Protein AF-A0A642UKZ6-F1 (afdb_monomer_lite)

Secondary structure (DSSP, 8-state):
-----S----TTEEEPP--HHHHHHHHHHH-TT--HHHHHHHHHHHHHHHHHHHHHTS-EEEEEEEPTTS-EEEEEEE-SEEEEEEETTTGGGGHHHHHHH-TT-EEEEEEEEE-TTT--EEEEEEE--TTGGGEEEEEE-SEESSSHHHHHHHHHHHHTT--GGGEEEEEEEE-HHHHHHHHHH-TTSEEEEEEE-SEE-TTS-EEPPP-TTSPPP-BEEEEEEEE-TT--HHHHHHHHH-TT-TTPPPEEEEE--EETTEE-SEEEEE-S-SEEEEEBSSGGG-TT-BS--HHHHHHHHHTT--B---TT--S-SSEEEEEE-GGGHHHHSGGG----B-SS---SEEEEEESEEEEEETTTTEEEEEEEE-SSSHHHHHHHHHHHHHHHHHHHH-SSS-HHHHSPP-PPB--S---EESSHHHHHHHHHHHHHHHHHHTS-SEE--EEEEEEE--S-HHHHHHHHHHH---SEEEEEE-SS-EEEEEE--EEEEE-TT-EEEE--EEEEEEPPSSHHHHHHHHHHHHH-HHHHHHHHHHHHHHHHHHHHHB-TTT-EEEEEEEEEE-SSEEEEEEEEEEEBPTT--HHHHHHHHPSPGGGSEESHHHHHHHHHHHH-B--TTTTSEEEEEETTSS-EEEEE--SEEEEETTEEEEEEE--B-TT--HHHHHHHHHHHHHHHHHHHHHHHHHHHHHH-B-

Organism: Diutina rugosa (NCBI:txid5481)

Structure (mmCIF, N/CA/C/O backbone):
data_AF-A0A642UKZ6-F1
#
_entry.id   AF-A0A642UKZ6-F1
#
loop_
_atom_site.group_PDB
_atom_site.id
_atom_site.type_symbol
_atom_site.label_atom_id
_atom_site.label_alt_id
_atom_site.label_comp_id
_atom_site.label_asym_id
_atom_site.label_entity_id
_atom_site.label_seq_id
_atom_site.pdbx_PDB_ins_code
_atom_site.Cartn_x
_atom_site.Cartn_y
_atom_site.Cartn_z
_atom_site.occupancy
_atom_site.B_iso_or_equiv
_atom_site.auth_seq_id
_atom_site.auth_comp_id
_atom_site.auth_asym_id
_atom_site.auth_atom_id
_atom_site.pdbx_PDB_model_num
ATOM 1 N N . MET A 1 1 ? 15.910 -23.237 -28.035 1.00 32.44 1 MET A N 1
ATOM 2 C CA . MET A 1 1 ? 15.523 -21.814 -28.032 1.00 32.44 1 MET A CA 1
ATOM 3 C C . MET A 1 1 ? 16.448 -21.094 -28.996 1.00 32.44 1 MET A C 1
ATOM 5 O O . MET A 1 1 ? 17.601 -20.870 -28.664 1.00 32.44 1 MET A O 1
ATOM 9 N N . SER A 1 2 ? 15.998 -20.876 -30.230 1.00 24.53 2 SER A N 1
ATOM 10 C CA . SER A 1 2 ? 16.691 -20.026 -31.200 1.00 24.53 2 SER A CA 1
ATOM 11 C C . SER A 1 2 ? 16.495 -18.576 -30.766 1.00 24.53 2 SER A C 1
ATOM 13 O O . SER A 1 2 ? 15.360 -18.101 -30.756 1.00 24.53 2 SER A O 1
ATOM 15 N N . SER A 1 3 ? 17.562 -17.902 -30.344 1.00 33.25 3 SER A N 1
ATOM 16 C CA . SER A 1 3 ? 17.514 -16.473 -30.057 1.00 33.25 3 SER A CA 1
ATOM 17 C C . SER A 1 3 ? 17.268 -15.713 -31.362 1.00 33.25 3 SER A C 1
ATOM 19 O O . SER A 1 3 ? 18.067 -15.765 -32.295 1.00 33.25 3 SER A O 1
ATOM 21 N N . ASN A 1 4 ? 16.126 -15.031 -31.439 1.00 35.12 4 ASN A N 1
ATOM 22 C CA . ASN A 1 4 ? 15.860 -14.018 -32.454 1.00 35.12 4 ASN A CA 1
ATOM 23 C C . ASN A 1 4 ? 16.743 -12.800 -32.147 1.00 35.12 4 ASN A C 1
ATOM 25 O O . ASN A 1 4 ? 16.284 -11.847 -31.528 1.00 35.12 4 ASN A O 1
ATOM 29 N N . HIS A 1 5 ? 18.017 -12.834 -32.538 1.00 45.75 5 HIS A N 1
ATOM 30 C CA . HIS A 1 5 ? 18.827 -11.619 -32.579 1.00 45.75 5 HIS A CA 1
ATOM 31 C C . HIS A 1 5 ? 18.454 -10.837 -33.844 1.00 45.75 5 HIS A C 1
ATOM 33 O O . HIS A 1 5 ? 18.508 -11.367 -34.953 1.00 45.75 5 HIS A O 1
ATOM 39 N N . SER A 1 6 ? 18.047 -9.581 -33.672 1.00 47.16 6 SER A N 1
ATOM 40 C CA . SER A 1 6 ? 17.638 -8.664 -34.748 1.00 47.16 6 SER A CA 1
ATOM 41 C C . SER A 1 6 ? 18.807 -8.187 -35.627 1.00 47.16 6 SER A C 1
ATOM 43 O O . SER A 1 6 ? 18.582 -7.640 -36.705 1.00 47.16 6 SER A O 1
ATOM 45 N N . TYR A 1 7 ? 20.051 -8.421 -35.197 1.00 56.44 7 TYR A N 1
ATOM 46 C CA . TYR A 1 7 ? 21.277 -8.021 -35.884 1.00 56.44 7 TYR A CA 1
ATOM 47 C C . TYR A 1 7 ? 22.015 -9.235 -36.468 1.00 56.44 7 TYR A C 1
ATOM 49 O O . TYR A 1 7 ? 22.318 -10.185 -35.747 1.00 56.44 7 TYR A O 1
ATOM 57 N N . GLN A 1 8 ? 22.337 -9.193 -37.766 1.00 59.53 8 GLN A N 1
ATOM 58 C CA . GLN A 1 8 ? 23.189 -10.190 -38.423 1.00 59.53 8 GLN A CA 1
ATOM 59 C C . GLN A 1 8 ? 24.631 -9.660 -38.535 1.00 59.53 8 GLN A C 1
ATOM 61 O O . GLN A 1 8 ? 24.849 -8.675 -39.243 1.00 59.53 8 GLN A O 1
ATOM 66 N N . PRO A 1 9 ? 25.611 -10.288 -37.855 1.00 64.94 9 PRO A N 1
ATOM 67 C CA . PRO A 1 9 ? 27.025 -9.933 -37.965 1.00 64.94 9 PRO A CA 1
ATOM 68 C C . PRO A 1 9 ? 27.529 -10.041 -39.412 1.00 64.94 9 PRO A C 1
ATOM 70 O O . PRO A 1 9 ? 27.219 -11.012 -40.103 1.00 64.94 9 PRO A O 1
ATOM 73 N N . ASN A 1 10 ? 28.324 -9.069 -39.865 1.00 75.25 10 ASN A N 1
ATOM 74 C CA . ASN A 1 10 ? 29.086 -9.189 -41.114 1.00 75.25 10 ASN A CA 1
ATOM 75 C C . ASN A 1 10 ? 30.437 -9.897 -40.868 1.00 75.25 10 ASN A C 1
ATOM 77 O O . ASN A 1 10 ? 30.764 -10.270 -39.743 1.00 75.25 10 ASN A O 1
ATOM 81 N N . GLU A 1 11 ? 31.250 -10.064 -41.912 1.00 76.94 11 GLU A N 1
ATOM 82 C CA . GLU A 1 11 ? 32.515 -10.823 -41.872 1.00 76.94 11 GLU A CA 1
ATOM 83 C C . GLU A 1 11 ? 33.580 -10.310 -40.877 1.00 76.94 11 GLU A C 1
ATOM 85 O O . GLU A 1 11 ? 34.490 -11.059 -40.507 1.00 76.94 11 GLU A O 1
ATOM 90 N N . ASN A 1 12 ? 33.456 -9.067 -40.398 1.00 86.06 12 ASN A N 1
ATOM 91 C CA . ASN A 1 12 ? 34.365 -8.463 -39.419 1.00 86.06 12 ASN A CA 1
ATOM 92 C C . ASN A 1 12 ? 33.760 -8.327 -38.013 1.00 86.06 12 ASN A C 1
ATOM 94 O O . ASN A 1 12 ? 34.411 -7.770 -37.128 1.00 86.06 12 ASN A O 1
ATOM 98 N N . VAL A 1 13 ? 32.569 -8.887 -37.770 1.00 92.31 13 VAL A N 1
ATOM 99 C CA . VAL A 1 13 ? 32.003 -9.064 -36.423 1.00 92.31 13 VAL A CA 1
ATOM 100 C C . VAL A 1 13 ? 31.928 -10.549 -36.095 1.00 92.31 13 VAL A C 1
ATOM 102 O O . VAL A 1 13 ? 31.112 -11.294 -36.632 1.00 92.31 13 VAL A O 1
ATOM 105 N N . VAL A 1 14 ? 32.762 -10.980 -35.158 1.00 93.94 14 VAL A N 1
ATOM 106 C CA . VAL A 1 14 ? 32.793 -12.343 -34.639 1.00 93.94 14 VAL A CA 1
ATOM 107 C C . VAL A 1 14 ? 32.027 -12.377 -33.324 1.00 93.94 14 VAL A C 1
ATOM 109 O O . VAL A 1 14 ? 32.482 -11.874 -32.298 1.00 93.94 14 VAL A O 1
ATOM 112 N N . LEU A 1 15 ? 30.837 -12.970 -33.363 1.00 93.56 15 LEU A N 1
ATOM 113 C CA . LEU A 1 15 ? 30.050 -13.273 -32.174 1.00 93.56 15 LEU A CA 1
ATOM 114 C C . LEU A 1 15 ? 30.422 -14.672 -31.675 1.00 93.56 15 LEU A C 1
ATOM 116 O O . LEU A 1 15 ? 30.333 -15.639 -32.437 1.00 93.56 15 LEU A O 1
ATOM 120 N N . LEU A 1 16 ? 30.791 -14.796 -30.396 1.00 91.62 16 LEU A N 1
ATOM 121 C CA . LEU A 1 16 ? 31.010 -16.109 -29.790 1.00 91.62 16 LEU A CA 1
ATOM 122 C C . LEU A 1 16 ? 29.779 -17.000 -29.977 1.00 91.62 16 LEU A C 1
ATOM 124 O O . LEU A 1 16 ? 28.631 -16.572 -29.812 1.00 91.62 16 LEU A O 1
ATOM 128 N N . ARG A 1 17 ? 30.018 -18.280 -30.273 1.00 86.88 17 ARG A N 1
ATOM 129 C CA . ARG A 1 17 ? 28.940 -19.260 -30.414 1.00 86.88 17 ARG A CA 1
ATOM 130 C C . ARG A 1 17 ? 28.134 -19.339 -29.115 1.00 86.88 17 ARG A C 1
ATOM 132 O O . ARG A 1 17 ? 28.656 -19.736 -28.073 1.00 86.88 17 ARG A O 1
ATOM 139 N N . GLN A 1 18 ? 26.838 -19.051 -29.209 1.00 85.56 18 GLN A N 1
ATOM 140 C CA . GLN A 1 18 ? 25.905 -19.090 -28.081 1.00 85.56 18 GLN A CA 1
ATOM 141 C C . GLN A 1 18 ? 25.612 -20.539 -27.658 1.00 85.56 18 GLN A C 1
ATOM 143 O O . GLN A 1 18 ? 24.645 -21.166 -28.085 1.00 85.56 18 GLN A O 1
ATOM 148 N N . THR A 1 19 ? 26.504 -21.110 -26.848 1.00 84.25 19 THR A N 1
ATOM 149 C CA . THR A 1 19 ? 26.313 -22.417 -26.202 1.00 84.25 19 THR A CA 1
ATOM 150 C C . THR A 1 19 ? 25.500 -22.262 -24.918 1.00 84.25 19 THR A C 1
ATOM 152 O O . THR A 1 19 ? 25.534 -21.203 -24.299 1.00 84.25 19 THR A O 1
ATOM 155 N N . ASN A 1 20 ? 24.841 -23.326 -24.444 1.00 74.31 20 ASN A N 1
ATOM 156 C CA . ASN A 1 20 ? 24.137 -23.298 -23.151 1.00 74.31 20 ASN A CA 1
ATOM 157 C C . ASN A 1 20 ? 25.048 -22.839 -22.001 1.00 74.31 20 ASN A C 1
ATOM 159 O O . ASN A 1 20 ? 24.603 -22.139 -21.097 1.00 74.31 20 ASN A O 1
ATOM 163 N N . GLN A 1 21 ? 26.334 -23.203 -22.057 1.00 86.50 21 GLN A N 1
ATOM 164 C CA . GLN A 1 21 ? 27.316 -22.766 -21.072 1.00 86.50 21 GLN A CA 1
ATOM 165 C C . GLN A 1 21 ? 27.546 -21.255 -21.138 1.00 86.50 21 GLN A C 1
ATOM 167 O O . GLN A 1 21 ? 27.560 -20.610 -20.095 1.00 86.50 21 GLN A O 1
ATOM 172 N N . LEU A 1 22 ? 27.727 -20.691 -22.336 1.00 86.25 22 LEU A N 1
ATOM 173 C CA . LEU A 1 22 ? 27.935 -19.254 -22.509 1.00 86.25 22 LEU A CA 1
ATOM 174 C C . LEU A 1 22 ? 26.683 -18.461 -22.117 1.00 86.25 22 LEU A C 1
ATOM 176 O O . LEU A 1 22 ? 26.793 -17.493 -21.372 1.00 86.25 22 LEU A O 1
ATOM 180 N N . VAL A 1 23 ? 25.499 -18.929 -22.524 1.00 81.62 23 VAL A N 1
ATOM 181 C CA . VAL A 1 23 ? 24.212 -18.352 -22.110 1.00 81.62 23 VAL A CA 1
ATOM 182 C C . VAL A 1 23 ? 24.097 -18.341 -20.585 1.00 81.62 23 VAL A C 1
ATOM 184 O O . VAL A 1 23 ? 23.802 -17.297 -20.016 1.00 81.62 23 VAL A O 1
ATOM 187 N N . GLY A 1 24 ? 24.420 -19.451 -19.911 1.00 81.12 24 GLY A N 1
ATOM 188 C CA . GLY A 1 24 ? 24.409 -19.524 -18.448 1.00 81.12 24 GLY A CA 1
ATOM 189 C C . GLY A 1 24 ? 25.400 -18.568 -17.773 1.00 81.12 24 GLY A C 1
ATOM 190 O O . GLY A 1 24 ? 25.066 -17.965 -16.757 1.00 81.12 24 GLY A O 1
ATOM 191 N N . LEU A 1 25 ? 26.596 -18.374 -18.345 1.00 92.00 25 LEU A N 1
ATOM 192 C CA . LEU A 1 25 ? 27.555 -17.378 -17.846 1.00 92.00 25 LEU A CA 1
ATOM 193 C C . LEU A 1 25 ? 26.989 -15.959 -17.948 1.00 92.00 25 LEU A C 1
ATOM 195 O O . LEU A 1 25 ? 27.060 -15.204 -16.979 1.00 92.00 25 LEU A O 1
ATOM 199 N N . TYR A 1 26 ? 26.385 -15.623 -19.091 1.00 92.19 26 TYR A N 1
ATOM 200 C CA . TYR A 1 26 ? 25.729 -14.335 -19.293 1.00 92.19 26 TYR A CA 1
ATOM 201 C C . TYR A 1 26 ? 24.520 -14.135 -18.384 1.00 92.19 26 TYR A C 1
ATOM 203 O O . TYR A 1 26 ? 24.335 -13.030 -17.887 1.00 92.19 26 TYR A O 1
ATOM 211 N N . SER A 1 27 ? 23.730 -15.177 -18.114 1.00 86.31 27 SER A N 1
ATOM 212 C CA . SER A 1 27 ? 22.637 -15.107 -17.138 1.00 86.31 27 SER A CA 1
ATOM 213 C C . SER A 1 27 ? 23.148 -14.707 -15.755 1.00 86.31 27 SER A C 1
ATOM 215 O O . SER A 1 27 ? 22.560 -13.834 -15.129 1.00 86.31 27 SER A O 1
ATOM 217 N N . ILE A 1 28 ? 24.272 -15.278 -15.306 1.00 90.06 28 ILE A N 1
ATOM 218 C CA . ILE A 1 28 ? 24.848 -14.947 -13.997 1.00 90.06 28 ILE A CA 1
ATOM 219 C C . ILE A 1 28 ? 25.357 -13.505 -13.973 1.00 90.06 28 ILE A C 1
ATOM 221 O O . ILE A 1 28 ? 25.004 -12.752 -13.072 1.00 90.06 28 ILE A O 1
ATOM 225 N N . ILE A 1 29 ? 26.151 -13.075 -14.958 1.00 92.75 29 ILE A N 1
ATOM 226 C CA . ILE A 1 29 ? 26.699 -11.706 -14.934 1.00 92.75 29 ILE A CA 1
ATOM 227 C C . ILE A 1 29 ? 25.640 -10.617 -15.192 1.00 92.75 29 ILE A C 1
ATOM 229 O O . ILE A 1 29 ? 25.916 -9.446 -14.949 1.00 92.75 29 ILE A O 1
ATOM 233 N N . ARG A 1 30 ? 24.441 -10.988 -15.666 1.00 88.75 30 ARG A N 1
ATOM 234 C CA . ARG A 1 30 ? 23.289 -10.089 -15.864 1.00 88.75 30 ARG A CA 1
ATOM 235 C C . ARG A 1 30 ? 22.300 -10.082 -14.700 1.00 88.75 30 ARG A C 1
ATOM 237 O O . ARG A 1 30 ? 21.498 -9.157 -14.612 1.00 88.75 30 ARG A O 1
ATOM 244 N N . ASP A 1 31 ? 22.326 -11.089 -13.831 1.00 85.12 31 ASP A N 1
ATOM 245 C CA . ASP A 1 31 ? 21.460 -11.130 -12.655 1.00 85.12 31 ASP A CA 1
ATOM 246 C C . ASP A 1 31 ? 21.895 -10.060 -11.643 1.00 85.12 31 ASP A C 1
ATOM 248 O O . ASP A 1 31 ? 23.023 -10.057 -11.146 1.00 85.12 31 ASP A O 1
ATOM 252 N N . VAL A 1 32 ? 20.968 -9.156 -11.319 1.00 86.06 32 VAL A N 1
ATOM 253 C CA . VAL A 1 32 ? 21.158 -8.073 -10.342 1.00 86.06 32 VAL A CA 1
ATOM 254 C C . VAL A 1 32 ? 21.506 -8.595 -8.943 1.00 86.06 32 VAL A C 1
ATOM 256 O O . VAL A 1 32 ? 22.107 -7.879 -8.144 1.00 86.06 32 VAL A O 1
ATOM 259 N N . ASN A 1 33 ? 21.163 -9.850 -8.644 1.00 87.94 33 ASN A N 1
ATOM 260 C CA . ASN A 1 33 ? 21.435 -10.495 -7.363 1.00 87.94 33 ASN A CA 1
ATOM 261 C C . ASN A 1 33 ? 22.811 -11.182 -7.308 1.00 87.94 33 ASN A C 1
ATOM 263 O O . ASN A 1 33 ? 23.204 -11.683 -6.248 1.00 87.94 33 ASN A O 1
ATOM 267 N N . THR A 1 34 ? 23.561 -11.216 -8.414 1.00 88.81 34 THR A N 1
ATOM 268 C CA . THR A 1 34 ? 24.883 -11.847 -8.455 1.00 88.81 34 THR A CA 1
ATOM 269 C C . THR A 1 34 ? 25.870 -11.095 -7.573 1.00 88.81 34 THR A C 1
ATOM 271 O O . THR A 1 34 ? 26.128 -9.901 -7.730 1.00 88.81 34 THR A O 1
ATOM 274 N N . LYS A 1 35 ? 26.479 -11.819 -6.630 1.00 93.38 35 LYS A N 1
ATOM 275 C CA . LYS A 1 35 ? 27.483 -11.255 -5.725 1.00 93.38 35 LYS A CA 1
ATOM 276 C C . LYS A 1 35 ? 28.720 -10.827 -6.511 1.00 93.38 35 LYS A C 1
ATOM 278 O O . LYS A 1 35 ? 29.132 -11.485 -7.460 1.00 93.38 35 LYS A O 1
ATOM 283 N N . ARG A 1 36 ? 29.399 -9.774 -6.045 1.00 92.38 36 ARG A N 1
ATOM 284 C CA . ARG A 1 36 ? 30.605 -9.225 -6.695 1.00 92.38 36 ARG A CA 1
ATOM 285 C C . ARG A 1 36 ? 31.674 -10.280 -7.021 1.00 92.38 36 ARG A C 1
ATOM 287 O O . ARG A 1 36 ? 32.274 -10.213 -8.087 1.00 92.38 36 ARG A O 1
ATOM 294 N N . GLY A 1 37 ? 31.930 -11.225 -6.113 1.00 93.06 37 GLY A N 1
ATOM 295 C CA . GLY A 1 37 ? 32.920 -12.288 -6.333 1.00 93.06 37 GLY A CA 1
ATOM 296 C C . GLY A 1 37 ? 32.551 -13.201 -7.504 1.00 93.06 37 GLY A C 1
ATOM 297 O O . GLY A 1 37 ? 33.385 -13.455 -8.370 1.00 93.06 37 GLY A O 1
ATOM 298 N N . ASP A 1 38 ? 31.282 -13.605 -7.568 1.00 92.12 38 ASP A N 1
ATOM 299 C CA . ASP A 1 38 ? 30.740 -14.417 -8.657 1.00 92.12 38 ASP A CA 1
ATOM 300 C C . ASP A 1 38 ? 30.756 -13.637 -9.973 1.00 92.12 38 ASP A C 1
ATOM 302 O O . ASP A 1 38 ? 31.236 -14.143 -10.984 1.00 92.12 38 ASP A O 1
ATOM 306 N N . PHE A 1 39 ? 30.333 -12.369 -9.954 1.00 93.88 39 PHE A N 1
ATOM 307 C CA . PHE A 1 39 ? 30.368 -11.501 -11.131 1.00 93.88 39 PHE A CA 1
ATOM 308 C C . PHE A 1 39 ? 31.770 -11.439 -11.752 1.00 93.88 39 PHE A C 1
ATOM 310 O O . PHE A 1 39 ? 31.921 -11.648 -12.956 1.00 93.88 39 PHE A O 1
ATOM 317 N N . VAL A 1 40 ? 32.805 -11.201 -10.935 1.00 92.38 40 VAL A N 1
ATOM 318 C CA . VAL A 1 40 ? 34.201 -11.148 -11.400 1.00 92.38 40 VAL A CA 1
ATOM 319 C C . VAL A 1 40 ? 34.643 -12.504 -11.948 1.00 92.38 40 VAL A C 1
ATOM 321 O O . VAL A 1 40 ? 35.200 -12.563 -13.041 1.00 92.38 40 VAL A O 1
ATOM 324 N N . PHE A 1 41 ? 34.364 -13.592 -11.227 1.00 93.88 41 PHE A N 1
ATOM 325 C CA . PHE A 1 41 ? 34.755 -14.940 -11.638 1.00 93.88 41 PHE A CA 1
ATOM 326 C C . PHE A 1 41 ? 34.132 -15.346 -12.981 1.00 93.88 41 PHE A C 1
ATOM 328 O O . PHE A 1 41 ? 34.831 -15.815 -13.881 1.00 93.88 41 PHE A O 1
ATOM 335 N N . TYR A 1 42 ? 32.822 -15.155 -13.146 1.00 95.06 42 TYR A N 1
ATOM 336 C CA . TYR A 1 42 ? 32.129 -15.535 -14.376 1.00 95.06 42 TYR A CA 1
ATOM 337 C C . TYR A 1 42 ? 32.438 -14.587 -15.539 1.00 95.06 42 TYR A C 1
ATOM 339 O O . TYR A 1 42 ? 32.548 -15.058 -16.672 1.00 95.06 42 TYR A O 1
ATOM 347 N N . SER A 1 43 ? 32.679 -13.298 -15.273 1.00 95.00 43 SER A N 1
ATOM 348 C CA . SER A 1 43 ? 33.180 -12.362 -16.289 1.00 95.00 43 SER A CA 1
ATOM 349 C C . SER A 1 43 ? 34.560 -12.781 -16.800 1.00 95.00 43 SER A C 1
ATOM 351 O O . SER A 1 43 ? 34.766 -12.835 -18.010 1.00 95.00 43 SER A O 1
ATOM 353 N N . ASP A 1 44 ? 35.482 -13.167 -15.911 1.00 94.19 44 ASP A N 1
ATOM 354 C CA . ASP A 1 44 ? 36.821 -13.638 -16.296 1.00 94.19 44 ASP A CA 1
ATOM 355 C C . ASP A 1 44 ? 36.763 -14.911 -17.156 1.00 94.19 44 ASP A C 1
ATOM 357 O O . ASP A 1 44 ? 37.492 -15.047 -18.140 1.00 94.19 44 ASP A O 1
ATOM 361 N N . ARG A 1 45 ? 35.818 -15.817 -16.870 1.00 95.44 45 ARG A N 1
ATOM 362 C CA . ARG A 1 45 ? 35.571 -16.990 -17.725 1.00 95.44 45 ARG A CA 1
ATOM 363 C C . ARG A 1 45 ? 35.144 -16.605 -19.141 1.00 95.44 45 ARG A C 1
ATOM 365 O O . ARG A 1 45 ? 35.625 -17.218 -20.090 1.00 95.44 45 ARG A O 1
ATOM 372 N N . ILE A 1 46 ? 34.263 -15.614 -19.293 1.00 96.56 46 ILE A N 1
ATOM 373 C CA . ILE A 1 46 ? 33.845 -15.111 -20.612 1.00 96.56 46 ILE A CA 1
ATOM 374 C C . ILE A 1 46 ? 35.030 -14.440 -21.321 1.00 96.56 46 ILE A C 1
ATOM 376 O O . ILE A 1 46 ? 35.257 -14.693 -22.501 1.00 96.56 46 ILE A O 1
ATOM 380 N N . ILE A 1 47 ? 35.826 -13.645 -20.598 1.00 96.62 47 ILE A N 1
ATOM 381 C CA . ILE A 1 47 ? 37.015 -12.969 -21.140 1.00 96.62 47 ILE A CA 1
ATOM 382 C C . ILE A 1 47 ? 37.994 -13.978 -21.744 1.00 96.62 47 ILE A C 1
ATOM 384 O O . ILE A 1 47 ? 38.471 -13.764 -22.855 1.00 96.62 47 ILE A O 1
ATOM 388 N N . ARG A 1 48 ? 38.263 -15.101 -21.070 1.00 96.06 48 ARG A N 1
ATOM 389 C CA . ARG A 1 48 ? 39.145 -16.152 -21.611 1.00 96.06 48 ARG A CA 1
ATOM 390 C C . ARG A 1 48 ? 38.608 -16.738 -22.917 1.00 96.06 48 ARG A C 1
ATOM 392 O O . ARG A 1 48 ? 39.379 -16.931 -23.846 1.00 96.06 48 ARG A O 1
ATOM 399 N N . LEU A 1 49 ? 37.294 -16.958 -23.020 1.00 96.00 49 LEU A N 1
ATOM 400 C CA . LEU A 1 49 ? 36.671 -17.430 -24.263 1.00 96.00 49 LEU A CA 1
ATOM 401 C C . LEU A 1 49 ? 36.824 -16.413 -25.403 1.00 96.00 49 LEU A C 1
ATOM 403 O O . LEU A 1 49 ? 37.106 -16.803 -26.531 1.00 96.00 49 LEU A O 1
ATOM 407 N N . LEU A 1 50 ? 36.687 -15.117 -25.109 1.00 96.50 50 LEU A N 1
ATOM 408 C CA . LEU A 1 50 ? 36.914 -14.046 -26.087 1.00 96.50 50 LEU A CA 1
ATOM 409 C C . LEU A 1 50 ? 38.365 -13.989 -26.555 1.00 96.50 50 LEU A C 1
ATOM 411 O O . LEU A 1 50 ? 38.624 -13.791 -27.739 1.00 96.50 50 LEU A O 1
ATOM 415 N N . VAL A 1 51 ? 39.309 -14.157 -25.628 1.00 96.06 51 VAL A N 1
ATOM 416 C CA . VAL A 1 51 ? 40.739 -14.163 -25.943 1.00 96.06 51 VAL A CA 1
ATOM 417 C C . VAL A 1 51 ? 41.094 -15.368 -26.807 1.00 96.06 51 VAL A C 1
ATOM 419 O O . VAL A 1 51 ? 41.770 -15.188 -27.814 1.00 96.06 51 VAL A O 1
ATOM 422 N N . GLU A 1 52 ? 40.613 -16.564 -26.468 1.00 95.19 52 GLU A N 1
ATOM 423 C CA . GLU A 1 52 ? 40.823 -17.771 -27.279 1.00 95.19 52 GLU A CA 1
ATOM 424 C C . GLU A 1 52 ? 40.236 -17.621 -28.688 1.00 95.19 52 GLU A C 1
ATOM 426 O O . GLU A 1 52 ? 40.899 -17.960 -29.668 1.00 95.19 52 GLU A O 1
ATOM 431 N N . GLU A 1 53 ? 39.045 -17.029 -28.825 1.00 95.25 53 GLU A N 1
ATOM 432 C CA . GLU A 1 53 ? 38.488 -16.741 -30.151 1.00 95.25 53 GLU A CA 1
ATOM 433 C C . GLU A 1 53 ? 39.322 -15.694 -30.904 1.00 95.25 53 GLU A C 1
ATOM 435 O O . GLU A 1 53 ? 39.568 -15.834 -32.097 1.00 95.25 53 GLU A O 1
ATOM 440 N N . GLY A 1 54 ? 39.844 -14.673 -30.219 1.00 93.81 54 GLY A N 1
ATOM 441 C CA . GLY A 1 54 ? 40.780 -13.730 -30.830 1.00 93.81 54 GLY A CA 1
ATOM 442 C C . GLY A 1 54 ? 42.067 -14.393 -31.314 1.00 93.81 54 GLY A C 1
ATOM 443 O O . GLY A 1 54 ? 42.547 -14.079 -32.403 1.00 93.81 54 GLY A O 1
ATOM 444 N N . LEU A 1 55 ? 42.610 -15.339 -30.544 1.00 93.44 55 LEU A N 1
ATOM 445 C CA . LEU A 1 55 ? 43.784 -16.124 -30.930 1.00 93.44 55 LEU A CA 1
ATOM 446 C C . LEU A 1 55 ? 43.493 -17.022 -32.136 1.00 93.44 55 LEU A C 1
ATOM 448 O O . LEU A 1 55 ? 44.335 -17.119 -33.026 1.00 93.44 55 LEU A O 1
ATOM 452 N N . ASN A 1 56 ? 42.301 -17.620 -32.202 1.00 92.62 56 ASN A N 1
ATOM 453 C CA . ASN A 1 56 ? 41.850 -18.451 -33.322 1.00 92.62 56 ASN A CA 1
ATOM 454 C C . ASN A 1 56 ? 41.866 -17.701 -34.671 1.00 92.62 56 ASN A C 1
ATOM 456 O O . ASN A 1 56 ? 42.066 -18.308 -35.720 1.00 92.62 56 ASN A O 1
ATOM 460 N N . LEU A 1 57 ? 41.705 -16.374 -34.649 1.00 91.88 57 LEU A N 1
ATOM 461 C CA . LEU A 1 57 ? 41.707 -15.527 -35.845 1.00 91.88 57 LEU A CA 1
ATOM 462 C C . LEU A 1 57 ? 43.104 -15.043 -36.264 1.00 91.88 57 LEU A C 1
ATOM 464 O O . LEU A 1 57 ? 43.241 -14.397 -37.307 1.00 91.88 57 LEU A O 1
ATOM 468 N N . LEU A 1 58 ? 44.141 -15.321 -35.470 1.00 92.12 58 LEU A N 1
ATOM 469 C CA . LEU A 1 58 ? 45.508 -14.954 -35.822 1.00 92.12 58 LEU A CA 1
ATOM 470 C C . LEU A 1 58 ? 46.060 -15.869 -36.922 1.00 92.12 58 LEU A C 1
ATOM 472 O O . LEU A 1 58 ? 45.761 -17.063 -36.961 1.00 92.12 58 LEU A O 1
ATOM 476 N N . PRO A 1 59 ? 46.926 -15.346 -37.806 1.00 91.19 59 PRO A N 1
ATOM 477 C CA . PRO A 1 59 ? 47.529 -16.167 -38.840 1.00 91.19 59 PRO A CA 1
ATOM 478 C C . PRO A 1 59 ? 48.445 -17.226 -38.231 1.00 91.19 59 PRO A C 1
ATOM 480 O O . PRO A 1 59 ? 49.208 -16.969 -37.295 1.00 91.19 59 PRO A O 1
ATOM 483 N N . VAL A 1 60 ? 48.403 -18.417 -38.820 1.00 91.75 60 VAL A N 1
ATOM 484 C CA . VAL A 1 60 ? 49.219 -19.560 -38.417 1.00 91.75 60 VAL A CA 1
ATOM 485 C C . VAL A 1 60 ? 50.009 -20.114 -39.595 1.00 91.75 60 VAL A C 1
ATOM 487 O O . VAL A 1 60 ? 49.562 -20.086 -40.741 1.00 91.75 60 VAL A O 1
ATOM 490 N N . GLU A 1 61 ? 51.177 -20.666 -39.300 1.00 91.44 61 GLU A N 1
ATOM 491 C CA . GLU A 1 61 ? 51.965 -21.476 -40.220 1.00 91.44 61 GLU A CA 1
ATOM 492 C C . GLU A 1 61 ? 51.794 -22.953 -39.855 1.00 91.44 61 GLU A C 1
ATOM 494 O O . GLU A 1 61 ? 51.922 -23.331 -38.686 1.00 91.44 61 GLU A O 1
ATOM 499 N N . LYS A 1 62 ? 51.495 -23.800 -40.845 1.00 91.31 62 LYS A N 1
ATOM 500 C CA . LYS A 1 62 ? 51.436 -25.252 -40.635 1.00 91.31 62 LYS A CA 1
ATOM 501 C C . LYS A 1 62 ? 52.836 -25.772 -40.331 1.00 91.31 62 LYS A C 1
ATOM 503 O O . LYS A 1 62 ? 53.781 -25.460 -41.049 1.00 91.31 62 LYS A O 1
ATOM 508 N N . CYS A 1 63 ? 52.963 -26.597 -39.302 1.00 91.62 63 CYS A N 1
ATOM 509 C CA . CYS A 1 63 ? 54.236 -27.197 -38.927 1.00 91.62 63 CYS A CA 1
ATOM 510 C C . CYS A 1 63 ? 54.058 -28.674 -38.583 1.00 91.62 63 CYS A C 1
ATOM 512 O O . CYS A 1 63 ? 53.000 -29.098 -38.125 1.00 91.62 63 CYS A O 1
ATOM 514 N N . THR A 1 64 ? 55.112 -29.458 -38.777 1.00 90.69 64 THR A N 1
ATOM 515 C CA . THR A 1 64 ? 55.160 -30.841 -38.302 1.00 90.69 64 THR A CA 1
ATOM 516 C C . THR A 1 64 ? 56.054 -30.891 -37.077 1.00 90.69 64 THR A C 1
ATOM 518 O O . THR A 1 64 ? 57.201 -30.442 -37.125 1.00 90.69 64 THR A O 1
ATOM 521 N N . ILE A 1 65 ? 55.538 -31.427 -35.975 1.00 90.62 65 ILE A N 1
ATOM 522 C CA . ILE A 1 65 ? 56.313 -31.633 -34.749 1.00 90.62 65 ILE A CA 1
ATOM 523 C C . ILE A 1 65 ? 56.509 -33.123 -34.492 1.00 90.62 65 ILE A C 1
ATOM 525 O O . ILE A 1 65 ? 55.668 -33.947 -34.855 1.00 90.62 65 ILE A O 1
ATOM 529 N N . LYS A 1 66 ? 57.618 -33.464 -33.834 1.00 91.19 66 LYS A N 1
ATOM 530 C CA . LYS A 1 66 ? 57.864 -34.822 -33.347 1.00 91.19 66 LYS A CA 1
ATOM 531 C C . LYS A 1 66 ? 57.281 -34.984 -31.950 1.00 91.19 66 LYS A C 1
ATOM 533 O O . LYS A 1 66 ? 57.648 -34.254 -31.029 1.00 91.19 66 LYS A O 1
ATOM 538 N N . CYS A 1 67 ? 56.388 -35.950 -31.803 1.00 85.56 67 CYS A N 1
ATOM 539 C CA . CYS A 1 67 ? 55.805 -36.352 -30.534 1.00 85.56 67 CYS A CA 1
ATOM 540 C C . CYS A 1 67 ? 56.682 -37.396 -29.826 1.00 85.56 67 CYS A C 1
ATOM 542 O O . CYS A 1 67 ? 57.598 -37.988 -30.406 1.00 85.56 67 CYS A O 1
ATOM 544 N N . HIS A 1 68 ? 56.377 -37.653 -28.552 1.00 82.06 68 HIS A N 1
ATOM 545 C CA . HIS A 1 68 ? 56.987 -38.751 -27.807 1.00 82.06 68 HIS A CA 1
ATOM 546 C C . HIS A 1 68 ? 56.736 -40.087 -28.536 1.00 82.06 68 HIS A C 1
ATOM 548 O O . HIS A 1 68 ? 55.621 -40.345 -28.990 1.00 82.06 68 HIS A O 1
ATOM 554 N N . GLY A 1 69 ? 57.775 -40.914 -28.691 1.00 81.94 69 GLY A N 1
ATOM 555 C CA . GLY A 1 69 ? 57.701 -42.156 -29.473 1.00 81.94 69 GLY A CA 1
ATOM 556 C C . GLY A 1 69 ? 57.936 -42.009 -30.985 1.00 81.94 69 GLY A C 1
ATOM 557 O O . GLY A 1 69 ? 57.577 -42.915 -31.724 1.00 81.94 69 GLY A O 1
ATOM 558 N N . ASN A 1 70 ? 58.546 -40.907 -31.453 1.00 77.88 70 ASN A N 1
ATOM 559 C CA . ASN A 1 70 ? 58.899 -40.657 -32.866 1.00 77.88 70 ASN A CA 1
ATOM 560 C C . ASN A 1 70 ? 57.718 -40.529 -33.850 1.00 77.88 70 ASN A C 1
ATOM 562 O O . ASN A 1 70 ? 57.936 -40.501 -35.060 1.00 77.88 70 ASN A O 1
ATOM 566 N N . ASN A 1 71 ? 56.487 -40.384 -33.358 1.00 85.50 71 ASN A N 1
ATOM 567 C CA . ASN A 1 71 ? 55.333 -40.083 -34.204 1.00 85.50 71 ASN A CA 1
ATOM 568 C C . ASN A 1 71 ? 55.345 -38.611 -34.639 1.00 85.50 71 ASN A C 1
ATOM 570 O O . ASN A 1 71 ? 55.739 -37.735 -33.866 1.00 85.50 71 ASN A O 1
ATOM 574 N N . GLU A 1 72 ? 54.893 -38.331 -35.857 1.00 90.88 72 GLU A N 1
ATOM 575 C CA . GLU A 1 72 ? 54.760 -36.967 -36.374 1.00 90.88 72 GLU A CA 1
ATOM 576 C C . GLU A 1 72 ? 53.327 -36.449 -36.191 1.00 90.88 72 GLU A C 1
ATOM 578 O O . GLU A 1 72 ? 52.360 -37.175 -36.425 1.00 90.88 72 GLU A O 1
ATOM 583 N N . TYR A 1 73 ? 53.188 -35.185 -35.784 1.00 92.19 73 TYR A N 1
ATOM 584 C CA . TYR A 1 73 ? 51.905 -34.490 -35.671 1.00 92.19 73 TYR A CA 1
ATOM 585 C C . TYR A 1 73 ? 51.901 -33.241 -36.550 1.00 92.19 73 TYR A C 1
ATOM 587 O O . TYR A 1 73 ? 52.774 -32.378 -36.421 1.00 92.19 73 TYR A O 1
ATOM 595 N N . ALA A 1 74 ? 50.898 -33.141 -37.423 1.00 92.12 74 ALA A N 1
ATOM 596 C CA . ALA A 1 74 ? 50.640 -31.953 -38.224 1.00 92.12 74 ALA A CA 1
ATOM 597 C C . ALA A 1 74 ? 49.907 -30.912 -37.365 1.00 92.12 74 ALA A C 1
ATOM 599 O O . ALA A 1 74 ? 48.706 -31.019 -37.119 1.00 92.12 74 ALA A O 1
ATOM 600 N N . GLY A 1 75 ? 50.654 -29.923 -36.889 1.00 89.88 75 GLY A N 1
ATOM 601 C CA . GLY A 1 75 ? 50.166 -28.824 -36.070 1.00 89.88 75 GLY A CA 1
ATOM 602 C C . GLY A 1 75 ? 50.225 -27.475 -36.781 1.00 89.88 75 GLY A C 1
ATOM 603 O O . GLY A 1 75 ? 50.402 -27.368 -37.998 1.00 89.88 75 GLY A O 1
ATOM 604 N N . ALA A 1 76 ? 50.074 -26.423 -35.984 1.00 89.69 76 ALA A N 1
ATOM 605 C CA . ALA A 1 76 ? 50.140 -25.043 -36.430 1.00 89.69 76 ALA A CA 1
ATOM 606 C C . ALA A 1 76 ? 50.882 -24.190 -35.395 1.00 89.69 76 ALA A C 1
ATOM 608 O O . ALA A 1 76 ? 50.835 -24.468 -34.194 1.00 89.69 76 ALA A O 1
ATOM 609 N N . LYS A 1 77 ? 51.570 -23.147 -35.862 1.00 86.06 77 LYS A N 1
ATOM 610 C CA . LYS A 1 77 ? 52.279 -22.172 -35.030 1.00 86.06 77 LYS A CA 1
ATOM 611 C C . LYS A 1 77 ? 51.805 -20.763 -35.372 1.00 86.06 77 LYS A C 1
ATOM 613 O O . LYS A 1 77 ? 51.770 -20.402 -36.543 1.00 86.06 77 LYS A O 1
ATOM 618 N N . PHE A 1 78 ? 51.481 -19.961 -34.359 1.00 86.00 78 PHE A N 1
ATOM 619 C CA . PHE A 1 78 ? 51.088 -18.564 -34.555 1.00 86.00 78 PHE A CA 1
ATOM 620 C C . PHE A 1 78 ? 52.203 -17.733 -35.197 1.00 86.00 78 PHE A C 1
ATOM 622 O O . PHE A 1 78 ? 53.378 -17.851 -34.830 1.00 86.00 78 PHE A O 1
ATOM 629 N N . LEU A 1 79 ? 51.813 -16.869 -36.133 1.00 84.06 79 LEU A N 1
ATOM 630 C CA . LEU A 1 79 ? 52.685 -15.913 -36.798 1.00 84.06 79 LEU A CA 1
ATOM 631 C C . LEU A 1 79 ? 52.568 -14.530 -36.154 1.00 84.06 79 LEU A C 1
ATOM 633 O O . LEU A 1 79 ? 51.481 -14.016 -35.909 1.00 84.06 79 LEU A O 1
ATOM 637 N N . GLY A 1 80 ? 53.717 -13.888 -35.949 1.00 83.31 80 GLY A N 1
ATOM 638 C CA . GLY A 1 80 ? 53.799 -12.537 -35.401 1.00 83.31 80 GLY A CA 1
ATOM 639 C C . GLY A 1 80 ? 53.794 -12.476 -33.873 1.00 83.31 80 GLY A C 1
ATOM 640 O O . GLY A 1 80 ? 53.920 -13.475 -33.169 1.00 83.31 80 GLY A O 1
ATOM 641 N N . LYS A 1 81 ? 53.727 -11.248 -33.358 1.00 90.69 81 LYS A N 1
ATOM 642 C CA . LYS A 1 81 ? 53.775 -10.937 -31.927 1.00 90.69 81 LYS A CA 1
ATOM 643 C C . LYS A 1 81 ? 52.466 -10.272 -31.515 1.00 90.69 81 LYS A C 1
ATOM 645 O O . LYS A 1 81 ? 51.961 -9.429 -32.247 1.00 90.69 81 LYS A O 1
ATOM 650 N N . ILE A 1 82 ? 51.965 -10.600 -30.329 1.00 93.75 82 ILE A N 1
ATOM 651 C CA . ILE A 1 82 ? 50.698 -10.068 -29.808 1.00 93.75 82 ILE A CA 1
ATOM 652 C C . ILE A 1 82 ? 50.979 -8.942 -28.801 1.00 93.75 82 ILE A C 1
ATOM 654 O O . ILE A 1 82 ? 51.982 -8.976 -28.071 1.00 93.75 82 ILE A O 1
ATOM 658 N N . CYS A 1 83 ? 50.108 -7.938 -28.766 1.00 96.12 83 CYS A N 1
ATOM 659 C CA . CYS A 1 83 ? 50.007 -6.942 -27.704 1.00 96.12 83 CYS A CA 1
ATOM 660 C C . CYS A 1 83 ? 48.550 -6.833 -27.250 1.00 96.12 83 CYS A C 1
ATOM 662 O O . CYS A 1 83 ? 47.671 -6.636 -28.081 1.00 96.12 83 CYS A O 1
ATOM 664 N N . GLY A 1 84 ? 48.297 -6.895 -25.946 1.00 96.38 84 GLY A N 1
ATOM 665 C CA . GLY A 1 84 ? 47.044 -6.390 -25.389 1.00 96.38 84 GLY A CA 1
ATOM 666 C C . GLY A 1 84 ? 47.130 -4.877 -25.247 1.00 96.38 84 GLY A C 1
ATOM 667 O O . GLY A 1 84 ? 48.181 -4.366 -24.864 1.00 96.38 84 GLY A O 1
ATOM 668 N N . VAL A 1 85 ? 46.065 -4.148 -25.548 1.00 97.12 85 VAL A N 1
ATOM 669 C CA . VAL A 1 85 ? 45.973 -2.708 -25.286 1.00 97.12 85 VAL A CA 1
ATOM 670 C C . VAL A 1 85 ? 44.681 -2.453 -24.533 1.00 97.12 85 VAL A C 1
ATOM 672 O O . VAL A 1 85 ? 43.604 -2.662 -25.080 1.00 97.12 85 VAL A O 1
ATOM 675 N N . SER A 1 86 ? 44.776 -2.030 -23.275 1.00 95.25 86 SER A N 1
ATOM 676 C CA . SER A 1 86 ? 43.600 -1.739 -22.454 1.00 95.25 86 SER A CA 1
ATOM 677 C C . SER A 1 86 ? 43.196 -0.270 -22.564 1.00 95.25 86 SER A C 1
ATOM 679 O O . SER A 1 86 ? 44.030 0.637 -22.446 1.00 95.25 86 SER A O 1
ATOM 681 N N . ILE A 1 87 ? 41.897 -0.033 -22.766 1.00 91.75 87 ILE A N 1
ATOM 682 C CA . ILE A 1 87 ? 41.302 1.289 -22.559 1.00 91.75 87 ILE A CA 1
ATOM 683 C C . ILE A 1 87 ? 41.091 1.457 -21.048 1.00 91.75 87 ILE A C 1
ATOM 685 O O . ILE A 1 87 ? 40.298 0.744 -20.427 1.00 91.75 87 ILE A O 1
ATOM 689 N N . VAL A 1 88 ? 41.856 2.358 -20.432 1.00 80.38 88 VAL A N 1
ATOM 690 C CA . VAL A 1 88 ? 41.902 2.541 -18.972 1.00 80.38 88 VAL A CA 1
ATOM 691 C C . VAL A 1 88 ? 40.522 2.956 -18.446 1.00 80.38 88 VAL A C 1
ATOM 693 O O . VAL A 1 88 ? 39.855 3.782 -19.066 1.00 80.38 88 VAL A O 1
ATOM 696 N N . ARG A 1 89 ? 40.140 2.391 -17.285 1.00 75.94 89 ARG A N 1
ATOM 697 C CA . ARG A 1 89 ? 38.821 2.337 -16.603 1.00 75.94 89 ARG A CA 1
ATOM 698 C C . ARG A 1 89 ? 38.226 0.933 -16.626 1.00 75.94 89 ARG A C 1
ATOM 700 O O . ARG A 1 89 ? 38.160 0.296 -15.583 1.00 75.94 89 ARG A O 1
ATOM 707 N N . ALA A 1 90 ? 37.801 0.459 -17.794 1.00 80.88 90 ALA A N 1
ATOM 708 C CA . ALA A 1 90 ? 37.057 -0.796 -17.908 1.00 80.88 90 ALA A CA 1
ATOM 709 C C . ALA A 1 90 ? 37.895 -1.919 -18.541 1.00 80.88 90 ALA A C 1
ATOM 711 O O . ALA A 1 90 ? 37.840 -3.058 -18.078 1.00 80.88 90 ALA A O 1
ATOM 712 N N . GLY A 1 91 ? 38.743 -1.599 -19.526 1.00 80.44 91 GLY A N 1
ATOM 713 C CA . GLY A 1 91 ? 39.578 -2.570 -20.239 1.00 80.44 91 GLY A CA 1
ATOM 714 C C . GLY A 1 91 ? 40.639 -3.260 -19.375 1.00 80.44 91 GLY A C 1
ATOM 715 O O . GLY A 1 91 ? 41.047 -4.376 -19.684 1.00 80.44 91 GLY A O 1
ATOM 716 N N . GLU A 1 92 ? 41.053 -2.651 -18.257 1.00 89.25 92 GLU A N 1
ATOM 717 C CA . GLU A 1 92 ? 42.018 -3.260 -17.322 1.00 89.25 92 GLU A CA 1
ATOM 718 C C . GLU A 1 92 ? 41.481 -4.546 -16.678 1.00 89.25 92 GLU A C 1
ATOM 720 O O . GLU A 1 92 ? 42.253 -5.455 -16.372 1.00 89.25 92 GLU A O 1
ATOM 725 N N . SER A 1 93 ? 40.155 -4.662 -16.539 1.00 90.44 93 SER A N 1
ATOM 726 C CA . SER A 1 93 ? 39.506 -5.868 -16.010 1.00 90.44 93 SER A CA 1
ATOM 727 C C . SER A 1 93 ? 39.732 -7.108 -16.885 1.00 90.44 93 SER A C 1
ATOM 729 O O . SER A 1 93 ? 39.639 -8.228 -16.392 1.00 90.44 93 SER A O 1
ATOM 731 N N . MET A 1 94 ? 40.086 -6.916 -18.160 1.00 94.56 94 MET A N 1
ATOM 732 C CA . MET A 1 94 ? 40.321 -7.993 -19.124 1.00 94.56 94 MET A CA 1
ATOM 733 C C . MET A 1 94 ? 41.797 -8.405 -19.231 1.00 94.56 94 MET A C 1
ATOM 735 O O . MET A 1 94 ? 42.108 -9.424 -19.849 1.00 94.56 94 MET A O 1
ATOM 739 N N . GLU A 1 95 ? 42.727 -7.648 -18.634 1.00 92.94 95 GLU A N 1
ATOM 740 C CA . GLU A 1 95 ? 44.168 -7.913 -18.760 1.00 92.94 95 GLU A CA 1
ATOM 741 C C . GLU A 1 95 ? 44.572 -9.259 -18.154 1.00 92.94 95 GLU A C 1
ATOM 743 O O . GLU A 1 95 ? 45.449 -9.942 -18.686 1.00 92.94 95 GLU A O 1
ATOM 748 N N . MET A 1 96 ? 43.946 -9.637 -17.039 1.00 90.06 96 MET A N 1
ATOM 749 C CA . MET A 1 96 ? 44.231 -10.897 -16.357 1.00 90.06 96 MET A CA 1
ATOM 750 C C . MET A 1 96 ? 43.807 -12.091 -17.215 1.00 90.06 96 MET A C 1
ATOM 752 O O . MET A 1 96 ? 44.643 -12.947 -17.492 1.00 90.06 96 MET A O 1
ATOM 756 N N . GLY A 1 97 ? 42.581 -12.084 -17.748 1.00 91.31 97 GLY A N 1
ATOM 757 C CA . GLY A 1 97 ? 42.119 -13.122 -18.672 1.00 91.31 97 GLY A CA 1
ATOM 758 C C . GLY A 1 97 ? 42.999 -13.246 -19.923 1.00 91.31 97 GLY A C 1
ATOM 759 O O . GLY A 1 97 ? 43.302 -14.358 -20.357 1.00 91.31 97 GLY A O 1
ATOM 760 N N . LEU A 1 98 ? 43.507 -12.127 -20.455 1.00 92.94 98 LEU A N 1
ATOM 761 C CA . LEU A 1 98 ? 44.477 -12.152 -21.554 1.00 92.94 98 LEU A CA 1
ATOM 762 C C . LEU A 1 98 ? 45.819 -12.784 -21.143 1.00 92.94 98 LEU A C 1
ATOM 764 O O . LEU A 1 98 ? 46.369 -13.594 -21.888 1.00 92.94 98 LEU A O 1
ATOM 768 N N . ARG A 1 99 ? 46.365 -12.432 -19.974 1.00 93.00 99 ARG A N 1
ATOM 769 C CA . ARG A 1 99 ? 47.640 -12.984 -19.473 1.00 93.00 99 ARG A CA 1
ATOM 770 C C . ARG A 1 99 ? 47.552 -14.471 -19.149 1.00 93.00 99 ARG A C 1
ATOM 772 O O . ARG A 1 99 ? 48.534 -15.184 -19.358 1.00 93.00 99 ARG A O 1
ATOM 779 N N . ASP A 1 100 ? 46.392 -14.921 -18.688 1.00 91.94 100 ASP A N 1
ATOM 780 C CA . ASP A 1 100 ? 46.136 -16.326 -18.381 1.00 91.94 100 ASP A CA 1
ATOM 781 C C . ASP A 1 100 ? 46.140 -17.196 -19.644 1.00 91.94 100 ASP A C 1
ATOM 783 O O . ASP A 1 100 ? 46.611 -18.332 -19.597 1.00 91.94 100 ASP A O 1
ATOM 787 N N . CYS A 1 101 ? 45.706 -16.650 -20.785 1.00 91.81 101 CYS A N 1
ATOM 788 C CA . CYS A 1 101 ? 45.802 -17.331 -22.081 1.00 91.81 101 CYS A CA 1
ATOM 789 C C . CYS A 1 101 ? 47.183 -17.118 -22.740 1.00 91.81 101 CYS A C 1
ATOM 791 O O . CYS A 1 101 ? 47.705 -17.995 -23.425 1.00 91.81 101 CYS A O 1
ATOM 793 N N . CYS A 1 102 ? 47.816 -15.957 -22.521 1.00 89.44 102 CYS A N 1
ATOM 794 C CA . CYS A 1 102 ? 49.068 -15.545 -23.164 1.00 89.44 102 CYS A CA 1
ATOM 795 C C . CYS A 1 102 ? 50.153 -15.139 -22.144 1.00 89.44 102 CYS A C 1
ATOM 797 O O . CYS A 1 102 ? 50.376 -13.955 -21.877 1.00 89.44 102 CYS A O 1
ATOM 799 N N . ARG A 1 103 ? 50.922 -16.121 -21.650 1.00 78.69 103 ARG A N 1
ATOM 800 C CA . ARG A 1 103 ? 51.897 -16.006 -20.535 1.00 78.69 103 ARG A CA 1
ATOM 801 C C . ARG A 1 103 ? 53.013 -14.947 -20.684 1.00 78.69 103 ARG A C 1
ATOM 803 O O . ARG A 1 103 ? 53.739 -14.681 -19.729 1.00 78.69 103 ARG A O 1
ATOM 810 N N . SER A 1 104 ? 53.207 -14.335 -21.855 1.00 80.19 104 SER A N 1
ATOM 811 C CA . SER A 1 104 ? 54.246 -13.307 -22.092 1.00 80.19 104 SER A CA 1
ATOM 812 C C . SER A 1 104 ? 53.796 -12.175 -23.025 1.00 80.19 104 SER A C 1
ATOM 814 O O . SER A 1 104 ? 54.611 -11.559 -23.715 1.00 80.19 104 SER A O 1
ATOM 816 N N . VAL A 1 105 ? 52.492 -11.900 -23.066 1.00 90.88 105 VAL A N 1
ATOM 817 C CA . VAL A 1 105 ? 51.931 -10.805 -23.868 1.00 90.88 105 VAL A CA 1
ATOM 818 C C . VAL A 1 105 ? 52.367 -9.436 -23.327 1.00 90.88 105 VAL A C 1
ATOM 820 O O . VAL A 1 105 ? 52.391 -9.203 -22.116 1.00 90.88 105 VAL A O 1
ATOM 823 N N . ARG A 1 106 ? 52.733 -8.511 -24.226 1.00 92.94 106 ARG A N 1
ATOM 824 C CA . ARG A 1 106 ? 52.962 -7.106 -23.850 1.00 92.94 106 ARG A CA 1
ATOM 825 C C . ARG A 1 106 ? 51.619 -6.412 -23.648 1.00 92.94 106 ARG A C 1
ATOM 827 O O . ARG A 1 106 ? 50.683 -6.700 -24.386 1.00 92.94 106 ARG A O 1
ATOM 834 N N . ILE A 1 107 ? 51.549 -5.494 -22.686 1.00 94.31 107 ILE A N 1
ATOM 835 C CA . ILE A 1 107 ? 50.354 -4.689 -22.419 1.00 94.31 107 ILE A CA 1
ATOM 836 C C . ILE A 1 107 ? 50.674 -3.215 -22.663 1.00 94.31 107 ILE A C 1
ATOM 838 O O . ILE A 1 107 ? 51.584 -2.667 -22.038 1.00 94.31 107 ILE A O 1
ATOM 842 N N . GLY A 1 108 ? 49.932 -2.598 -23.577 1.00 94.44 108 GLY A N 1
ATOM 843 C CA . GLY A 1 108 ? 49.829 -1.154 -23.728 1.00 94.44 108 GLY A CA 1
ATOM 844 C C . GLY A 1 108 ? 48.593 -0.615 -23.008 1.00 94.44 108 GLY A C 1
ATOM 845 O O . GLY A 1 108 ? 47.661 -1.365 -22.723 1.00 94.44 108 GLY A O 1
ATOM 846 N N . LYS A 1 109 ? 48.583 0.685 -22.712 1.00 95.19 109 LYS A N 1
ATOM 847 C CA . LYS A 1 109 ? 47.465 1.365 -22.047 1.00 95.19 109 LYS A CA 1
ATOM 848 C C . LYS A 1 109 ? 47.119 2.660 -22.764 1.00 95.19 109 LYS A C 1
ATOM 850 O O . LYS A 1 109 ? 48.020 3.428 -23.100 1.00 95.19 109 LYS A O 1
ATOM 855 N N . ILE A 1 110 ? 45.828 2.914 -22.945 1.00 94.12 110 ILE A N 1
ATOM 856 C CA . ILE A 1 110 ? 45.302 4.170 -23.486 1.00 94.12 110 ILE A CA 1
ATOM 857 C C . ILE A 1 110 ? 44.233 4.685 -22.519 1.00 94.12 110 ILE A C 1
ATOM 859 O O . ILE A 1 110 ? 43.245 4.006 -22.259 1.00 94.12 110 ILE A O 1
ATOM 863 N N . LEU A 1 111 ? 44.420 5.879 -21.964 1.00 90.06 111 LEU A N 1
ATOM 864 C CA . LEU A 1 111 ? 43.432 6.547 -21.121 1.00 90.06 111 LEU A CA 1
ATOM 865 C C . LEU A 1 111 ? 42.615 7.518 -21.964 1.00 90.06 111 LEU A C 1
ATOM 867 O O . LEU A 1 111 ? 43.110 8.565 -22.391 1.00 90.06 111 LEU A O 1
ATOM 871 N N . ILE A 1 112 ? 41.345 7.176 -22.142 1.00 87.00 112 ILE A N 1
ATOM 872 C CA . ILE A 1 112 ? 40.343 8.016 -22.790 1.00 87.00 112 ILE A CA 1
ATOM 873 C C . ILE A 1 112 ? 39.261 8.317 -21.760 1.00 87.00 112 ILE A C 1
ATOM 875 O O . ILE A 1 112 ? 38.783 7.415 -21.071 1.00 87.00 112 ILE A O 1
ATOM 879 N N . GLN A 1 113 ? 38.881 9.585 -21.631 1.00 77.88 113 GLN A N 1
ATOM 880 C CA . GLN A 1 113 ? 37.755 9.982 -20.790 1.00 77.88 113 GLN A CA 1
ATOM 881 C C . GLN A 1 113 ? 36.708 10.698 -21.629 1.00 77.88 113 GLN A C 1
ATOM 883 O O . GLN A 1 113 ? 37.022 11.335 -22.631 1.00 77.88 113 GLN A O 1
ATOM 888 N N . ARG A 1 114 ? 35.453 10.559 -21.210 1.00 73.12 114 ARG A N 1
ATOM 889 C CA . ARG A 1 114 ? 34.325 11.271 -21.796 1.00 73.12 114 ARG A CA 1
ATOM 890 C C . ARG A 1 114 ? 34.307 12.690 -21.241 1.00 73.12 114 ARG A C 1
ATOM 892 O O . ARG A 1 114 ? 34.384 12.859 -20.028 1.00 73.12 114 ARG A O 1
ATOM 899 N N . ASP A 1 115 ? 34.225 13.664 -22.130 1.00 69.94 115 ASP A N 1
ATOM 900 C CA . ASP A 1 115 ? 33.968 15.057 -21.793 1.00 69.94 115 ASP A CA 1
ATOM 901 C C . ASP A 1 115 ? 32.524 15.194 -21.276 1.00 69.94 115 ASP A C 1
ATOM 903 O O . ASP A 1 115 ? 31.591 14.686 -21.905 1.00 69.94 115 ASP A O 1
ATOM 907 N N . GLU A 1 116 ? 32.348 15.788 -20.092 1.00 61.53 116 GLU A N 1
ATOM 908 C CA . GLU A 1 116 ? 31.057 15.811 -19.385 1.00 61.53 116 GLU A CA 1
ATOM 909 C C . GLU A 1 116 ? 30.021 16.726 -20.057 1.00 61.53 116 GLU A C 1
ATOM 911 O O . GLU A 1 116 ? 28.826 16.465 -19.939 1.00 61.53 116 GLU A O 1
ATOM 916 N N . GLU A 1 117 ? 30.458 17.732 -20.821 1.00 57.94 117 GLU A N 1
ATOM 917 C CA . GLU A 1 117 ? 29.571 18.675 -21.515 1.00 57.94 117 GLU A CA 1
ATOM 918 C C . GLU A 1 117 ? 29.177 18.173 -22.909 1.00 57.94 117 GLU A C 1
ATOM 920 O O . GLU A 1 117 ? 28.020 18.268 -23.317 1.00 57.94 117 GLU A O 1
ATOM 925 N N . THR A 1 118 ? 30.132 17.611 -23.653 1.00 65.31 118 THR A N 1
ATOM 926 C CA . THR A 1 118 ? 29.931 17.221 -25.062 1.00 65.31 118 THR A CA 1
ATOM 927 C C . THR A 1 118 ? 29.652 15.737 -25.257 1.00 65.31 118 THR A C 1
ATOM 929 O O . THR A 1 118 ? 29.316 15.312 -26.363 1.00 65.31 118 THR A O 1
ATOM 932 N N . ALA A 1 119 ? 29.812 14.924 -24.209 1.00 63.16 119 ALA A N 1
ATOM 933 C CA . ALA A 1 119 ? 29.729 13.469 -24.261 1.00 63.16 119 ALA A CA 1
ATOM 934 C C . ALA A 1 119 ? 30.737 12.786 -25.214 1.00 63.16 119 ALA A C 1
ATOM 936 O O . ALA A 1 119 ? 30.619 11.577 -25.441 1.00 63.16 119 ALA A O 1
ATOM 937 N N . MET A 1 120 ? 31.733 13.514 -25.728 1.00 72.50 120 MET A N 1
ATOM 938 C CA . MET A 1 120 ? 32.722 13.015 -26.685 1.00 72.50 120 MET A CA 1
ATOM 939 C C . MET A 1 120 ? 33.971 12.448 -25.986 1.00 72.50 120 MET A C 1
ATOM 941 O O . MET A 1 120 ? 34.338 12.896 -24.899 1.00 72.50 120 MET A O 1
ATOM 945 N N . PRO A 1 121 ? 34.647 11.448 -26.576 1.00 77.88 121 PRO A N 1
ATOM 946 C CA . PRO A 1 121 ? 35.888 10.901 -26.035 1.00 77.88 121 PRO A CA 1
ATOM 947 C C . PRO A 1 121 ? 37.065 11.871 -26.232 1.00 77.88 121 PRO A C 1
ATOM 949 O O . PRO A 1 121 ? 37.253 12.424 -27.314 1.00 77.88 121 PRO A O 1
ATOM 952 N N . LYS A 1 122 ? 37.906 12.022 -25.206 1.00 82.62 122 LYS A N 1
ATOM 953 C CA . LYS A 1 122 ? 39.159 12.788 -25.238 1.00 82.62 122 LYS A CA 1
ATOM 954 C C . LYS A 1 122 ? 40.319 11.921 -24.746 1.00 82.62 122 LYS A C 1
ATOM 956 O O . LYS A 1 122 ? 40.193 11.229 -23.736 1.00 82.62 122 LYS A O 1
ATOM 961 N N . LEU A 1 123 ? 41.446 11.949 -25.461 1.00 88.00 123 LEU A N 1
ATOM 962 C CA . LEU A 1 123 ? 42.676 11.245 -25.081 1.00 88.00 123 LEU A CA 1
ATOM 963 C C . LEU A 1 123 ? 43.419 12.025 -23.991 1.00 88.00 123 LEU A C 1
ATOM 965 O O . LEU A 1 123 ? 43.692 13.211 -24.156 1.00 88.00 123 LEU A O 1
ATOM 969 N N . PHE A 1 124 ? 43.779 11.345 -22.903 1.00 85.75 124 PHE A N 1
ATOM 970 C CA . PHE A 1 124 ? 44.542 11.928 -21.792 1.00 85.75 124 PHE A CA 1
ATOM 971 C C . PHE A 1 124 ? 45.952 11.356 -21.683 1.00 85.75 124 PHE A C 1
ATOM 973 O O . PHE A 1 124 ? 46.870 12.061 -21.273 1.00 85.75 124 PHE A O 1
ATOM 980 N N . TYR A 1 125 ? 46.127 10.076 -22.010 1.00 88.19 125 TYR A N 1
ATOM 981 C CA . TYR A 1 125 ? 47.409 9.399 -21.857 1.00 88.19 125 TYR A CA 1
ATOM 982 C C . TYR A 1 125 ? 47.495 8.158 -22.744 1.00 88.19 125 TYR A C 1
ATOM 984 O O . TYR A 1 125 ? 46.513 7.439 -22.908 1.00 88.19 125 TYR A O 1
ATOM 992 N N . GLU A 1 126 ? 48.686 7.866 -23.258 1.00 90.44 126 GLU A N 1
ATOM 993 C CA . GLU A 1 126 ? 48.993 6.600 -23.917 1.00 90.44 126 GLU A CA 1
ATOM 994 C C . GLU A 1 126 ? 50.375 6.081 -23.500 1.00 90.44 126 GLU A C 1
ATOM 996 O O . GLU A 1 126 ? 51.324 6.840 -23.296 1.00 90.44 126 GLU A O 1
ATOM 1001 N N . LYS A 1 127 ? 50.491 4.757 -23.383 1.00 94.25 127 LYS A N 1
ATOM 1002 C CA . LYS A 1 127 ? 51.750 4.039 -23.185 1.00 94.25 127 LYS A CA 1
ATOM 1003 C C . LYS A 1 127 ? 51.704 2.742 -23.970 1.00 94.25 127 LYS A C 1
ATOM 1005 O O . LYS A 1 127 ? 51.086 1.770 -23.537 1.00 94.25 127 LYS A O 1
ATOM 1010 N N . LEU A 1 128 ? 52.375 2.726 -25.113 1.00 95.19 128 LEU A N 1
ATOM 1011 C CA . LEU A 1 128 ? 52.406 1.594 -26.032 1.00 95.19 128 LEU A CA 1
ATOM 1012 C C . LEU A 1 128 ? 53.848 1.076 -26.182 1.00 95.19 128 LEU A C 1
ATOM 1014 O O . LEU A 1 128 ? 54.788 1.857 -26.018 1.00 95.19 128 LEU A O 1
ATOM 1018 N N . PRO A 1 129 ? 54.060 -0.225 -26.456 1.00 92.25 129 PRO A N 1
ATOM 1019 C CA . PRO A 1 129 ? 55.384 -0.743 -26.794 1.00 92.25 129 PRO A CA 1
ATOM 1020 C C . PRO A 1 129 ? 55.984 -0.029 -28.011 1.00 92.25 129 PRO A C 1
ATOM 1022 O O . PRO A 1 129 ? 55.268 0.268 -28.960 1.00 92.25 129 PRO A O 1
ATOM 1025 N N . GLU A 1 130 ? 57.303 0.173 -28.027 1.00 92.12 130 GLU A N 1
ATOM 1026 C CA . GLU A 1 130 ? 57.993 0.800 -29.171 1.00 92.12 130 GLU A CA 1
ATOM 1027 C C . GLU A 1 130 ? 57.804 0.018 -30.479 1.00 92.12 130 GLU A C 1
ATOM 1029 O O . GLU A 1 130 ? 57.754 0.604 -31.552 1.00 92.12 130 GLU A O 1
ATOM 1034 N N . ASP A 1 131 ? 57.636 -1.305 -30.386 1.00 93.62 131 ASP A N 1
ATOM 1035 C CA . ASP A 1 131 ? 57.418 -2.205 -31.519 1.00 93.62 131 ASP A CA 1
ATOM 1036 C C . ASP A 1 131 ? 55.928 -2.481 -31.805 1.00 93.62 131 ASP A C 1
ATOM 1038 O O . ASP A 1 131 ? 55.592 -3.538 -32.337 1.00 93.62 131 ASP A O 1
ATOM 1042 N N . ILE A 1 132 ? 55.011 -1.582 -31.412 1.00 95.62 132 ILE A N 1
ATOM 1043 C CA . ILE A 1 132 ? 53.558 -1.793 -31.553 1.00 95.62 132 ILE A CA 1
ATOM 1044 C C . ILE A 1 132 ? 53.097 -1.906 -33.014 1.00 95.62 132 ILE A C 1
ATOM 1046 O O . ILE A 1 132 ? 52.210 -2.710 -33.292 1.00 95.62 132 ILE A O 1
ATOM 1050 N N . SER A 1 133 ? 53.732 -1.195 -33.954 1.00 95.31 133 SER A N 1
ATOM 1051 C CA . SER A 1 133 ? 53.400 -1.227 -35.392 1.00 95.31 133 SER A CA 1
ATOM 1052 C C . SER A 1 133 ? 53.553 -2.618 -36.023 1.00 95.31 133 SER A C 1
ATOM 1054 O O . SER A 1 133 ? 52.856 -2.961 -36.979 1.00 95.31 133 SER A O 1
ATOM 1056 N N . ASP A 1 134 ? 54.431 -3.454 -35.462 1.00 93.38 134 ASP A N 1
ATOM 1057 C CA . ASP A 1 134 ? 54.726 -4.799 -35.967 1.00 93.38 134 ASP A CA 1
ATOM 1058 C C . ASP A 1 134 ? 53.872 -5.899 -35.312 1.00 93.38 134 ASP A C 1
ATOM 1060 O O . ASP A 1 134 ? 54.044 -7.084 -35.618 1.00 93.38 134 ASP A O 1
ATOM 1064 N N . ARG A 1 135 ? 52.958 -5.538 -34.400 1.00 94.75 135 ARG A N 1
ATOM 1065 C CA . ARG A 1 135 ? 52.189 -6.484 -33.578 1.00 94.75 135 ARG A CA 1
ATOM 1066 C C . ARG A 1 135 ? 50.735 -6.616 -34.023 1.00 94.75 135 ARG A C 1
ATOM 1068 O O . ARG A 1 135 ? 50.153 -5.704 -34.600 1.00 94.75 135 ARG A O 1
ATOM 1075 N N . TYR A 1 136 ? 50.147 -7.762 -33.695 1.00 96.31 136 TYR A N 1
ATOM 1076 C CA . TYR A 1 136 ? 48.698 -7.930 -33.630 1.00 96.31 136 TYR A CA 1
ATOM 1077 C C . TYR A 1 136 ? 48.203 -7.387 -32.296 1.00 96.31 136 TYR A C 1
ATOM 1079 O O . TYR A 1 136 ? 48.774 -7.700 -31.246 1.00 96.31 136 TYR A O 1
ATOM 1087 N N . VAL A 1 137 ? 47.172 -6.550 -32.339 1.00 97.56 137 VAL A N 1
ATOM 1088 C CA . VAL A 1 137 ? 46.680 -5.819 -31.175 1.00 97.56 137 VAL A CA 1
ATOM 1089 C C . VAL A 1 137 ? 45.320 -6.351 -30.767 1.00 97.56 137 VAL A C 1
ATOM 1091 O O . VAL A 1 137 ? 44.369 -6.283 -31.537 1.00 97.56 137 VAL A O 1
ATOM 1094 N N . PHE A 1 138 ? 45.224 -6.834 -29.532 1.00 97.81 138 PHE A N 1
ATOM 1095 C CA . PHE A 1 138 ? 43.954 -7.085 -28.862 1.00 97.81 138 PHE A CA 1
ATOM 1096 C C . PHE A 1 138 ? 43.588 -5.840 -28.063 1.00 97.81 138 PHE A C 1
ATOM 1098 O O . PHE A 1 138 ? 44.133 -5.604 -26.984 1.00 97.81 138 PHE A O 1
ATOM 1105 N N . LEU A 1 139 ? 42.710 -5.015 -28.629 1.00 97.62 139 LEU A N 1
ATOM 1106 C CA . LEU A 1 139 ? 42.150 -3.846 -27.964 1.00 97.62 139 LEU A CA 1
ATOM 1107 C C . LEU A 1 139 ? 41.060 -4.320 -26.995 1.00 97.62 139 LEU A C 1
ATOM 1109 O O . LEU A 1 139 ? 40.137 -5.018 -27.408 1.00 97.62 139 LEU A O 1
ATOM 1113 N N . LEU A 1 140 ? 41.186 -3.970 -25.716 1.00 97.00 140 LEU A N 1
ATOM 1114 C CA . LEU A 1 140 ? 40.350 -4.493 -24.636 1.00 97.00 140 LEU A CA 1
ATOM 1115 C C . LEU A 1 140 ? 39.454 -3.396 -24.059 1.00 97.00 140 LEU A C 1
ATOM 1117 O O . LEU A 1 140 ? 39.952 -2.419 -23.487 1.00 97.00 140 LEU A O 1
ATOM 1121 N N . ASP A 1 141 ? 38.144 -3.602 -24.157 1.00 94.56 141 ASP A N 1
ATOM 1122 C CA . ASP A 1 141 ? 37.115 -2.863 -23.422 1.00 94.56 141 ASP A CA 1
ATOM 1123 C C . ASP A 1 141 ? 35.901 -3.786 -23.251 1.00 94.56 141 ASP A C 1
ATOM 1125 O O . ASP A 1 141 ? 35.412 -4.316 -24.247 1.00 94.56 141 ASP A O 1
ATOM 1129 N N . PRO A 1 142 ? 35.389 -4.023 -22.033 1.00 93.56 142 PRO A N 1
ATOM 1130 C CA . PRO A 1 142 ? 34.287 -4.953 -21.827 1.00 93.56 142 PRO A CA 1
ATOM 1131 C C . PRO A 1 142 ? 32.989 -4.561 -22.547 1.00 93.56 142 PRO A C 1
ATOM 1133 O O . PRO A 1 142 ? 32.143 -5.438 -22.727 1.00 93.56 142 PRO A O 1
ATOM 1136 N N . MET A 1 143 ? 32.810 -3.300 -22.962 1.00 92.62 143 MET A N 1
ATOM 1137 C CA . MET A 1 143 ? 31.561 -2.833 -23.572 1.00 92.62 143 MET A CA 1
ATOM 1138 C C . MET A 1 143 ? 31.771 -2.044 -24.869 1.00 92.62 143 MET A C 1
ATOM 1140 O O . MET A 1 143 ? 32.488 -1.047 -24.909 1.00 92.62 143 MET A O 1
ATOM 1144 N N . LEU A 1 144 ? 31.023 -2.411 -25.910 1.00 93.06 144 LEU A N 1
ATOM 1145 C CA . LEU A 1 144 ? 30.835 -1.620 -27.125 1.00 93.06 144 LEU A CA 1
ATOM 1146 C C . LEU A 1 144 ? 29.446 -0.964 -27.113 1.00 93.06 144 LEU A C 1
ATOM 1148 O O . LEU A 1 144 ? 28.507 -1.453 -27.736 1.00 93.06 144 LEU A O 1
ATOM 1152 N N . ALA A 1 145 ? 29.322 0.142 -26.369 1.00 89.56 145 ALA A N 1
ATOM 1153 C CA . ALA A 1 145 ? 28.084 0.921 -26.277 1.00 89.56 145 ALA A CA 1
ATOM 1154 C C . ALA A 1 145 ? 27.931 1.884 -27.469 1.00 89.56 145 ALA A C 1
ATOM 1156 O O . ALA A 1 145 ? 27.477 1.484 -28.528 1.00 89.56 145 ALA A O 1
ATOM 1157 N N . THR A 1 146 ? 28.350 3.147 -27.353 1.00 87.19 146 THR A N 1
ATOM 1158 C CA . THR A 1 146 ? 28.345 4.101 -28.486 1.00 87.19 146 THR A CA 1
ATOM 1159 C C . THR A 1 146 ? 29.548 3.951 -29.418 1.00 87.19 146 THR A C 1
ATOM 1161 O O . THR A 1 146 ? 29.573 4.545 -30.490 1.00 87.19 146 THR A O 1
ATOM 1164 N N . GLY A 1 147 ? 30.584 3.226 -28.986 1.00 86.00 147 GLY A N 1
ATOM 1165 C CA . GLY A 1 147 ? 31.841 3.056 -29.720 1.00 86.00 147 GLY A CA 1
ATOM 1166 C C . GLY A 1 147 ? 32.832 4.219 -29.612 1.00 86.00 147 GLY A C 1
ATOM 1167 O O . GLY A 1 147 ? 33.951 4.078 -30.091 1.00 86.00 147 GLY A O 1
ATOM 1168 N N . GLY A 1 148 ? 32.490 5.334 -28.951 1.00 87.94 148 GLY A N 1
ATOM 1169 C CA . GLY A 1 148 ? 33.340 6.536 -28.892 1.00 87.94 148 GLY A CA 1
ATOM 1170 C C . GLY A 1 148 ? 34.772 6.274 -28.403 1.00 87.94 148 GLY A C 1
ATOM 1171 O O . GLY A 1 148 ? 35.736 6.576 -29.106 1.00 87.94 148 GLY A O 1
ATOM 1172 N N . SER A 1 149 ? 34.924 5.672 -27.221 1.00 88.94 149 SER A N 1
ATOM 1173 C CA . SER A 1 149 ? 36.247 5.375 -26.651 1.00 88.94 149 SER A CA 1
ATOM 1174 C C . SER A 1 149 ? 37.039 4.382 -27.502 1.00 88.94 149 SER A C 1
ATOM 1176 O O . SER A 1 149 ? 38.225 4.583 -27.743 1.00 88.94 149 SER A O 1
ATOM 1178 N N . ALA A 1 150 ? 36.380 3.335 -27.999 1.00 91.62 150 ALA A N 1
ATOM 1179 C CA . ALA A 1 150 ? 37.024 2.327 -28.831 1.00 91.62 150 ALA A CA 1
ATOM 1180 C C . ALA A 1 150 ? 37.518 2.929 -30.158 1.00 91.62 150 ALA A C 1
ATOM 1182 O O . ALA A 1 150 ? 38.654 2.688 -30.554 1.00 91.62 150 ALA A O 1
ATOM 1183 N N . MET A 1 151 ? 36.708 3.774 -30.803 1.00 94.12 151 MET A N 1
ATOM 1184 C CA . MET A 1 151 ? 37.089 4.471 -32.033 1.00 94.12 151 MET A CA 1
ATOM 1185 C C . MET A 1 151 ? 38.304 5.384 -31.827 1.00 94.12 151 MET A C 1
ATOM 1187 O O . MET A 1 151 ? 39.229 5.345 -32.632 1.00 94.12 151 MET A O 1
ATOM 1191 N N . MET A 1 152 ? 38.341 6.152 -30.733 1.00 93.06 152 MET A N 1
ATOM 1192 C CA . MET A 1 152 ? 39.495 6.995 -30.394 1.00 93.06 152 MET A CA 1
ATOM 1193 C C . MET A 1 152 ? 40.755 6.155 -30.126 1.00 93.06 152 MET A C 1
ATOM 1195 O O . MET A 1 152 ? 41.853 6.522 -30.536 1.00 93.06 152 MET A O 1
ATOM 1199 N N . ALA A 1 153 ? 40.620 5.001 -29.466 1.00 94.56 153 ALA A N 1
ATOM 1200 C CA . ALA A 1 153 ? 41.749 4.102 -29.237 1.00 94.56 153 ALA A CA 1
ATOM 1201 C C . ALA A 1 153 ? 42.301 3.516 -30.548 1.00 94.56 153 ALA A C 1
ATOM 1203 O O . ALA A 1 153 ? 43.518 3.401 -30.700 1.00 94.56 153 ALA A O 1
ATOM 1204 N N . VAL A 1 154 ? 41.432 3.195 -31.513 1.00 96.31 154 VAL A N 1
ATOM 1205 C CA . VAL A 1 154 ? 41.857 2.777 -32.858 1.00 96.31 154 VAL A CA 1
ATOM 1206 C C . VAL A 1 154 ? 42.615 3.899 -33.567 1.00 96.31 154 VAL A C 1
ATOM 1208 O O . VAL A 1 154 ? 43.681 3.628 -34.111 1.00 96.31 154 VAL A O 1
ATOM 1211 N N . GLU A 1 155 ? 42.152 5.153 -33.506 1.00 95.75 155 GLU A N 1
ATOM 1212 C CA . GLU A 1 155 ? 42.869 6.300 -34.104 1.00 95.75 155 GLU A CA 1
ATOM 1213 C C . GLU A 1 155 ? 44.299 6.413 -33.586 1.00 95.75 155 GLU A C 1
ATOM 1215 O O . GLU A 1 155 ? 45.238 6.576 -34.366 1.00 95.75 155 GLU A O 1
ATOM 1220 N N . VAL A 1 156 ? 44.471 6.263 -32.274 1.00 95.75 156 VAL A N 1
ATOM 1221 C CA . VAL A 1 156 ? 45.784 6.277 -31.628 1.00 95.75 156 VAL A CA 1
ATOM 1222 C C . VAL A 1 156 ? 46.669 5.138 -32.145 1.00 95.75 156 VAL A C 1
ATOM 1224 O O . VAL A 1 156 ? 47.829 5.364 -32.488 1.00 95.75 156 VAL A O 1
ATOM 1227 N N . LEU A 1 157 ? 46.136 3.918 -32.258 1.00 97.25 157 LEU A N 1
ATOM 1228 C CA . LEU A 1 157 ? 46.889 2.764 -32.764 1.00 97.25 157 LEU A CA 1
ATOM 1229 C C . LEU A 1 157 ? 47.294 2.934 -34.235 1.00 97.25 157 LEU A C 1
ATOM 1231 O O . LEU A 1 157 ? 48.445 2.663 -34.587 1.00 97.25 157 LEU A O 1
ATOM 1235 N N . LEU A 1 158 ? 46.387 3.433 -35.078 1.00 96.56 158 LEU A N 1
ATOM 1236 C CA . LEU A 1 158 ? 46.668 3.729 -36.485 1.00 96.56 158 LEU A CA 1
ATOM 1237 C C . LEU A 1 158 ? 47.739 4.822 -36.618 1.00 96.56 158 LEU A C 1
ATOM 1239 O O . LEU A 1 158 ? 48.682 4.669 -37.394 1.00 96.56 158 LEU A O 1
ATOM 1243 N N . ALA A 1 159 ? 47.660 5.886 -35.810 1.00 95.25 159 ALA A N 1
ATOM 1244 C CA . ALA A 1 159 ? 48.663 6.955 -35.773 1.00 95.25 159 ALA A CA 1
ATOM 1245 C C . ALA A 1 159 ? 50.055 6.455 -35.343 1.00 95.25 159 ALA A C 1
ATOM 1247 O O . ALA A 1 159 ? 51.075 7.038 -35.711 1.00 95.25 159 ALA A O 1
ATOM 1248 N N . ARG A 1 160 ? 50.110 5.347 -34.595 1.00 95.56 160 ARG A N 1
ATOM 1249 C CA . ARG A 1 160 ? 51.342 4.655 -34.185 1.00 95.56 160 ARG A CA 1
ATOM 1250 C C . ARG A 1 160 ? 51.790 3.571 -35.175 1.00 95.56 160 ARG A C 1
ATOM 1252 O O . ARG A 1 160 ? 52.719 2.824 -34.879 1.00 95.56 160 ARG A O 1
ATOM 1259 N N . GLY A 1 161 ? 51.167 3.501 -36.353 1.00 95.25 161 GLY A N 1
ATOM 1260 C CA . GLY A 1 161 ? 51.567 2.625 -37.454 1.00 95.25 161 GLY A CA 1
ATOM 1261 C C . GLY A 1 161 ? 51.037 1.193 -37.365 1.00 95.25 161 GLY A C 1
ATOM 1262 O O . GLY A 1 161 ? 51.491 0.337 -38.123 1.00 95.25 161 GLY A O 1
ATOM 1263 N N . VAL A 1 162 ? 50.096 0.904 -36.459 1.00 97.38 162 VAL A N 1
ATOM 1264 C CA . VAL A 1 162 ? 49.394 -0.388 -36.449 1.00 97.38 162 VAL A CA 1
ATOM 1265 C C . VAL A 1 162 ? 48.461 -0.438 -37.656 1.00 97.38 162 VAL A C 1
ATOM 1267 O O . VAL A 1 162 ? 47.725 0.508 -37.912 1.00 97.38 162 VAL A O 1
ATOM 1270 N N . LYS A 1 163 ? 48.474 -1.538 -38.409 1.00 95.94 163 LYS A N 1
ATOM 1271 C CA . LYS A 1 163 ? 47.540 -1.728 -39.528 1.00 95.94 163 LYS A CA 1
ATOM 1272 C C . LYS A 1 163 ? 46.150 -2.092 -39.015 1.00 95.94 163 LYS A C 1
ATOM 1274 O O . LYS A 1 163 ? 46.051 -2.901 -38.094 1.00 95.94 163 LYS A O 1
ATOM 1279 N N . ALA A 1 164 ? 45.100 -1.557 -39.637 1.00 94.62 164 ALA A N 1
ATOM 1280 C CA . ALA A 1 164 ? 43.717 -1.805 -39.229 1.00 94.62 164 ALA A CA 1
ATOM 1281 C C . ALA A 1 164 ? 43.382 -3.307 -39.187 1.00 94.62 164 ALA A C 1
ATOM 1283 O O . ALA A 1 164 ? 42.851 -3.773 -38.180 1.00 94.62 164 ALA A O 1
ATOM 1284 N N . GLU A 1 165 ? 43.828 -4.090 -40.182 1.00 94.06 165 GLU A N 1
ATOM 1285 C CA . GLU A 1 165 ? 43.585 -5.541 -40.231 1.00 94.06 165 GLU A CA 1
ATOM 1286 C C . GLU A 1 165 ? 44.288 -6.344 -39.117 1.00 94.06 165 GLU A C 1
ATOM 1288 O O . GLU A 1 165 ? 44.063 -7.545 -38.962 1.00 94.06 165 GLU A O 1
ATOM 1293 N N . ARG A 1 166 ? 45.174 -5.700 -38.344 1.00 95.81 166 ARG A N 1
ATOM 1294 C CA . ARG A 1 166 ? 45.876 -6.296 -37.198 1.00 95.81 166 ARG A CA 1
ATOM 1295 C C . ARG A 1 166 ? 45.268 -5.916 -35.852 1.00 95.81 166 ARG A C 1
ATOM 1297 O O . ARG A 1 166 ? 45.817 -6.320 -34.824 1.00 95.81 166 ARG A O 1
ATOM 1304 N N . ILE A 1 167 ? 44.180 -5.149 -35.840 1.00 97.50 167 ILE A N 1
ATOM 1305 C CA . ILE A 1 167 ? 43.476 -4.747 -34.624 1.00 97.50 167 ILE A CA 1
ATOM 1306 C C . ILE A 1 167 ? 42.245 -5.639 -34.454 1.00 97.50 167 ILE A C 1
ATOM 1308 O O . ILE A 1 167 ? 41.383 -5.724 -35.328 1.00 97.50 167 ILE A O 1
ATOM 1312 N N . PHE A 1 168 ? 42.161 -6.279 -33.293 1.00 97.44 168 PHE A N 1
ATOM 1313 C CA . PHE A 1 168 ? 41.022 -7.076 -32.864 1.00 97.44 168 PHE A CA 1
ATOM 1314 C C . PHE A 1 168 ? 40.459 -6.439 -31.600 1.00 97.44 168 PHE A C 1
ATOM 1316 O O . PHE A 1 168 ? 41.154 -6.334 -30.588 1.00 97.44 168 PHE A O 1
ATOM 1323 N N . PHE A 1 169 ? 39.216 -5.984 -31.659 1.00 97.62 169 PHE A N 1
ATOM 1324 C CA . PHE A 1 169 ? 38.541 -5.350 -30.541 1.00 97.62 169 PHE A CA 1
ATOM 1325 C C . PHE A 1 169 ? 37.696 -6.369 -29.775 1.00 97.62 169 PHE A C 1
ATOM 1327 O O . PHE A 1 169 ? 36.672 -6.828 -30.277 1.00 97.62 169 PHE A O 1
ATOM 1334 N N . LEU A 1 170 ? 38.133 -6.724 -28.565 1.00 97.44 170 LEU A N 1
ATOM 1335 C CA . LEU A 1 170 ? 37.493 -7.725 -27.715 1.00 97.44 170 LEU A CA 1
ATOM 1336 C C . LEU A 1 170 ? 36.599 -7.034 -26.685 1.00 97.44 170 LEU A C 1
ATOM 1338 O O . LEU A 1 170 ? 37.083 -6.204 -25.914 1.00 97.44 170 LEU A O 1
ATOM 1342 N N . ASN A 1 171 ? 35.326 -7.428 -26.633 1.00 96.31 171 ASN A N 1
ATOM 1343 C CA . ASN A 1 171 ? 34.352 -6.926 -25.663 1.00 96.31 171 ASN A CA 1
ATOM 1344 C C . ASN A 1 171 ? 33.386 -8.024 -25.189 1.00 96.31 171 ASN A C 1
ATOM 1346 O O . ASN A 1 171 ? 33.103 -8.979 -25.908 1.00 96.31 171 ASN A O 1
ATOM 1350 N N . LEU A 1 172 ? 32.877 -7.907 -23.961 1.00 94.69 172 LEU A N 1
ATOM 1351 C CA . LEU A 1 172 ? 31.891 -8.854 -23.430 1.00 94.69 172 LEU A CA 1
ATOM 1352 C C . LEU A 1 172 ? 30.507 -8.586 -24.013 1.00 94.69 172 LEU A C 1
ATOM 1354 O O . LEU A 1 172 ? 29.765 -9.535 -24.249 1.00 94.69 172 LEU A O 1
ATOM 1358 N N . LEU A 1 173 ? 30.151 -7.318 -24.201 1.00 93.50 173 LEU A N 1
ATOM 1359 C CA . LEU A 1 173 ? 28.810 -6.898 -24.593 1.00 93.50 173 LEU A CA 1
ATOM 1360 C C . LEU A 1 173 ? 28.881 -5.799 -25.646 1.00 93.50 173 LEU A C 1
ATOM 1362 O O . LEU A 1 173 ? 29.640 -4.840 -25.495 1.00 93.50 173 LEU A O 1
ATOM 1366 N N . ALA A 1 174 ? 28.038 -5.900 -26.667 1.00 92.69 174 ALA A N 1
ATOM 1367 C CA . ALA A 1 174 ? 27.901 -4.883 -27.698 1.00 92.69 174 ALA A CA 1
ATOM 1368 C C . ALA A 1 174 ? 26.434 -4.523 -27.957 1.00 92.69 174 ALA A C 1
ATOM 1370 O O . ALA A 1 174 ? 25.547 -5.366 -27.837 1.00 92.69 174 ALA A O 1
ATOM 1371 N N . ALA A 1 175 ? 26.194 -3.272 -28.354 1.00 91.50 175 ALA A N 1
ATOM 1372 C CA . ALA A 1 175 ? 24.918 -2.836 -28.913 1.00 91.50 175 ALA A CA 1
ATOM 1373 C C . ALA A 1 175 ? 25.011 -2.712 -30.449 1.00 91.50 175 ALA A C 1
ATOM 1375 O O . ALA A 1 175 ? 26.055 -2.276 -30.952 1.00 91.50 175 ALA A O 1
ATOM 1376 N N . PRO A 1 176 ? 23.945 -3.030 -31.210 1.00 89.75 176 PRO A N 1
ATOM 1377 C CA . PRO A 1 176 ? 23.916 -2.915 -32.667 1.00 89.75 176 PRO A CA 1
ATOM 1378 C C . PRO A 1 176 ? 24.317 -1.526 -33.172 1.00 89.75 176 PRO A C 1
ATOM 1380 O O . PRO A 1 176 ? 25.036 -1.409 -34.164 1.00 89.75 176 PRO A O 1
ATOM 1383 N N . GLU A 1 177 ? 23.906 -0.468 -32.471 1.00 90.38 177 GLU A N 1
ATOM 1384 C CA . GLU A 1 177 ? 24.247 0.918 -32.798 1.00 90.38 177 GLU A CA 1
ATOM 1385 C C . GLU A 1 177 ? 25.750 1.186 -32.662 1.00 90.38 177 GLU A C 1
ATOM 1387 O O . GLU A 1 177 ? 26.337 1.849 -33.517 1.00 90.38 177 GLU A O 1
ATOM 1392 N N . GLY A 1 178 ? 26.378 0.641 -31.616 1.00 90.06 178 GLY A N 1
ATOM 1393 C CA . GLY A 1 178 ? 27.817 0.739 -31.381 1.00 90.06 178 GLY A CA 1
ATOM 1394 C C . GLY A 1 178 ? 28.634 -0.017 -32.411 1.00 90.06 178 GLY A C 1
ATOM 1395 O O . GLY A 1 178 ? 29.610 0.520 -32.933 1.00 90.06 178 GLY A O 1
ATOM 1396 N N . ILE A 1 179 ? 28.213 -1.244 -32.731 1.00 92.38 179 ILE A N 1
ATOM 1397 C CA . ILE A 1 179 ? 28.838 -2.064 -33.773 1.00 92.38 179 ILE A CA 1
ATOM 1398 C C . ILE A 1 179 ? 28.784 -1.325 -35.106 1.00 92.38 179 ILE A C 1
ATOM 1400 O O . ILE A 1 179 ? 29.821 -1.133 -35.735 1.00 92.38 179 ILE A O 1
ATOM 1404 N N . LYS A 1 180 ? 27.599 -0.854 -35.506 1.00 90.06 180 LYS A N 1
ATOM 1405 C CA . LYS A 1 180 ? 27.421 -0.132 -36.766 1.00 90.06 180 LYS A CA 1
ATOM 1406 C C . LYS A 1 180 ? 28.306 1.113 -36.836 1.00 90.06 180 LYS A C 1
ATOM 1408 O O . LYS A 1 180 ? 29.080 1.246 -37.775 1.00 90.06 180 LYS A O 1
ATOM 1413 N N . ALA A 1 181 ? 28.256 1.977 -35.820 1.00 89.81 181 ALA A N 1
ATOM 1414 C CA . ALA A 1 181 ? 29.065 3.196 -35.787 1.00 89.81 181 ALA A CA 1
ATOM 1415 C C . ALA A 1 181 ? 30.573 2.904 -35.864 1.00 89.81 181 ALA A C 1
ATOM 1417 O O . ALA A 1 181 ? 31.315 3.619 -36.537 1.00 89.81 181 ALA A O 1
ATOM 1418 N N . PHE A 1 182 ? 31.025 1.844 -35.190 1.00 92.81 182 PHE A N 1
ATOM 1419 C CA . PHE A 1 182 ? 32.424 1.440 -35.204 1.00 92.81 182 PHE A CA 1
ATOM 1420 C C . PHE A 1 182 ? 32.851 0.900 -36.575 1.00 92.81 182 PHE A C 1
ATOM 1422 O O . PHE A 1 182 ? 33.894 1.298 -37.088 1.00 92.81 182 PHE A O 1
ATOM 1429 N N . GLN A 1 183 ? 32.047 0.030 -37.188 1.00 91.75 183 GLN A N 1
ATOM 1430 C CA . GLN A 1 183 ? 32.359 -0.572 -38.486 1.00 91.75 183 GLN A CA 1
ATOM 1431 C C . GLN A 1 183 ? 32.258 0.405 -39.653 1.00 91.75 183 GLN A C 1
ATOM 1433 O O . GLN A 1 183 ? 33.079 0.332 -40.562 1.00 91.75 183 GLN A O 1
ATOM 1438 N N . ASP A 1 184 ? 31.307 1.341 -39.609 1.00 89.88 184 ASP A N 1
ATOM 1439 C CA . ASP A 1 184 ? 31.188 2.404 -40.612 1.00 89.88 184 ASP A CA 1
ATOM 1440 C C . ASP A 1 184 ? 32.478 3.247 -40.673 1.00 89.88 184 ASP A C 1
ATOM 1442 O O . ASP A 1 184 ? 32.846 3.753 -41.733 1.00 89.88 184 ASP A O 1
ATOM 1446 N N . LYS A 1 185 ? 33.192 3.377 -39.543 1.00 92.88 185 LYS A N 1
ATOM 1447 C CA . LYS A 1 185 ? 34.449 4.130 -39.445 1.00 92.88 185 LYS A CA 1
ATOM 1448 C C . LYS A 1 185 ? 35.701 3.273 -39.667 1.00 92.88 185 LYS A C 1
ATOM 1450 O O . LYS A 1 185 ? 36.654 3.746 -40.281 1.00 92.88 185 LYS A O 1
ATOM 1455 N N . TYR A 1 186 ? 35.710 2.038 -39.169 1.00 94.31 186 TYR A N 1
ATOM 1456 C CA . TYR A 1 186 ? 36.859 1.126 -39.204 1.00 94.31 186 TYR A CA 1
ATOM 1457 C C . TYR A 1 186 ? 36.458 -0.260 -39.729 1.00 94.31 186 TYR A C 1
ATOM 1459 O O . TYR A 1 186 ? 36.448 -1.226 -38.962 1.00 94.31 186 TYR A O 1
ATOM 1467 N N . PRO A 1 187 ? 36.139 -0.385 -41.030 1.00 91.44 187 PRO A N 1
ATOM 1468 C CA . PRO A 1 187 ? 35.602 -1.623 -41.596 1.00 91.44 187 PRO A CA 1
ATOM 1469 C C . PRO A 1 187 ? 36.585 -2.798 -41.527 1.00 91.44 187 PRO A C 1
ATOM 1471 O O . PRO A 1 187 ? 36.145 -3.942 -41.439 1.00 91.44 187 PRO A O 1
ATOM 1474 N N . ASP A 1 188 ? 37.893 -2.525 -41.519 1.00 92.75 188 ASP A N 1
ATOM 1475 C CA . ASP A 1 188 ? 38.957 -3.540 -41.505 1.00 92.75 188 ASP A CA 1
ATOM 1476 C C . ASP A 1 188 ? 39.343 -4.020 -40.093 1.00 92.75 188 ASP A C 1
ATOM 1478 O O . ASP A 1 188 ? 40.119 -4.966 -39.948 1.00 92.75 188 ASP A O 1
ATOM 1482 N N . VAL A 1 189 ? 38.815 -3.383 -39.041 1.00 95.38 189 VAL A N 1
ATOM 1483 C CA . VAL A 1 189 ? 39.052 -3.792 -37.649 1.00 95.38 189 VAL A CA 1
ATOM 1484 C C . VAL A 1 189 ? 38.043 -4.870 -37.264 1.00 95.38 189 VAL A C 1
ATOM 1486 O O . VAL A 1 189 ? 36.832 -4.685 -37.399 1.00 95.38 189 VAL A O 1
ATOM 1489 N N . LYS A 1 190 ? 38.528 -5.998 -36.737 1.00 95.50 190 LYS A N 1
ATOM 1490 C CA . LYS A 1 190 ? 37.659 -7.108 -36.320 1.00 95.50 190 LYS A CA 1
ATOM 1491 C C . LYS A 1 190 ? 37.098 -6.865 -34.924 1.00 95.50 190 LYS A C 1
ATOM 1493 O O . LYS A 1 190 ? 37.859 -6.664 -33.981 1.00 95.50 190 LYS A O 1
ATOM 1498 N N . ILE A 1 191 ? 35.780 -6.942 -34.771 1.00 96.75 191 ILE A N 1
ATOM 1499 C CA . ILE A 1 191 ? 35.096 -6.920 -33.472 1.00 96.75 191 ILE A CA 1
ATOM 1500 C C . ILE A 1 191 ? 34.872 -8.365 -33.036 1.00 96.75 191 ILE A C 1
ATOM 1502 O O . ILE A 1 191 ? 34.269 -9.136 -33.773 1.00 96.75 191 ILE A O 1
ATOM 1506 N N . ILE A 1 192 ? 35.320 -8.728 -31.838 1.00 96.94 192 ILE A N 1
ATOM 1507 C CA . ILE A 1 192 ? 35.051 -10.027 -31.216 1.00 96.94 192 ILE A CA 1
ATOM 1508 C C . ILE A 1 192 ? 34.225 -9.762 -29.965 1.00 96.94 192 ILE A C 1
ATOM 1510 O O . ILE A 1 192 ? 34.707 -9.156 -29.006 1.00 96.94 192 ILE A O 1
ATOM 1514 N N . THR A 1 193 ? 32.968 -10.189 -29.986 1.00 96.00 193 THR A N 1
ATOM 1515 C CA . THR A 1 193 ? 32.021 -9.930 -28.901 1.00 96.00 193 THR A CA 1
ATOM 1516 C C . THR A 1 193 ? 31.384 -11.211 -28.395 1.00 96.00 193 THR A C 1
ATOM 1518 O O . THR A 1 193 ? 31.177 -12.164 -29.150 1.00 96.00 193 THR A O 1
ATOM 1521 N N . GLY A 1 194 ? 31.091 -11.262 -27.099 1.00 93.31 194 GLY A N 1
ATOM 1522 C CA . GLY A 1 194 ? 30.519 -12.461 -26.497 1.00 93.31 194 GLY A CA 1
ATOM 1523 C C . GLY A 1 194 ? 28.991 -12.473 -26.507 1.00 93.31 194 GLY A C 1
ATOM 1524 O O . GLY A 1 194 ? 28.405 -13.555 -26.573 1.00 93.31 194 GLY A O 1
ATOM 1525 N N . ALA A 1 195 ? 28.349 -11.301 -26.521 1.00 92.12 195 ALA A N 1
ATOM 1526 C CA . ALA A 1 195 ? 26.915 -11.155 -26.747 1.00 92.12 195 ALA A CA 1
ATOM 1527 C C . ALA A 1 195 ? 26.571 -9.780 -27.346 1.00 92.12 195 ALA A C 1
ATOM 1529 O O . ALA A 1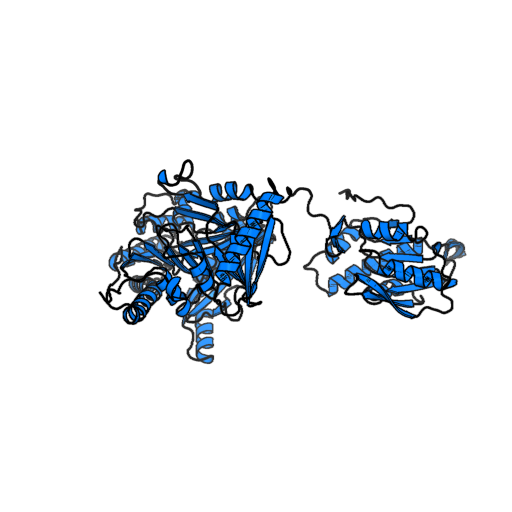 195 ? 27.219 -8.775 -27.053 1.00 92.12 195 ALA A O 1
ATOM 1530 N N . ILE A 1 196 ? 25.519 -9.755 -28.167 1.00 91.44 196 ILE A N 1
ATOM 1531 C CA . ILE A 1 196 ? 24.924 -8.538 -28.729 1.00 91.44 196 ILE A CA 1
ATOM 1532 C C . ILE A 1 196 ? 23.530 -8.396 -28.121 1.00 91.44 196 ILE A C 1
ATOM 1534 O O . ILE A 1 196 ? 22.693 -9.283 -28.307 1.00 91.44 196 ILE A O 1
ATOM 1538 N N . ASP A 1 197 ? 23.316 -7.312 -27.382 1.00 87.62 197 ASP A N 1
ATOM 1539 C CA . ASP A 1 197 ? 22.023 -6.976 -26.775 1.00 87.62 197 ASP A CA 1
ATOM 1540 C C . ASP A 1 197 ? 21.205 -6.076 -27.715 1.00 87.62 197 ASP A C 1
ATOM 1542 O O . ASP A 1 197 ? 21.639 -5.772 -28.821 1.00 87.62 197 ASP A O 1
ATOM 1546 N N . ASP A 1 198 ? 19.983 -5.703 -27.346 1.00 78.62 198 ASP A N 1
ATOM 1547 C CA . ASP A 1 198 ? 19.004 -5.267 -28.346 1.00 78.62 198 ASP A CA 1
ATOM 1548 C C . ASP A 1 198 ? 19.166 -3.824 -28.823 1.00 78.62 198 ASP A C 1
ATOM 1550 O O . ASP A 1 198 ? 18.948 -3.550 -30.006 1.00 78.62 198 ASP A O 1
ATOM 1554 N N . LYS A 1 199 ? 19.492 -2.893 -27.920 1.00 83.62 199 LYS A N 1
ATOM 1555 C CA . LYS A 1 199 ? 19.639 -1.467 -28.257 1.00 83.62 199 LYS A CA 1
ATOM 1556 C C . LYS A 1 199 ? 20.373 -0.673 -27.183 1.00 83.62 199 LYS A C 1
ATOM 1558 O O . LYS A 1 199 ? 20.587 -1.146 -26.064 1.00 83.62 199 LYS A O 1
ATOM 1563 N N . LEU A 1 200 ? 20.681 0.581 -27.498 1.00 79.06 200 LEU A N 1
ATOM 1564 C CA . LEU A 1 200 ? 21.025 1.598 -26.508 1.00 79.06 200 LEU A CA 1
ATOM 1565 C C . LEU A 1 200 ? 19.765 2.303 -25.976 1.00 79.06 200 LEU A C 1
ATOM 1567 O O . LEU A 1 200 ? 18.844 2.620 -26.731 1.00 79.06 200 LEU A O 1
ATOM 1571 N N . ASN A 1 201 ? 19.723 2.598 -24.675 1.00 71.44 201 ASN A N 1
ATOM 1572 C CA . ASN A 1 201 ? 18.698 3.469 -24.089 1.00 71.44 201 ASN A CA 1
ATOM 1573 C C . ASN A 1 201 ? 19.027 4.969 -24.297 1.00 71.44 201 ASN A C 1
ATOM 1575 O O . ASN A 1 201 ? 20.047 5.321 -24.898 1.00 71.44 201 ASN A O 1
ATOM 1579 N N . GLY A 1 202 ? 18.165 5.868 -23.801 1.00 60.56 202 GLY A N 1
ATOM 1580 C CA . GLY A 1 202 ? 18.347 7.326 -23.922 1.00 60.56 202 GLY A CA 1
ATOM 1581 C C . GLY A 1 202 ? 19.680 7.840 -23.357 1.00 60.56 202 GLY A C 1
ATOM 1582 O O . GLY A 1 202 ? 20.303 8.713 -23.959 1.00 60.56 202 GLY A O 1
ATOM 1583 N N . ASP A 1 203 ? 20.175 7.206 -22.293 1.00 64.81 203 ASP A N 1
ATOM 1584 C CA . ASP A 1 203 ? 21.445 7.525 -21.625 1.00 64.81 203 ASP A CA 1
ATOM 1585 C C . ASP A 1 203 ? 22.664 6.819 -22.247 1.00 64.81 203 ASP A C 1
ATOM 1587 O O . ASP A 1 203 ? 23.788 6.935 -21.753 1.00 64.81 203 ASP A O 1
ATOM 1591 N N . LYS A 1 204 ? 22.462 6.107 -23.363 1.00 74.88 204 LYS A N 1
ATOM 1592 C CA . LYS A 1 204 ? 23.479 5.326 -24.082 1.00 74.88 204 LYS A CA 1
ATOM 1593 C C . LYS A 1 204 ? 24.009 4.099 -23.327 1.00 74.88 204 LYS A C 1
ATOM 1595 O O . LYS A 1 204 ? 25.123 3.652 -23.603 1.00 74.88 204 LYS A O 1
ATOM 1600 N N . TYR A 1 205 ? 23.215 3.518 -22.429 1.00 75.38 205 TYR A N 1
ATOM 1601 C CA . TYR A 1 205 ? 23.478 2.193 -21.859 1.00 75.38 205 TYR A CA 1
ATOM 1602 C C . TYR A 1 205 ? 22.944 1.081 -22.761 1.00 75.38 205 TYR A C 1
ATOM 1604 O O . TYR A 1 205 ? 21.885 1.229 -23.369 1.00 75.38 205 TYR A O 1
ATOM 1612 N N . ILE A 1 206 ? 23.667 -0.038 -22.813 1.00 79.62 206 ILE A N 1
ATOM 1613 C CA . ILE A 1 206 ? 23.247 -1.266 -23.496 1.00 79.62 206 ILE A CA 1
ATOM 1614 C C . ILE A 1 206 ? 22.088 -1.888 -22.706 1.00 79.62 206 ILE A C 1
ATOM 1616 O O . ILE A 1 206 ? 22.226 -2.118 -21.504 1.00 79.62 206 ILE A O 1
ATOM 1620 N N . ILE A 1 207 ? 20.960 -2.148 -23.368 1.00 76.44 207 ILE A N 1
ATOM 1621 C CA . ILE A 1 207 ? 19.776 -2.767 -22.764 1.00 76.44 207 ILE A CA 1
ATOM 1622 C C . ILE A 1 207 ? 19.290 -3.961 -23.588 1.00 76.44 207 ILE A C 1
ATOM 1624 O O . ILE A 1 207 ? 19.355 -3.963 -24.818 1.00 76.44 207 ILE A O 1
ATOM 1628 N N . ILE A 1 208 ? 18.772 -4.966 -22.886 1.00 74.25 208 ILE A N 1
ATOM 1629 C CA . ILE A 1 208 ? 18.000 -6.065 -23.471 1.00 74.25 208 ILE A CA 1
ATOM 1630 C C . ILE A 1 208 ? 16.578 -5.529 -23.668 1.00 74.25 208 ILE A C 1
ATOM 1632 O O . ILE A 1 208 ? 16.059 -4.825 -22.800 1.00 74.25 208 ILE A O 1
ATOM 1636 N N . ALA A 1 209 ? 15.974 -5.776 -24.823 1.00 54.31 209 ALA A N 1
ATOM 1637 C CA . ALA A 1 209 ? 14.623 -5.361 -25.139 1.00 54.31 209 ALA A CA 1
ATOM 1638 C C . ALA A 1 209 ? 13.677 -5.909 -24.073 1.00 54.31 209 ALA A C 1
ATOM 1640 O O . ALA A 1 209 ? 13.702 -7.099 -23.754 1.00 54.31 209 ALA A O 1
ATOM 1641 N N . ASP A 1 210 ? 12.832 -5.026 -23.546 1.00 45.50 210 ASP A N 1
ATOM 1642 C CA . ASP A 1 210 ? 11.686 -5.448 -22.760 1.00 45.50 210 ASP A CA 1
ATOM 1643 C C . ASP A 1 210 ? 10.865 -6.445 -23.583 1.00 45.50 210 ASP A C 1
ATOM 1645 O O . ASP A 1 210 ? 10.679 -6.279 -24.793 1.00 45.50 210 ASP A O 1
ATOM 1649 N N . ASP A 1 211 ? 10.400 -7.487 -22.902 1.00 38.62 211 ASP A N 1
ATOM 1650 C CA . ASP A 1 211 ? 9.515 -8.527 -23.405 1.00 38.62 211 ASP A CA 1
ATOM 1651 C C . ASP A 1 211 ? 8.462 -7.947 -24.374 1.00 38.62 211 ASP A C 1
ATOM 1653 O O . ASP A 1 211 ? 7.538 -7.227 -23.977 1.00 38.62 211 ASP A O 1
ATOM 1657 N N . VAL A 1 212 ? 8.617 -8.255 -25.670 1.00 40.44 212 VAL A N 1
ATOM 1658 C CA . VAL A 1 212 ? 7.760 -7.798 -26.785 1.00 40.44 212 VAL A CA 1
ATOM 1659 C C . VAL A 1 212 ? 6.316 -8.322 -26.643 1.00 40.44 212 VAL A C 1
ATOM 1661 O O . VAL A 1 212 ? 5.437 -7.954 -27.421 1.00 40.44 212 VAL A O 1
ATOM 1664 N N . SER A 1 213 ? 6.033 -9.152 -25.634 1.00 41.59 213 SER A N 1
ATOM 1665 C CA . SER A 1 213 ? 4.676 -9.573 -25.274 1.00 41.59 213 SER A CA 1
ATOM 1666 C C . SER A 1 213 ? 3.905 -8.559 -24.420 1.00 41.59 213 SER A C 1
ATOM 1668 O O . SER A 1 213 ? 2.683 -8.672 -24.303 1.00 41.59 213 SER A O 1
ATOM 1670 N N . SER A 1 214 ? 4.571 -7.550 -23.849 1.00 47.88 214 SER A N 1
ATOM 1671 C CA . SER A 1 214 ? 3.892 -6.539 -23.041 1.00 47.88 214 SER A CA 1
ATOM 1672 C C . SER A 1 214 ? 3.265 -5.456 -23.939 1.00 47.88 214 SER A C 1
ATOM 1674 O O . SER A 1 214 ? 3.959 -4.813 -24.733 1.00 47.88 214 SER A O 1
ATOM 1676 N N . PRO A 1 215 ? 1.935 -5.251 -23.884 1.00 60.16 215 PRO A N 1
ATOM 1677 C CA . PRO A 1 215 ? 1.289 -4.238 -24.703 1.00 60.16 215 PRO A CA 1
ATOM 1678 C C . PRO A 1 215 ? 1.856 -2.859 -24.365 1.00 60.16 215 PRO A C 1
ATOM 1680 O O . PRO A 1 215 ? 2.057 -2.535 -23.193 1.00 60.16 215 PRO A O 1
ATOM 1683 N N . LYS A 1 216 ? 2.116 -2.052 -25.404 1.00 79.75 216 LYS A N 1
ATOM 1684 C CA . LYS A 1 216 ? 2.745 -0.731 -25.267 1.00 79.75 216 LYS A CA 1
ATOM 1685 C C . LYS A 1 216 ? 2.064 0.096 -24.163 1.00 79.75 216 LYS A C 1
ATOM 1687 O O . LYS A 1 216 ? 0.828 0.015 -24.036 1.00 79.75 216 LYS A O 1
ATOM 1692 N N . PRO A 1 217 ? 2.838 0.890 -23.396 1.00 88.06 217 PRO A N 1
ATOM 1693 C CA . PRO A 1 217 ? 2.265 1.841 -22.461 1.00 88.06 217 PRO A CA 1
ATOM 1694 C C . PRO A 1 217 ? 1.262 2.739 -23.181 1.00 88.06 217 PRO A C 1
ATOM 1696 O O . PRO A 1 217 ? 1.502 3.174 -24.307 1.00 88.06 217 PRO A O 1
ATOM 1699 N N . ASN A 1 218 ? 0.129 2.979 -22.539 1.00 92.31 218 ASN A N 1
ATOM 1700 C CA . ASN A 1 218 ? -0.900 3.906 -23.010 1.00 92.31 218 ASN A CA 1
ATOM 1701 C C . ASN A 1 218 ? -1.177 5.015 -21.989 1.00 92.31 218 ASN A C 1
ATOM 1703 O O . ASN A 1 218 ? -2.104 5.794 -22.178 1.00 92.31 218 ASN A O 1
ATOM 1707 N N . LEU A 1 219 ? -0.382 5.065 -20.918 1.00 93.88 219 LEU A N 1
ATOM 1708 C CA . LEU A 1 219 ? -0.448 6.080 -19.886 1.00 93.88 219 LEU A CA 1
ATOM 1709 C C . LEU A 1 219 ? 0.979 6.531 -19.551 1.00 93.88 219 LEU A C 1
ATOM 1711 O O . LEU A 1 219 ? 1.843 5.697 -19.272 1.00 93.88 219 LEU A O 1
ATOM 1715 N N . TYR A 1 220 ? 1.247 7.830 -19.586 1.00 94.06 220 TYR A N 1
ATOM 1716 C CA . TYR A 1 220 ? 2.575 8.395 -19.350 1.00 94.06 220 TYR A CA 1
ATOM 1717 C C . TYR A 1 220 ? 2.522 9.406 -18.200 1.00 94.06 220 TYR A C 1
ATOM 1719 O O . TYR A 1 220 ? 1.695 10.315 -18.233 1.00 94.06 220 TYR A O 1
ATOM 1727 N N . PRO A 1 221 ? 3.384 9.280 -17.176 1.00 94.75 221 PRO A N 1
ATOM 1728 C CA . PRO A 1 221 ? 3.464 10.281 -16.124 1.00 94.75 221 PRO A CA 1
ATOM 1729 C C . PRO A 1 221 ? 4.270 11.494 -16.607 1.00 94.75 221 PRO A C 1
ATOM 1731 O O . PRO A 1 221 ? 5.462 11.386 -16.895 1.00 94.75 221 PRO A O 1
ATOM 1734 N N . VAL A 1 222 ? 3.630 12.660 -16.651 1.00 95.88 222 VAL A N 1
ATOM 1735 C CA . VAL A 1 222 ? 4.281 13.972 -16.756 1.00 95.88 222 VAL A CA 1
ATOM 1736 C C . VAL A 1 222 ? 4.492 14.482 -15.338 1.00 95.88 222 VAL A C 1
ATOM 1738 O O . VAL A 1 222 ? 3.594 14.373 -14.504 1.00 95.88 222 VAL A O 1
ATOM 1741 N N . PHE A 1 223 ? 5.674 15.005 -15.022 1.00 96.25 223 PHE A N 1
ATOM 1742 C CA . PHE A 1 223 ? 5.941 15.461 -13.664 1.00 96.25 223 PHE A CA 1
ATOM 1743 C C . PHE A 1 223 ? 6.832 16.692 -13.596 1.00 96.25 223 PHE A C 1
ATOM 1745 O O . PHE A 1 223 ? 7.643 16.953 -14.484 1.00 96.25 223 PHE A O 1
ATOM 1752 N N . LYS A 1 224 ? 6.705 17.417 -12.484 1.00 96.25 224 LYS A N 1
ATOM 1753 C CA . LYS A 1 224 ? 7.545 18.563 -12.134 1.00 96.25 224 LYS A CA 1
ATOM 1754 C C . LYS A 1 224 ? 7.937 18.492 -10.665 1.00 96.25 224 LYS A C 1
ATOM 1756 O O . LYS A 1 224 ? 7.126 18.123 -9.816 1.00 96.25 224 LYS A O 1
ATOM 1761 N N . PHE A 1 225 ? 9.187 18.838 -10.372 1.00 95.44 225 PHE A N 1
ATOM 1762 C CA . PHE A 1 225 ? 9.651 19.019 -9.001 1.00 95.44 225 PHE A CA 1
ATOM 1763 C C . PHE A 1 225 ? 9.423 20.462 -8.560 1.00 95.44 225 PHE A C 1
ATOM 1765 O O . PHE A 1 225 ? 9.730 21.388 -9.307 1.00 95.44 225 PHE A O 1
ATOM 1772 N N . VAL A 1 226 ? 8.938 20.630 -7.334 1.00 94.00 226 VAL A N 1
ATOM 1773 C CA . VAL A 1 226 ? 8.714 21.925 -6.687 1.00 94.00 226 VAL A CA 1
ATOM 1774 C C . VAL A 1 226 ? 9.427 21.897 -5.339 1.00 94.00 226 VAL A C 1
ATOM 1776 O O . VAL A 1 226 ? 9.284 20.938 -4.578 1.00 94.00 226 VAL A O 1
ATOM 1779 N N . LEU A 1 227 ? 10.246 22.909 -5.056 1.00 87.12 227 LEU A N 1
ATOM 1780 C CA . LEU A 1 227 ? 10.967 23.001 -3.786 1.00 87.12 227 LEU A CA 1
ATOM 1781 C C . LEU A 1 227 ? 9.992 23.191 -2.619 1.00 87.12 227 LEU A C 1
ATOM 1783 O O . LEU A 1 227 ? 8.922 23.775 -2.777 1.00 87.12 227 LEU A O 1
ATOM 1787 N N . SER A 1 228 ? 10.354 22.646 -1.457 1.00 78.44 228 SER A N 1
ATOM 1788 C CA . SER A 1 228 ? 9.493 22.665 -0.274 1.00 78.44 228 SER A CA 1
ATOM 1789 C C . SER A 1 228 ? 9.636 23.910 0.594 1.00 78.44 228 SER A C 1
ATOM 1791 O O . SER A 1 228 ? 8.829 24.029 1.505 1.00 78.44 228 SER A O 1
ATOM 1793 N N . ASP A 1 229 ? 10.635 24.770 0.368 1.00 74.25 229 ASP A N 1
ATOM 1794 C CA . ASP A 1 229 ? 11.062 25.906 1.207 1.00 74.25 229 ASP A CA 1
ATOM 1795 C C . ASP A 1 229 ? 10.456 25.931 2.628 1.00 74.25 229 ASP A C 1
ATOM 1797 O O . ASP A 1 229 ? 11.033 25.354 3.548 1.00 74.25 229 ASP A O 1
ATOM 1801 N N . GLU A 1 230 ? 9.274 26.538 2.803 1.00 76.38 230 GLU A N 1
ATOM 1802 C CA . GLU A 1 230 ? 8.549 26.623 4.086 1.00 76.38 230 GLU A CA 1
ATOM 1803 C C . GLU A 1 230 ? 7.217 25.839 4.118 1.00 76.38 230 GLU A C 1
ATOM 1805 O O . GLU A 1 230 ? 6.514 25.807 5.134 1.00 76.38 230 GLU A O 1
ATOM 1810 N N . LEU A 1 231 ? 6.833 25.197 3.013 1.00 89.25 231 LEU A N 1
ATOM 1811 C CA . LEU A 1 231 ? 5.559 24.502 2.882 1.00 89.25 231 LEU A CA 1
ATOM 1812 C C . LEU A 1 231 ? 5.637 23.073 3.424 1.00 89.25 231 LEU A C 1
ATOM 1814 O O . LEU A 1 231 ? 6.318 22.203 2.893 1.00 89.25 231 LEU A O 1
ATOM 1818 N N . THR A 1 232 ? 4.847 22.798 4.453 1.00 90.75 232 THR A N 1
ATOM 1819 C CA . THR A 1 232 ? 4.691 21.456 5.016 1.00 90.75 232 THR A CA 1
ATOM 1820 C C . THR A 1 232 ? 3.701 20.610 4.206 1.00 90.75 232 THR A C 1
ATOM 1822 O O . THR A 1 232 ? 2.786 21.135 3.570 1.00 90.75 232 THR A O 1
ATOM 1825 N N . VAL A 1 233 ? 3.796 19.278 4.314 1.00 93.00 233 VAL A N 1
ATOM 1826 C CA . VAL A 1 233 ? 2.862 18.332 3.661 1.00 93.00 233 VAL A CA 1
ATOM 1827 C C . VAL A 1 233 ? 1.396 18.628 4.003 1.00 93.00 233 VAL A C 1
ATOM 1829 O O . VAL A 1 233 ? 0.532 18.612 3.132 1.00 93.00 233 VAL A O 1
ATOM 1832 N N . HIS A 1 234 ? 1.102 18.947 5.265 1.00 91.75 234 HIS A N 1
ATOM 1833 C CA . HIS A 1 234 ? -0.267 19.228 5.698 1.00 91.75 234 HIS A CA 1
ATOM 1834 C C . HIS A 1 234 ? -0.806 20.552 5.142 1.00 91.75 234 HIS A C 1
ATOM 1836 O O . HIS A 1 234 ? -1.982 20.620 4.794 1.00 91.75 234 HIS A O 1
ATOM 1842 N N . ASN A 1 235 ? 0.031 21.588 5.027 1.00 92.38 235 ASN A N 1
ATOM 1843 C CA . ASN A 1 235 ? -0.383 22.859 4.430 1.00 92.38 235 ASN A CA 1
ATOM 1844 C C . ASN A 1 235 ? -0.560 22.724 2.917 1.00 92.38 235 ASN A C 1
ATOM 1846 O O . ASN A 1 235 ? -1.536 23.238 2.375 1.00 92.38 235 ASN A O 1
ATOM 1850 N N . ALA A 1 236 ? 0.328 21.979 2.252 1.00 95.31 236 ALA A N 1
ATOM 1851 C CA . ALA A 1 236 ? 0.166 21.611 0.849 1.00 95.31 236 ALA A CA 1
ATOM 1852 C C . ALA A 1 236 ? -1.171 20.892 0.623 1.00 95.31 236 ALA A C 1
ATOM 1854 O O . ALA A 1 236 ? -1.938 21.270 -0.258 1.00 95.31 236 ALA A O 1
ATOM 1855 N N . TYR A 1 237 ? -1.495 19.914 1.470 1.00 96.88 237 TYR A N 1
ATOM 1856 C CA . TYR A 1 237 ? -2.775 19.219 1.412 1.00 96.88 237 TYR A CA 1
ATOM 1857 C C . TYR A 1 237 ? -3.969 20.172 1.573 1.00 96.88 237 TYR A C 1
ATOM 1859 O O . TYR A 1 237 ? -4.872 20.139 0.744 1.00 96.88 237 TYR A O 1
ATOM 1867 N N . LEU A 1 238 ? -3.972 21.051 2.582 1.00 95.81 238 LEU A N 1
ATOM 1868 C CA . LEU A 1 238 ? -5.077 21.992 2.816 1.00 95.81 238 LEU A CA 1
ATOM 1869 C C . LEU A 1 238 ? -5.318 22.930 1.622 1.00 95.81 238 LEU A C 1
ATOM 1871 O O . LEU A 1 238 ? -6.465 23.127 1.216 1.00 95.81 238 LEU A O 1
ATOM 1875 N N . ARG A 1 239 ? -4.238 23.443 1.018 1.00 95.06 239 ARG A N 1
ATOM 1876 C CA . ARG A 1 239 ? -4.290 24.282 -0.193 1.00 95.06 239 ARG A CA 1
ATOM 1877 C C . ARG A 1 239 ? -4.934 23.558 -1.376 1.00 95.06 239 ARG A C 1
ATOM 1879 O O . ARG A 1 239 ? -5.685 24.164 -2.139 1.00 95.06 239 ARG A O 1
ATOM 1886 N N . LEU A 1 240 ? -4.644 22.266 -1.534 1.00 95.75 240 LEU A N 1
ATOM 1887 C CA . LEU A 1 240 ? -5.129 21.463 -2.656 1.00 95.75 240 LEU A CA 1
ATOM 1888 C C . LEU A 1 240 ? -6.544 20.919 -2.430 1.00 95.75 240 LEU A C 1
ATOM 1890 O O . LEU A 1 240 ? -7.355 20.944 -3.354 1.00 95.75 240 LEU A O 1
ATOM 1894 N N . ALA A 1 241 ? -6.841 20.438 -1.222 1.00 95.94 241 ALA A N 1
ATOM 1895 C CA . ALA A 1 241 ? -8.100 19.780 -0.884 1.00 95.94 241 ALA A CA 1
ATOM 1896 C C . ALA A 1 241 ? -9.268 20.761 -0.717 1.00 95.94 241 ALA A C 1
ATOM 1898 O O . ALA A 1 241 ? -10.417 20.351 -0.865 1.00 95.94 241 ALA A O 1
ATOM 1899 N N . LYS A 1 242 ? -8.980 22.040 -0.413 1.00 93.69 242 LYS A N 1
ATOM 1900 C CA . LYS A 1 242 ? -9.979 23.110 -0.238 1.00 93.69 242 LYS A CA 1
ATOM 1901 C C . LYS A 1 242 ? -11.144 22.668 0.654 1.00 93.69 242 LYS A C 1
ATOM 1903 O O . LYS A 1 242 ? -12.298 22.682 0.241 1.00 93.69 242 LYS A O 1
ATOM 1908 N N . LEU A 1 243 ? -10.841 22.258 1.887 1.00 95.12 243 LEU A N 1
ATOM 1909 C CA . LEU A 1 243 ? -11.824 21.635 2.789 1.00 95.12 243 LEU A CA 1
ATOM 1910 C C . LEU A 1 243 ? -13.052 22.513 3.092 1.00 95.12 243 LEU A C 1
ATOM 1912 O O . LEU A 1 243 ? -14.118 21.975 3.372 1.00 95.12 243 LEU A O 1
ATOM 1916 N N . ASN A 1 244 ? -12.914 23.837 2.981 1.00 94.06 244 ASN A N 1
ATOM 1917 C CA . ASN A 1 244 ? -14.001 24.805 3.172 1.00 94.06 244 ASN A CA 1
ATOM 1918 C C . ASN A 1 244 ? -14.912 24.960 1.939 1.00 94.06 244 ASN A C 1
ATOM 1920 O O . ASN A 1 244 ? -15.964 25.588 2.023 1.00 94.06 244 ASN A O 1
ATOM 1924 N N . ASP A 1 245 ? -14.539 24.396 0.787 1.00 94.25 245 ASP A N 1
ATOM 1925 C CA . ASP A 1 245 ? -15.376 24.408 -0.411 1.00 94.25 245 ASP A CA 1
ATOM 1926 C C . ASP A 1 245 ? -16.428 23.291 -0.328 1.00 94.25 245 ASP A C 1
ATOM 1928 O O . ASP A 1 245 ? -16.117 22.096 -0.256 1.00 94.25 245 ASP A O 1
ATOM 1932 N N . ALA A 1 246 ? -17.703 23.681 -0.352 1.00 90.75 246 ALA A N 1
ATOM 1933 C CA . ALA A 1 246 ? -18.829 22.752 -0.353 1.00 90.75 246 ALA A CA 1
ATOM 1934 C C . ALA A 1 246 ? -18.895 21.894 -1.630 1.00 90.75 246 ALA A C 1
ATOM 1936 O O . ALA A 1 246 ? -19.486 20.817 -1.606 1.00 90.75 246 ALA A O 1
ATOM 1937 N N . ASN A 1 247 ? -18.276 22.345 -2.727 1.00 93.31 247 ASN A N 1
ATOM 1938 C CA . ASN A 1 247 ? -18.214 21.631 -4.003 1.00 93.31 247 ASN A CA 1
ATOM 1939 C C . ASN A 1 247 ? -16.902 20.855 -4.191 1.00 93.31 247 ASN A C 1
ATOM 1941 O O . ASN A 1 247 ? -16.619 20.392 -5.300 1.00 93.31 247 ASN A O 1
ATOM 1945 N N . ARG A 1 248 ? -16.078 20.724 -3.141 1.00 95.00 248 ARG A N 1
ATOM 1946 C CA . ARG A 1 248 ? -14.823 19.971 -3.224 1.00 95.00 248 ARG A CA 1
ATOM 1947 C C . ARG A 1 248 ? -15.077 18.516 -3.614 1.00 95.00 248 ARG A C 1
ATOM 1949 O O . ARG A 1 248 ? -16.091 17.912 -3.263 1.00 95.00 248 ARG A O 1
ATOM 1956 N N . SER A 1 249 ? -14.115 17.940 -4.319 1.00 95.69 249 SER A N 1
ATOM 1957 C CA . SER A 1 249 ? -14.133 16.529 -4.683 1.00 95.69 249 SER A CA 1
ATOM 1958 C C . SER A 1 249 ? -13.525 15.661 -3.573 1.00 95.69 249 SER A C 1
ATOM 1960 O O . SER A 1 249 ? -12.759 16.162 -2.737 1.00 95.69 249 SER A O 1
ATOM 1962 N N . PRO A 1 250 ? -13.818 14.348 -3.569 1.00 97.75 250 PRO A N 1
ATOM 1963 C CA . PRO A 1 250 ? -13.124 13.406 -2.708 1.00 97.75 250 PRO A CA 1
ATOM 1964 C C . PRO A 1 250 ? -11.604 13.481 -2.864 1.00 97.75 250 PRO A C 1
ATOM 1966 O O . PRO A 1 250 ? -11.086 13.670 -3.965 1.00 97.75 250 PRO A O 1
ATOM 1969 N N . ASN A 1 251 ? -10.887 13.359 -1.755 1.00 98.12 251 ASN A N 1
ATOM 1970 C CA . ASN A 1 251 ? -9.448 13.582 -1.697 1.00 98.12 251 ASN A CA 1
ATOM 1971 C C . ASN A 1 251 ? -8.804 12.765 -0.567 1.00 98.12 251 ASN A C 1
ATOM 1973 O O . ASN A 1 251 ? -9.490 12.197 0.288 1.00 98.12 251 ASN A O 1
ATOM 1977 N N . PHE A 1 252 ? -7.475 12.663 -0.585 1.00 98.44 252 PHE A N 1
ATOM 1978 C CA . PHE A 1 252 ? -6.732 11.967 0.459 1.00 98.44 252 PHE A CA 1
ATOM 1979 C C . PHE A 1 252 ? -5.365 12.587 0.746 1.00 98.44 252 PHE A C 1
ATOM 1981 O O . PHE A 1 252 ? -4.737 13.214 -0.110 1.00 98.44 252 PHE A O 1
ATOM 1988 N N . LEU A 1 253 ? -4.890 12.309 1.956 1.00 98.19 253 LEU A N 1
ATOM 1989 C CA . LEU A 1 253 ? -3.527 12.503 2.421 1.00 98.19 253 LEU A CA 1
ATOM 1990 C C . LEU A 1 253 ? -3.050 11.202 3.064 1.00 98.19 253 LEU A C 1
ATOM 1992 O O . LEU A 1 253 ? -3.611 10.776 4.073 1.00 98.19 253 LEU A O 1
ATOM 1996 N N . PHE A 1 254 ? -2.019 10.592 2.488 1.00 97.19 254 PHE A N 1
ATOM 1997 C CA . PHE A 1 254 ? -1.304 9.451 3.055 1.00 97.19 254 PHE A CA 1
ATOM 1998 C C . PHE A 1 254 ? 0.080 9.897 3.515 1.00 97.19 254 PHE A C 1
ATOM 2000 O O . PHE A 1 254 ? 0.834 10.503 2.755 1.00 97.19 254 PHE A O 1
ATOM 2007 N N . GLU A 1 255 ? 0.420 9.586 4.758 1.00 93.62 255 GLU A N 1
ATOM 2008 C CA . GLU A 1 255 ? 1.724 9.863 5.353 1.00 93.62 255 GLU A CA 1
ATOM 2009 C C . GLU A 1 255 ? 2.261 8.580 6.002 1.00 93.62 255 GLU A C 1
ATOM 2011 O O . GLU A 1 255 ? 1.501 7.717 6.439 1.00 93.62 255 GLU A O 1
ATOM 2016 N N . SER A 1 256 ? 3.580 8.468 6.116 1.00 84.94 256 SER A N 1
ATOM 2017 C CA . SER A 1 256 ? 4.22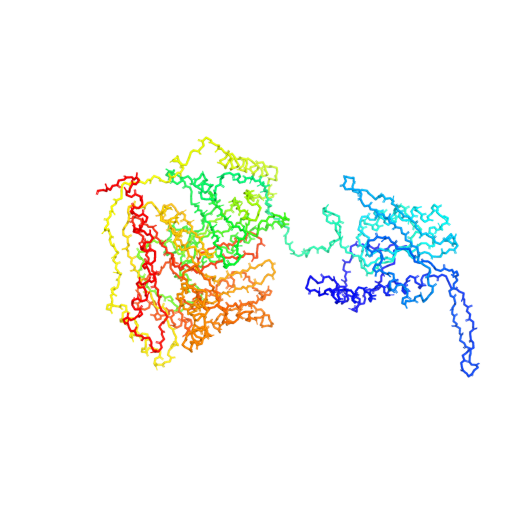4 7.441 6.933 1.00 84.94 256 SER A CA 1
ATOM 2018 C C . SER A 1 256 ? 5.059 8.128 7.992 1.00 84.94 256 SER A C 1
ATOM 2020 O O . SER A 1 256 ? 5.896 8.975 7.682 1.00 84.94 256 SER A O 1
ATOM 2022 N N . ALA A 1 257 ? 4.875 7.736 9.248 1.00 73.38 257 ALA A N 1
ATOM 2023 C CA . ALA A 1 257 ? 5.815 8.114 10.288 1.00 73.38 257 ALA A CA 1
ATOM 2024 C C . ALA A 1 257 ? 7.060 7.213 10.277 1.00 73.38 257 ALA A C 1
ATOM 2026 O O . ALA A 1 257 ? 7.110 6.187 9.596 1.00 73.38 257 ALA A O 1
ATOM 2027 N N . VAL A 1 258 ? 8.071 7.612 11.050 1.00 60.59 258 VAL A N 1
ATOM 2028 C CA . VAL A 1 258 ? 9.334 6.884 11.208 1.00 60.59 258 VAL A CA 1
ATOM 2029 C C . VAL A 1 258 ? 9.086 5.478 11.786 1.00 60.59 258 VAL A C 1
ATOM 2031 O O . VAL A 1 258 ? 8.559 5.345 12.890 1.00 60.59 258 VAL A O 1
ATOM 2034 N N . LYS A 1 259 ? 9.502 4.426 11.070 1.00 54.12 259 LYS A N 1
ATOM 2035 C CA . LYS A 1 259 ? 9.707 3.067 11.602 1.00 54.12 259 LYS A CA 1
ATOM 2036 C C . LYS A 1 259 ? 11.122 2.979 12.181 1.00 54.12 259 LYS A C 1
ATOM 2038 O O . LYS A 1 259 ? 12.077 2.782 11.428 1.00 54.12 259 LYS A O 1
ATOM 2043 N N . GLY A 1 260 ? 11.283 3.130 13.496 1.00 54.94 260 GLY A N 1
ATOM 2044 C CA . GLY A 1 260 ? 12.610 3.088 14.131 1.00 54.94 260 GLY A CA 1
ATOM 2045 C C . GLY A 1 260 ? 13.539 4.189 13.598 1.00 54.94 260 GLY A C 1
ATOM 2046 O O . GLY A 1 260 ? 13.291 5.357 13.872 1.00 54.94 260 GLY A O 1
ATOM 2047 N N . ASP A 1 261 ? 14.560 3.818 12.814 1.00 34.94 261 ASP A N 1
ATOM 2048 C CA . ASP A 1 261 ? 15.516 4.740 12.163 1.00 34.94 261 ASP A CA 1
ATOM 2049 C C . ASP A 1 261 ? 15.173 5.063 10.689 1.00 34.94 261 ASP A C 1
ATOM 2051 O O . ASP A 1 261 ? 15.920 5.770 10.012 1.00 34.94 261 ASP A O 1
ATOM 2055 N N . THR A 1 262 ? 14.067 4.539 10.147 1.00 44.84 262 THR A N 1
ATOM 2056 C CA . THR A 1 262 ? 13.714 4.682 8.721 1.00 44.84 262 THR A CA 1
ATOM 2057 C C . THR A 1 262 ? 12.295 5.214 8.530 1.00 44.84 262 THR A C 1
ATOM 2059 O O . THR A 1 262 ? 11.335 4.600 8.983 1.00 44.84 262 THR A O 1
ATOM 2062 N N . VAL A 1 263 ? 12.143 6.345 7.840 1.00 54.84 263 VAL A N 1
ATOM 2063 C CA . VAL A 1 263 ? 10.844 6.856 7.357 1.00 54.84 263 VAL A CA 1
ATOM 2064 C C . VAL A 1 263 ? 10.565 6.244 5.988 1.00 54.84 263 VAL A C 1
ATOM 2066 O O . VAL A 1 263 ? 11.508 6.090 5.206 1.00 54.84 263 VAL A O 1
ATOM 2069 N N . ASP A 1 264 ? 9.307 5.919 5.667 1.00 71.00 264 ASP A N 1
ATOM 2070 C CA . ASP A 1 264 ? 8.974 5.751 4.251 1.00 71.00 264 ASP A CA 1
ATOM 2071 C C . ASP A 1 264 ? 9.238 7.076 3.526 1.00 71.00 264 ASP A C 1
ATOM 2073 O O . ASP A 1 264 ? 9.043 8.169 4.062 1.00 71.00 264 ASP A O 1
ATOM 2077 N N . ARG A 1 265 ? 9.765 6.988 2.311 1.00 82.38 265 ARG A N 1
ATOM 2078 C CA . ARG A 1 265 ? 10.361 8.141 1.636 1.00 82.38 265 ARG A CA 1
ATOM 2079 C C . ARG A 1 265 ? 9.327 9.191 1.243 1.00 82.38 265 ARG A C 1
ATOM 2081 O O . ARG A 1 265 ? 9.701 10.351 1.079 1.00 82.38 265 ARG A O 1
ATOM 2088 N N . TYR A 1 266 ? 8.064 8.802 1.085 1.00 91.00 266 TYR A N 1
ATOM 2089 C CA . TYR A 1 266 ? 7.045 9.654 0.490 1.00 91.00 266 TYR A CA 1
ATOM 2090 C C . TYR A 1 266 ? 5.801 9.830 1.362 1.00 91.00 266 TYR A C 1
ATOM 2092 O O . TYR A 1 266 ? 5.321 8.884 1.979 1.00 91.00 266 TYR A O 1
ATOM 2100 N N . SER A 1 267 ? 5.240 11.040 1.333 1.00 95.12 267 SER A N 1
ATOM 2101 C CA . SER A 1 267 ? 3.818 11.281 1.618 1.00 95.12 267 SER A CA 1
ATOM 2102 C C . SER A 1 267 ? 3.085 11.563 0.307 1.00 95.12 267 SER A C 1
ATOM 2104 O O . SER A 1 267 ? 3.665 12.163 -0.598 1.00 95.12 267 SER A O 1
ATOM 2106 N N . PHE A 1 268 ? 1.817 11.172 0.193 1.00 97.50 268 PHE A N 1
ATOM 2107 C CA . PHE A 1 268 ? 1.029 11.320 -1.033 1.00 97.50 268 PHE A CA 1
ATOM 2108 C C . PHE A 1 268 ? -0.250 12.114 -0.786 1.00 97.50 268 PHE A C 1
ATOM 2110 O O . PHE A 1 268 ? -1.006 11.823 0.140 1.00 97.50 268 PHE A O 1
ATOM 2117 N N . ILE A 1 269 ? -0.511 13.082 -1.659 1.00 98.31 269 ILE A N 1
ATOM 2118 C CA . ILE A 1 269 ? -1.749 13.857 -1.712 1.00 98.31 269 ILE A CA 1
ATOM 2119 C C . ILE A 1 269 ? -2.430 13.569 -3.047 1.00 98.31 269 ILE A C 1
ATOM 2121 O O . ILE A 1 269 ? -1.801 13.671 -4.103 1.00 98.31 269 ILE A O 1
ATOM 2125 N N . GLY A 1 270 ? -3.718 13.244 -3.004 1.00 97.06 270 GLY A N 1
ATOM 2126 C CA . GLY A 1 270 ? -4.557 13.133 -4.194 1.00 97.06 270 GLY A CA 1
ATOM 2127 C C . GLY A 1 270 ? -5.817 13.969 -4.044 1.00 97.06 270 GLY A C 1
ATOM 2128 O O . GLY A 1 270 ? -6.476 13.932 -3.007 1.00 97.06 270 GLY A O 1
ATOM 2129 N N . VAL A 1 271 ? -6.149 14.719 -5.090 1.00 94.62 271 VAL A N 1
ATOM 2130 C CA . VAL A 1 271 ? -7.348 15.563 -5.188 1.00 94.62 271 VAL A CA 1
ATOM 2131 C C . VAL A 1 271 ? -7.970 15.382 -6.568 1.00 94.62 271 VAL A C 1
ATOM 2133 O O . VAL A 1 271 ? -7.270 14.996 -7.503 1.00 94.62 271 VAL A O 1
ATOM 2136 N N . ASN A 1 272 ? -9.264 15.681 -6.713 1.00 92.50 272 ASN A N 1
ATOM 2137 C CA . ASN A 1 272 ? -9.970 15.642 -8.001 1.00 92.50 272 ASN A CA 1
ATOM 2138 C C . ASN A 1 272 ? -9.798 14.310 -8.757 1.00 92.50 272 ASN A C 1
ATOM 2140 O O . ASN A 1 272 ? -9.306 14.306 -9.888 1.00 92.50 272 ASN A O 1
ATOM 2144 N N . PRO A 1 273 ? -10.179 13.165 -8.159 1.00 96.38 273 PRO A N 1
ATOM 2145 C CA . PRO A 1 273 ? -10.110 11.886 -8.849 1.00 96.38 273 PRO A CA 1
ATOM 2146 C C . PRO A 1 273 ? -10.936 11.928 -10.135 1.00 96.38 273 PRO A C 1
ATOM 2148 O O . PRO A 1 273 ? -12.077 12.392 -10.135 1.00 96.38 273 PRO A O 1
ATOM 2151 N N . ARG A 1 274 ? -10.381 11.396 -11.228 1.00 94.88 274 ARG A N 1
ATOM 2152 C CA . ARG A 1 274 ? -11.070 11.335 -12.526 1.00 94.88 274 ARG A CA 1
ATOM 2153 C C . ARG A 1 274 ? -12.323 10.468 -12.444 1.00 94.88 274 ARG A C 1
ATOM 2155 O O . ARG A 1 274 ? -13.321 10.738 -13.109 1.00 94.88 274 ARG A O 1
ATOM 2162 N N . LYS A 1 275 ? -12.257 9.398 -11.652 1.00 95.69 275 LYS A N 1
ATOM 2163 C CA . LYS A 1 275 ? -13.341 8.434 -11.469 1.00 95.69 275 LYS A CA 1
ATOM 2164 C C . LYS A 1 275 ? -13.345 7.925 -10.037 1.00 95.69 275 LYS A C 1
ATOM 2166 O O . LYS A 1 275 ? -12.295 7.780 -9.420 1.00 95.69 275 LYS A O 1
ATOM 2171 N N . ILE A 1 276 ? -14.529 7.617 -9.521 1.00 96.75 276 ILE A N 1
ATOM 2172 C CA . ILE A 1 276 ? -14.693 6.990 -8.211 1.00 96.75 276 ILE A CA 1
ATOM 2173 C C . ILE A 1 276 ? -15.519 5.727 -8.397 1.00 96.75 276 ILE A C 1
ATOM 2175 O O . ILE A 1 276 ? -16.639 5.782 -8.902 1.00 96.75 276 ILE A O 1
ATOM 2179 N N . ILE A 1 277 ? -14.964 4.593 -7.986 1.00 96.81 277 ILE A N 1
ATOM 2180 C CA . ILE A 1 277 ? -15.690 3.328 -7.906 1.00 96.81 277 ILE A CA 1
ATOM 2181 C C . ILE A 1 277 ? -16.275 3.240 -6.503 1.00 96.81 277 ILE A C 1
ATOM 2183 O O . ILE A 1 277 ? -15.537 3.277 -5.518 1.00 96.81 277 ILE A O 1
ATOM 2187 N N . ARG A 1 278 ? -17.600 3.123 -6.413 1.00 97.50 278 ARG A N 1
ATOM 2188 C CA . ARG A 1 278 ? -18.310 2.809 -5.171 1.00 97.50 278 ARG A CA 1
ATOM 2189 C C . ARG A 1 278 ? -19.018 1.480 -5.354 1.00 97.50 278 ARG A C 1
ATOM 2191 O O . ARG A 1 278 ? -19.616 1.267 -6.399 1.00 97.50 278 ARG A O 1
ATOM 2198 N N . THR A 1 279 ? -18.957 0.611 -4.354 1.00 97.56 279 THR A N 1
ATOM 2199 C CA . THR A 1 279 ? -19.705 -0.658 -4.336 1.00 97.56 279 THR A CA 1
ATOM 2200 C C . THR A 1 279 ? -20.418 -0.822 -3.003 1.00 97.56 279 THR A C 1
ATOM 2202 O O . THR A 1 279 ? -20.024 -0.215 -2.003 1.00 97.56 279 THR A O 1
ATOM 2205 N N . GLY A 1 280 ? -21.476 -1.623 -2.979 1.00 94.31 280 GLY A N 1
ATOM 2206 C CA . GLY A 1 280 ? -22.174 -1.974 -1.747 1.00 94.31 280 GLY A CA 1
ATOM 2207 C C . GLY A 1 280 ? -23.476 -2.710 -2.013 1.00 94.31 280 GLY A C 1
ATOM 2208 O O . GLY A 1 280 ? -23.671 -3.265 -3.087 1.00 94.31 280 GLY A O 1
ATOM 2209 N N . ASP A 1 281 ? -24.386 -2.692 -1.045 1.00 89.31 281 ASP A N 1
ATOM 2210 C CA . ASP A 1 281 ? -25.647 -3.446 -1.129 1.00 89.31 281 ASP A CA 1
ATOM 2211 C C . ASP A 1 281 ? -26.790 -2.675 -1.816 1.00 89.31 281 ASP A C 1
ATOM 2213 O O . ASP A 1 281 ? -27.893 -3.199 -1.941 1.00 89.31 281 ASP A O 1
ATOM 2217 N N . ASP A 1 282 ? -26.538 -1.435 -2.242 1.00 87.56 282 ASP A N 1
ATOM 2218 C CA . ASP A 1 282 ? -27.538 -0.486 -2.739 1.00 87.56 282 ASP A CA 1
ATOM 2219 C C . ASP A 1 282 ? -27.227 -0.069 -4.187 1.00 87.56 282 ASP A C 1
ATOM 2221 O O . ASP A 1 282 ? -26.098 0.312 -4.506 1.00 87.56 282 ASP A O 1
ATOM 2225 N N . ASP A 1 283 ? -28.245 -0.087 -5.049 1.00 86.25 283 ASP A N 1
ATOM 2226 C CA . ASP A 1 283 ? -28.149 0.288 -6.466 1.00 86.25 283 ASP A CA 1
ATOM 2227 C C . ASP A 1 283 ? -27.743 1.751 -6.693 1.00 86.25 283 ASP A C 1
ATOM 2229 O O . ASP A 1 283 ? -27.281 2.108 -7.782 1.00 86.25 283 ASP A O 1
ATOM 2233 N N . LYS A 1 284 ? -27.825 2.605 -5.663 1.00 88.88 284 LYS A N 1
ATOM 2234 C CA . LYS A 1 284 ? -27.354 3.999 -5.736 1.00 88.88 284 LYS A CA 1
ATOM 2235 C C . LYS A 1 284 ? -25.863 4.136 -6.062 1.00 88.88 284 LYS A C 1
ATOM 2237 O O . LYS A 1 284 ? -25.433 5.218 -6.453 1.00 88.88 284 LYS A O 1
ATOM 2242 N N . TYR A 1 285 ? -25.066 3.077 -5.898 1.00 87.19 285 TYR A N 1
ATOM 2243 C CA . TYR A 1 285 ? -23.632 3.087 -6.212 1.00 87.19 285 TYR A CA 1
ATOM 2244 C C . TYR A 1 285 ? -23.317 2.883 -7.703 1.00 87.19 285 TYR A C 1
ATOM 2246 O O . TYR A 1 285 ? -22.150 2.892 -8.103 1.00 87.19 285 TYR A O 1
ATOM 2254 N N . GLY A 1 286 ? -24.355 2.772 -8.532 1.00 81.94 286 GLY A N 1
ATOM 2255 C CA . GLY A 1 286 ? -24.263 2.730 -9.983 1.00 81.94 286 GLY A CA 1
ATOM 2256 C C . GLY A 1 286 ? -24.566 1.340 -10.552 1.00 81.94 286 GLY A C 1
ATOM 2257 O O . GLY A 1 286 ? -24.415 0.331 -9.859 1.00 81.94 286 GLY A O 1
ATOM 2258 N N . PRO A 1 287 ? -24.982 1.260 -11.828 1.00 79.31 287 PRO A N 1
ATOM 2259 C CA . PRO A 1 287 ? -25.307 -0.012 -12.463 1.00 79.31 287 PRO A CA 1
ATOM 2260 C C . PRO A 1 287 ? -24.123 -0.989 -12.420 1.00 79.31 287 PRO A C 1
ATOM 2262 O O . PRO A 1 287 ? -23.019 -0.642 -12.833 1.00 79.31 287 PRO A O 1
ATOM 2265 N N . GLY A 1 288 ? -24.361 -2.213 -11.941 1.00 83.69 288 GLY A N 1
ATOM 2266 C CA . GLY A 1 288 ? -23.335 -3.261 -11.848 1.00 83.69 288 GLY A CA 1
ATOM 2267 C C . GLY A 1 288 ? -22.420 -3.185 -10.619 1.00 83.69 288 GLY A C 1
ATOM 2268 O O . GLY A 1 288 ? -21.571 -4.059 -10.466 1.00 83.69 288 GLY A O 1
ATOM 2269 N N . ASN A 1 289 ? -22.611 -2.202 -9.730 1.00 89.81 289 ASN A N 1
ATOM 2270 C CA . ASN A 1 289 ? -21.811 -2.031 -8.508 1.00 89.81 289 ASN A CA 1
ATOM 2271 C C . ASN A 1 289 ? -22.490 -2.551 -7.228 1.00 89.81 289 ASN A C 1
ATOM 2273 O O . ASN A 1 289 ? -21.946 -2.420 -6.126 1.00 89.81 289 ASN A O 1
ATOM 2277 N N . THR A 1 290 ? -23.672 -3.142 -7.368 1.00 92.81 290 THR A N 1
ATOM 2278 C CA . THR A 1 290 ? -24.459 -3.694 -6.265 1.00 92.81 290 THR A CA 1
ATOM 2279 C C . THR A 1 290 ? -24.097 -5.151 -6.019 1.00 92.81 290 THR A C 1
ATOM 2281 O O . THR A 1 290 ? -24.125 -5.960 -6.946 1.00 92.81 290 THR A O 1
ATOM 2284 N N . ASN A 1 291 ? -23.820 -5.512 -4.764 1.00 92.19 291 ASN A N 1
ATOM 2285 C CA . ASN A 1 291 ? -23.511 -6.880 -4.339 1.00 92.19 291 ASN A CA 1
ATOM 2286 C C . ASN A 1 291 ? -22.403 -7.552 -5.181 1.00 92.19 291 ASN A C 1
ATOM 2288 O O . ASN A 1 291 ? -22.478 -8.747 -5.489 1.00 92.19 291 ASN A O 1
ATOM 2292 N N . VAL A 1 292 ? -21.375 -6.784 -5.551 1.00 95.00 292 VAL A N 1
ATOM 2293 C CA . VAL A 1 292 ? -20.259 -7.220 -6.399 1.00 95.00 292 VAL A CA 1
ATOM 2294 C C . VAL A 1 292 ? -18.939 -7.188 -5.635 1.00 95.00 292 VAL A C 1
ATOM 2296 O O . VAL A 1 292 ? -18.745 -6.368 -4.744 1.00 95.00 292 VAL A O 1
ATOM 2299 N N . ASP A 1 293 ? -18.005 -8.058 -6.021 1.00 96.38 293 ASP A N 1
ATOM 2300 C CA . ASP A 1 293 ? -16.621 -7.983 -5.562 1.00 96.38 293 ASP A CA 1
ATOM 2301 C C . ASP A 1 293 ? -15.957 -6.673 -6.055 1.00 96.38 293 ASP A C 1
ATOM 2303 O O . ASP A 1 293 ? -15.706 -6.545 -7.263 1.00 96.38 293 ASP A O 1
ATOM 2307 N N . PRO A 1 294 ? -15.594 -5.732 -5.158 1.00 96.88 294 PRO A N 1
ATOM 2308 C CA . PRO A 1 294 ? -14.958 -4.477 -5.554 1.00 96.88 294 PRO A CA 1
ATOM 2309 C C . PRO A 1 294 ? -13.594 -4.665 -6.216 1.00 96.88 294 PRO A C 1
ATOM 2311 O O . PRO A 1 294 ? -13.211 -3.851 -7.054 1.00 96.88 294 PRO A O 1
ATOM 2314 N N . ILE A 1 295 ? -12.861 -5.731 -5.881 1.00 97.44 295 ILE A N 1
ATOM 2315 C CA . ILE A 1 295 ? -11.567 -6.031 -6.496 1.00 97.44 295 ILE A CA 1
ATOM 2316 C C . ILE A 1 295 ? -11.755 -6.435 -7.956 1.00 97.44 295 ILE A C 1
ATOM 2318 O O . ILE A 1 295 ? -10.937 -6.066 -8.790 1.00 97.44 295 ILE A O 1
ATOM 2322 N N . THR A 1 296 ? -12.842 -7.134 -8.293 1.00 96.25 296 THR A N 1
ATOM 2323 C CA . THR A 1 296 ? -13.135 -7.497 -9.689 1.00 96.25 296 THR A CA 1
ATOM 2324 C C . THR A 1 296 ? -13.411 -6.247 -10.523 1.00 96.25 296 THR A C 1
ATOM 2326 O O . THR A 1 296 ? -12.855 -6.099 -11.610 1.00 96.25 296 THR A O 1
ATOM 2329 N N . VAL A 1 297 ? -14.216 -5.317 -9.998 1.00 96.38 297 VAL A N 1
ATOM 2330 C CA . VAL A 1 297 ? -14.502 -4.034 -10.665 1.00 96.38 297 VAL A CA 1
ATOM 2331 C C . VAL A 1 297 ? -13.223 -3.207 -10.818 1.00 96.38 297 VAL A C 1
ATOM 2333 O O . VAL A 1 297 ? -12.953 -2.661 -11.888 1.00 96.38 297 VAL A O 1
ATOM 2336 N N . LEU A 1 298 ? -12.401 -3.152 -9.767 1.00 97.19 298 LEU A N 1
ATOM 2337 C CA . LEU A 1 298 ? -11.126 -2.442 -9.780 1.00 97.19 298 LEU A CA 1
ATOM 2338 C C . LEU A 1 298 ? -10.135 -3.035 -10.789 1.00 97.19 298 LEU A C 1
ATOM 2340 O O . LEU A 1 298 ? -9.473 -2.292 -11.507 1.00 97.19 298 LEU A O 1
ATOM 2344 N N . GLU A 1 299 ? -10.020 -4.360 -10.840 1.00 96.75 299 GLU A N 1
ATOM 2345 C CA . GLU A 1 299 ? -9.133 -5.078 -11.755 1.00 96.75 299 GLU A CA 1
ATOM 2346 C C . GLU A 1 299 ? -9.515 -4.815 -13.215 1.00 96.75 299 GLU A C 1
ATOM 2348 O O . GLU A 1 299 ? -8.648 -4.483 -14.022 1.00 96.75 299 GLU A O 1
ATOM 2353 N N . GLN A 1 300 ? -10.811 -4.863 -13.536 1.00 95.44 300 GLN A N 1
ATOM 2354 C CA . GLN A 1 300 ? -11.327 -4.533 -14.869 1.00 95.44 300 GLN A CA 1
ATOM 2355 C C . GLN A 1 300 ? -11.077 -3.072 -15.254 1.00 95.44 300 GLN A C 1
ATOM 2357 O O . GLN A 1 300 ? -10.738 -2.782 -16.403 1.00 95.44 300 GLN A O 1
ATOM 2362 N N . GLU A 1 301 ? -11.235 -2.147 -14.307 1.00 95.44 301 GLU A N 1
ATOM 2363 C CA . GLU A 1 301 ? -10.941 -0.739 -14.550 1.00 95.44 301 GLU A CA 1
ATOM 2364 C C . GLU A 1 301 ? -9.440 -0.530 -14.787 1.00 95.44 301 GLU A C 1
ATOM 2366 O O . GLU A 1 301 ? -9.050 0.061 -15.791 1.00 95.44 301 GLU A O 1
ATOM 2371 N N . LEU A 1 302 ? -8.583 -1.049 -13.902 1.00 95.88 302 LEU A N 1
ATOM 2372 C CA . LEU A 1 302 ? -7.138 -0.836 -13.982 1.00 95.88 302 LEU A CA 1
ATOM 2373 C C . LEU A 1 302 ? -6.480 -1.558 -15.165 1.00 95.88 302 LEU A C 1
ATOM 2375 O O . LEU A 1 302 ? -5.464 -1.076 -15.659 1.00 95.88 302 LEU A O 1
ATOM 2379 N N . ALA A 1 303 ? -7.064 -2.650 -15.669 1.00 93.75 303 ALA A N 1
ATOM 2380 C CA . ALA A 1 303 ? -6.570 -3.372 -16.847 1.00 93.75 303 ALA A CA 1
ATOM 2381 C C . ALA A 1 303 ? -6.523 -2.513 -18.127 1.00 93.75 303 ALA A C 1
ATOM 2383 O O . ALA A 1 303 ? -5.809 -2.844 -19.079 1.00 93.75 303 ALA A O 1
ATOM 2384 N N . GLN A 1 304 ? -7.264 -1.403 -18.157 1.00 92.88 304 GLN A N 1
ATOM 2385 C CA . GLN A 1 304 ? -7.283 -0.467 -19.280 1.00 92.88 304 GLN A CA 1
ATOM 2386 C C . GLN A 1 304 ? -6.016 0.397 -19.345 1.00 92.88 304 GLN A C 1
ATOM 2388 O O . GLN A 1 304 ? -5.696 0.919 -20.414 1.00 92.88 304 GLN A O 1
ATOM 2393 N N . TYR A 1 305 ? -5.271 0.519 -18.243 1.00 93.00 305 TYR A N 1
ATOM 2394 C CA . TYR A 1 305 ? -4.131 1.425 -18.126 1.00 93.00 305 TYR A CA 1
ATOM 2395 C C . TYR A 1 305 ? -2.816 0.657 -17.996 1.00 93.00 305 TYR A C 1
ATOM 2397 O O . TYR A 1 305 ? -2.696 -0.321 -17.259 1.00 93.00 305 TYR A O 1
ATOM 2405 N N . ARG A 1 306 ? -1.802 1.123 -18.721 1.00 89.88 306 ARG A N 1
ATOM 2406 C CA . ARG A 1 306 ? -0.431 0.613 -18.694 1.00 89.88 306 ARG A CA 1
ATOM 2407 C C . ARG A 1 306 ? 0.509 1.797 -18.604 1.00 89.88 306 ARG A C 1
ATOM 2409 O O . ARG A 1 306 ? 0.835 2.416 -19.619 1.00 89.88 306 ARG A O 1
ATOM 2416 N N . GLN A 1 307 ? 0.901 2.117 -17.376 1.00 91.31 307 GLN A N 1
ATOM 2417 C CA . GLN A 1 307 ? 1.774 3.248 -17.097 1.00 91.31 307 GLN A CA 1
ATOM 2418 C C . GLN A 1 307 ? 3.211 2.980 -17.554 1.00 91.31 307 GLN A C 1
ATOM 2420 O O . GLN A 1 307 ? 3.793 1.936 -17.249 1.00 91.31 307 GLN A O 1
ATOM 2425 N N . ALA A 1 308 ? 3.804 3.942 -18.259 1.00 88.31 308 ALA A N 1
ATOM 2426 C CA . ALA A 1 308 ? 5.220 3.928 -18.589 1.00 88.31 308 ALA A CA 1
ATOM 2427 C C . ALA A 1 308 ? 6.075 4.059 -17.320 1.00 88.31 308 ALA A C 1
ATOM 2429 O O . ALA A 1 308 ? 5.816 4.896 -16.455 1.00 88.31 308 ALA A O 1
ATOM 2430 N N . ARG A 1 309 ? 7.136 3.254 -17.225 1.00 81.56 309 ARG A N 1
ATOM 2431 C CA . ARG A 1 309 ? 8.091 3.321 -16.114 1.00 81.56 309 ARG A CA 1
ATOM 2432 C C . ARG A 1 309 ? 9.183 4.327 -16.443 1.00 81.56 309 ARG A C 1
ATOM 2434 O O . ARG A 1 309 ? 10.011 4.068 -17.312 1.00 81.56 309 ARG A O 1
ATOM 2441 N N . LEU A 1 310 ? 9.181 5.458 -15.745 1.00 81.75 310 LEU A N 1
ATOM 2442 C CA . LEU A 1 310 ? 10.187 6.506 -15.903 1.00 81.75 310 LEU A CA 1
ATOM 2443 C C . LEU A 1 310 ? 11.100 6.569 -14.667 1.00 81.75 310 LEU A C 1
ATOM 2445 O O . LEU A 1 310 ? 10.616 6.419 -13.541 1.00 81.75 310 LEU A O 1
ATOM 2449 N N . PRO A 1 311 ? 12.415 6.792 -14.839 1.00 78.44 311 PRO A N 1
ATOM 2450 C CA . PRO A 1 311 ? 13.321 6.973 -13.713 1.00 78.44 311 PRO A CA 1
ATOM 2451 C C . PRO A 1 311 ? 12.950 8.231 -12.915 1.00 78.44 311 PRO A C 1
ATOM 2453 O O . PRO A 1 311 ? 12.552 9.248 -13.475 1.00 78.44 311 PRO A O 1
ATOM 2456 N N . GLY A 1 312 ? 13.096 8.167 -11.590 1.00 80.44 312 GLY A N 1
ATOM 2457 C CA . GLY A 1 312 ? 12.827 9.304 -10.701 1.00 80.44 312 GLY A CA 1
ATOM 2458 C C . GLY A 1 312 ? 11.346 9.571 -10.404 1.00 80.44 312 GLY A C 1
ATOM 2459 O O . GLY A 1 312 ? 11.047 10.518 -9.679 1.00 80.44 312 GLY A O 1
ATOM 2460 N N . VAL A 1 313 ? 10.430 8.747 -10.916 1.00 87.50 313 VAL A N 1
ATOM 2461 C CA . VAL A 1 313 ? 9.007 8.773 -10.553 1.00 87.50 313 VAL A CA 1
ATOM 2462 C C . VAL A 1 313 ? 8.772 7.867 -9.327 1.00 87.50 313 VAL A C 1
ATOM 2464 O O . VAL A 1 313 ? 9.363 6.782 -9.266 1.00 87.50 313 VAL A O 1
ATOM 2467 N N . PRO A 1 314 ? 7.956 8.271 -8.330 1.00 88.44 314 PRO A N 1
ATOM 2468 C CA . PRO A 1 314 ? 7.677 7.443 -7.160 1.00 88.44 314 PRO A CA 1
ATOM 2469 C C . PRO A 1 314 ? 6.969 6.145 -7.558 1.00 88.44 314 PRO A C 1
ATOM 2471 O O . PRO A 1 314 ? 6.286 6.083 -8.578 1.00 88.44 314 PRO A O 1
ATOM 2474 N N . LYS A 1 315 ? 7.079 5.103 -6.723 1.00 83.81 315 LYS A N 1
ATOM 2475 C CA . LYS A 1 315 ? 6.405 3.812 -6.973 1.00 83.81 315 LYS A CA 1
ATOM 2476 C C . LYS A 1 315 ? 4.888 3.968 -7.129 1.00 83.81 315 LYS A C 1
ATOM 2478 O O . LYS A 1 315 ? 4.269 3.272 -7.933 1.00 83.81 315 LYS A O 1
ATOM 2483 N N . TYR A 1 316 ? 4.305 4.880 -6.351 1.00 91.44 316 TYR A N 1
ATOM 2484 C CA . TYR A 1 316 ? 2.930 5.311 -6.521 1.00 91.44 316 TYR A CA 1
ATOM 2485 C C . TYR A 1 316 ? 2.894 6.663 -7.232 1.00 91.44 316 TYR A C 1
ATOM 2487 O O . TYR A 1 316 ? 3.201 7.700 -6.650 1.00 91.44 316 TYR A O 1
ATOM 2495 N N . ALA A 1 317 ? 2.538 6.623 -8.510 1.00 92.06 317 ALA A N 1
ATOM 2496 C CA . ALA A 1 317 ? 2.523 7.778 -9.400 1.00 92.06 317 ALA A CA 1
ATOM 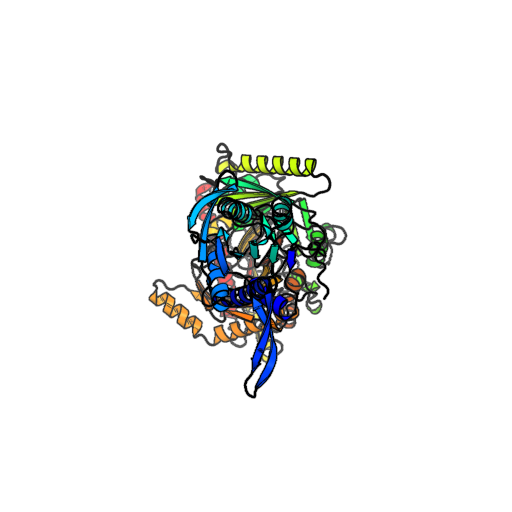2497 C C . ALA A 1 317 ? 1.122 8.073 -9.942 1.00 92.06 317 ALA A C 1
ATOM 2499 O O . ALA A 1 317 ? 1.000 8.779 -10.933 1.00 92.06 317 ALA A O 1
ATOM 2500 N N . GLY A 1 318 ? 0.088 7.484 -9.343 1.00 94.69 318 GLY A N 1
ATOM 2501 C CA . GLY A 1 318 ? -1.285 7.466 -9.838 1.00 94.69 318 GLY A CA 1
ATOM 2502 C C . GLY A 1 318 ? -1.859 6.053 -9.832 1.00 94.69 318 GLY A C 1
ATOM 2503 O O . GLY A 1 318 ? -1.125 5.059 -9.882 1.00 94.69 318 GLY A O 1
ATOM 2504 N N . GLY A 1 319 ? -3.179 5.965 -9.742 1.00 96.44 319 GLY A N 1
ATOM 2505 C CA . GLY A 1 319 ? -3.899 4.703 -9.641 1.00 96.44 319 GLY A CA 1
ATOM 2506 C C . GLY A 1 319 ? -5.154 4.847 -8.797 1.00 96.44 319 GLY A C 1
ATOM 2507 O O . GLY A 1 319 ? -5.682 5.945 -8.639 1.00 96.44 319 GLY A O 1
ATOM 2508 N N . ALA A 1 320 ? -5.637 3.734 -8.256 1.00 97.88 320 ALA A N 1
ATOM 2509 C CA . ALA A 1 320 ? -6.779 3.743 -7.355 1.00 97.88 320 ALA A CA 1
ATOM 2510 C C . ALA A 1 320 ? -6.323 3.862 -5.897 1.00 97.88 320 ALA A C 1
ATOM 2512 O O . ALA A 1 320 ? -5.523 3.047 -5.445 1.00 97.88 320 ALA A O 1
ATOM 2513 N N . THR A 1 321 ? -6.880 4.812 -5.150 1.00 98.38 321 THR A N 1
ATOM 2514 C CA . THR A 1 321 ? -6.673 4.985 -3.705 1.00 98.38 321 THR A CA 1
ATOM 2515 C C . THR A 1 321 ? -8.002 4.918 -2.967 1.00 98.38 321 THR A C 1
ATOM 2517 O O . THR A 1 321 ? -8.979 5.527 -3.397 1.00 98.38 321 THR A O 1
ATOM 2520 N N . GLY A 1 322 ? -8.054 4.248 -1.820 1.00 98.19 322 GLY A N 1
ATOM 2521 C CA . GLY A 1 322 ? -9.236 4.312 -0.968 1.00 98.19 322 GLY A CA 1
ATOM 2522 C C . GLY A 1 322 ? -9.294 3.200 0.061 1.00 98.19 322 GLY A C 1
ATOM 2523 O O . GLY A 1 322 ? -8.267 2.830 0.633 1.00 98.19 322 GLY A O 1
ATOM 2524 N N . TYR A 1 323 ? -10.499 2.680 0.299 1.00 98.62 323 TYR A N 1
ATOM 2525 C CA . TYR A 1 323 ? -10.719 1.612 1.268 1.00 98.62 323 TYR A CA 1
ATOM 2526 C C . TYR A 1 323 ? -11.605 0.490 0.731 1.00 98.62 323 TYR A C 1
ATOM 2528 O O . TYR A 1 323 ? -12.434 0.682 -0.162 1.00 98.62 323 TYR A O 1
ATOM 2536 N N . ILE A 1 324 ? -11.447 -0.676 1.352 1.00 98.62 324 ILE A N 1
ATOM 2537 C CA . ILE A 1 324 ? -12.276 -1.865 1.169 1.00 98.62 324 ILE A CA 1
ATOM 2538 C C . ILE A 1 324 ? -12.714 -2.328 2.555 1.00 98.62 324 ILE A C 1
ATOM 2540 O O . ILE A 1 324 ? -11.879 -2.631 3.406 1.00 98.62 324 ILE A O 1
ATOM 2544 N N . SER A 1 325 ? -14.021 -2.339 2.795 1.00 98.25 325 SER A N 1
ATOM 2545 C CA . SER A 1 325 ? -14.621 -2.745 4.066 1.00 98.25 325 SER A CA 1
ATOM 2546 C C . SER A 1 325 ? -14.338 -4.210 4.379 1.00 98.25 325 SER A C 1
ATOM 2548 O O . SER A 1 325 ? -14.223 -5.040 3.476 1.00 98.25 325 SER A O 1
ATOM 2550 N N . TYR A 1 326 ? -14.279 -4.540 5.669 1.00 98.38 326 TYR A N 1
ATOM 2551 C CA . TYR A 1 326 ? -14.172 -5.922 6.141 1.00 98.38 326 TYR A CA 1
ATOM 2552 C C . TYR A 1 326 ? -15.278 -6.815 5.563 1.00 98.38 326 TYR A C 1
ATOM 2554 O O . TYR A 1 326 ? -15.028 -7.965 5.204 1.00 98.38 326 TYR A O 1
ATOM 2562 N N . ASP A 1 327 ? -16.487 -6.271 5.412 1.00 97.44 327 ASP A N 1
ATOM 2563 C CA . ASP A 1 327 ? -17.676 -7.001 4.968 1.00 97.44 327 ASP A CA 1
ATOM 2564 C C . ASP A 1 327 ? -17.568 -7.522 3.519 1.00 97.44 327 ASP A C 1
ATOM 2566 O O . ASP A 1 327 ? -18.257 -8.480 3.154 1.00 97.44 327 ASP A O 1
ATOM 2570 N N . CYS A 1 328 ? -16.625 -7.001 2.721 1.00 97.44 328 CYS A N 1
ATOM 2571 C CA . CYS A 1 328 ? -16.277 -7.540 1.401 1.00 97.44 328 CYS A CA 1
ATOM 2572 C C . CYS A 1 328 ? -15.767 -8.991 1.446 1.00 97.44 328 CYS A C 1
ATOM 2574 O O . CYS A 1 328 ? -15.764 -9.672 0.419 1.00 97.44 328 CYS A O 1
ATOM 2576 N N . ILE A 1 329 ? -15.399 -9.515 2.622 1.00 96.50 329 ILE A N 1
ATOM 2577 C CA . ILE A 1 329 ? -15.021 -10.926 2.786 1.00 96.50 329 ILE A CA 1
ATOM 2578 C C . ILE A 1 329 ? -16.115 -11.895 2.322 1.00 96.50 329 ILE A C 1
ATOM 2580 O O . ILE A 1 329 ? -15.808 -12.993 1.857 1.00 96.50 329 ILE A O 1
ATOM 2584 N N . LYS A 1 330 ? -17.385 -11.470 2.333 1.00 95.62 330 LYS A N 1
ATOM 2585 C CA . LYS A 1 330 ? -18.516 -12.254 1.812 1.00 95.62 330 LYS A CA 1
ATOM 2586 C C . LYS A 1 330 ? -18.386 -12.612 0.327 1.00 95.62 330 LYS A C 1
ATOM 2588 O O . LYS A 1 330 ? -19.082 -13.519 -0.130 1.00 95.62 330 LYS A O 1
ATOM 2593 N N . TYR A 1 331 ? -17.558 -11.889 -0.430 1.00 96.31 331 TYR A N 1
ATOM 2594 C CA . TYR A 1 331 ? -17.280 -12.168 -1.839 1.00 96.31 331 TYR A CA 1
ATOM 2595 C C . TYR A 1 331 ? -16.125 -13.159 -2.021 1.00 96.31 331 TYR A C 1
ATOM 2597 O O . TYR A 1 331 ? -16.162 -13.960 -2.951 1.00 96.31 331 TYR A O 1
ATOM 2605 N N . PHE A 1 332 ? -15.125 -13.136 -1.134 1.00 94.88 332 PHE A N 1
ATOM 2606 C CA . PHE A 1 332 ? -13.935 -13.994 -1.239 1.00 94.88 332 PHE A CA 1
ATOM 2607 C C . PHE A 1 332 ? -14.144 -15.348 -0.561 1.00 94.88 332 PHE A C 1
ATOM 2609 O O . PHE A 1 332 ? -13.682 -16.373 -1.056 1.00 94.88 332 PHE A O 1
ATOM 2616 N N . GLU A 1 333 ? -14.897 -15.357 0.540 1.00 95.44 333 GLU A N 1
ATOM 2617 C CA . GLU A 1 333 ? -15.263 -16.545 1.305 1.00 95.44 333 GLU A CA 1
ATOM 2618 C C . GLU A 1 333 ? -16.790 -16.564 1.510 1.00 95.44 333 GLU A C 1
ATOM 2620 O O . GLU A 1 333 ? -17.291 -16.154 2.564 1.00 95.44 333 GLU A O 1
ATOM 2625 N N . PRO A 1 334 ? -17.572 -17.053 0.522 1.00 92.88 334 PRO A N 1
ATOM 2626 C CA . PRO A 1 334 ? -19.037 -16.974 0.528 1.00 92.88 334 PRO A CA 1
ATOM 2627 C C . PRO A 1 334 ? -19.735 -17.596 1.744 1.00 92.88 334 PRO A C 1
ATOM 2629 O O . PRO A 1 334 ? -20.862 -17.218 2.054 1.00 92.88 334 PRO A O 1
ATOM 2632 N N . LYS A 1 335 ? -19.075 -18.514 2.467 1.00 93.88 335 LYS A N 1
ATOM 2633 C CA . LYS A 1 335 ? -19.586 -19.092 3.728 1.00 93.88 335 LYS A CA 1
ATOM 2634 C C . LYS A 1 335 ? -19.778 -18.057 4.842 1.00 93.88 335 LYS A C 1
ATOM 2636 O O . LYS A 1 335 ? -20.582 -18.259 5.743 1.00 93.88 335 LYS A O 1
ATOM 2641 N N . THR A 1 336 ? -19.070 -16.933 4.772 1.00 94.56 336 THR A N 1
ATOM 2642 C CA . THR A 1 336 ? -19.200 -15.843 5.749 1.00 94.56 336 THR A CA 1
ATOM 2643 C C . THR A 1 336 ? -20.470 -15.011 5.548 1.00 94.56 336 THR A C 1
ATOM 2645 O O . THR A 1 336 ? -20.894 -14.321 6.477 1.00 94.56 336 THR A O 1
ATOM 2648 N N . ARG A 1 337 ? -21.105 -15.094 4.366 1.00 95.19 337 ARG A N 1
ATOM 2649 C CA . ARG A 1 337 ? -22.267 -14.280 3.991 1.00 95.19 337 ARG A CA 1
ATOM 2650 C C . ARG A 1 337 ? -23.443 -14.525 4.938 1.00 95.19 337 ARG A C 1
ATOM 2652 O O . ARG A 1 337 ? -23.929 -15.645 5.070 1.00 95.19 337 ARG A O 1
ATOM 2659 N N . ARG A 1 338 ? -23.935 -13.445 5.543 1.00 93.44 338 ARG A N 1
ATOM 2660 C CA . ARG A 1 338 ? -25.065 -13.438 6.481 1.00 93.44 338 ARG A CA 1
ATOM 2661 C C . ARG A 1 338 ? -25.698 -12.044 6.555 1.00 93.44 338 ARG A C 1
ATOM 2663 O O . ARG A 1 338 ? -25.024 -11.073 6.207 1.00 93.44 338 ARG A O 1
ATOM 2670 N N . PRO A 1 339 ? -26.962 -11.920 6.992 1.00 94.06 339 PRO A N 1
ATOM 2671 C CA . PRO A 1 339 ? -27.564 -10.616 7.237 1.00 94.06 339 PRO A CA 1
ATOM 2672 C C . PRO A 1 339 ? -26.883 -9.940 8.434 1.00 94.06 339 PRO A C 1
ATOM 2674 O O . PRO A 1 339 ? -26.819 -10.515 9.517 1.00 94.06 339 PRO A O 1
ATOM 2677 N N . LEU A 1 340 ? -26.394 -8.717 8.231 1.00 95.81 340 LEU A N 1
ATOM 2678 C CA . LEU A 1 340 ? -25.787 -7.874 9.260 1.00 95.81 340 LEU A CA 1
ATOM 2679 C C . LEU A 1 340 ? -26.433 -6.492 9.218 1.00 95.81 340 LEU A C 1
ATOM 2681 O O . LEU A 1 340 ? -26.751 -5.976 8.143 1.00 95.81 340 LEU A O 1
ATOM 2685 N N . LYS A 1 341 ? -26.605 -5.871 10.382 1.00 96.88 341 LYS A N 1
ATOM 2686 C CA . LYS A 1 341 ? -27.129 -4.507 10.472 1.00 96.88 341 LYS A CA 1
ATOM 2687 C C . LYS A 1 341 ? -26.073 -3.497 10.014 1.00 96.88 341 LYS A C 1
ATOM 2689 O O . LYS A 1 341 ? -24.971 -3.442 10.558 1.00 96.88 341 LYS A O 1
ATOM 2694 N N . ASP A 1 342 ? -26.427 -2.667 9.038 1.00 95.75 342 ASP A N 1
ATOM 2695 C CA . ASP A 1 342 ? -25.563 -1.606 8.518 1.00 95.75 342 ASP A CA 1
ATOM 2696 C C . ASP A 1 342 ? -25.781 -0.296 9.287 1.00 95.75 342 ASP A C 1
ATOM 2698 O O . ASP A 1 342 ? -26.663 0.503 8.969 1.00 95.75 342 ASP A O 1
ATOM 2702 N N . VAL A 1 343 ? -25.010 -0.109 10.360 1.00 95.75 343 VAL A N 1
ATOM 2703 C CA . VAL A 1 343 ? -25.124 1.068 11.238 1.00 95.75 343 VAL A CA 1
ATOM 2704 C C . VAL A 1 343 ? -24.512 2.315 10.611 1.00 95.75 343 VAL A C 1
ATOM 2706 O O . VAL A 1 343 ? -25.045 3.407 10.784 1.00 95.75 343 VAL A O 1
ATOM 2709 N N . LEU A 1 344 ? -23.384 2.166 9.913 1.00 95.62 344 LEU A N 1
ATOM 2710 C CA . LEU A 1 344 ? -22.639 3.302 9.371 1.00 95.62 344 LEU A CA 1
ATOM 2711 C C . LEU A 1 344 ? -23.258 3.815 8.069 1.00 95.62 344 LEU A C 1
ATOM 2713 O O . LEU A 1 344 ? -23.136 5.004 7.770 1.00 95.62 344 LEU A O 1
ATOM 2717 N N . GLN A 1 345 ? -23.934 2.946 7.307 1.00 95.38 345 GLN A N 1
ATOM 2718 C CA . GLN A 1 345 ? -24.519 3.270 6.004 1.00 95.38 345 GLN A CA 1
ATOM 2719 C C . GLN A 1 345 ? -23.492 3.936 5.081 1.00 95.38 345 GLN A C 1
ATOM 2721 O O . GLN A 1 345 ? -23.733 5.004 4.506 1.00 95.38 345 GLN A O 1
ATOM 2726 N N . VAL A 1 346 ? -22.307 3.335 5.013 1.00 95.88 346 VAL A N 1
ATOM 2727 C CA . VAL A 1 346 ? -21.217 3.726 4.115 1.00 95.88 346 VAL A CA 1
ATOM 2728 C C . VAL A 1 346 ? -21.044 2.642 3.047 1.00 95.88 346 VAL A C 1
ATOM 2730 O O . VAL A 1 346 ? -21.424 1.497 3.291 1.00 95.88 346 VAL A O 1
ATOM 2733 N N . PRO A 1 347 ? -20.495 2.966 1.863 1.00 97.12 347 PRO A N 1
ATOM 2734 C CA . PRO A 1 347 ? -20.223 1.961 0.837 1.00 97.12 347 PRO A CA 1
ATOM 2735 C C . PRO A 1 347 ? -19.302 0.841 1.350 1.00 97.12 347 PRO A C 1
ATOM 2737 O O . PRO A 1 347 ? -18.499 1.040 2.265 1.00 97.12 347 PRO A O 1
ATOM 2740 N N . GLU A 1 348 ? -19.363 -0.330 0.723 1.00 97.06 348 GLU A N 1
ATOM 2741 C CA . GLU A 1 348 ? -18.459 -1.442 1.036 1.00 97.06 348 GLU A CA 1
ATOM 2742 C C . GLU A 1 348 ? -17.045 -1.201 0.504 1.00 97.06 348 GLU A C 1
ATOM 2744 O O . GLU A 1 348 ? -16.075 -1.665 1.097 1.00 97.06 348 GLU A O 1
ATOM 2749 N N . ALA A 1 349 ? -16.901 -0.441 -0.578 1.00 98.19 349 ALA A N 1
ATOM 2750 C CA . ALA A 1 349 ? -15.615 0.078 -1.024 1.00 98.19 349 ALA A CA 1
ATOM 2751 C C . ALA A 1 349 ? -15.799 1.433 -1.702 1.00 98.19 349 ALA A C 1
ATOM 2753 O O . ALA A 1 349 ? -16.796 1.652 -2.399 1.00 98.19 349 ALA A O 1
ATOM 2754 N N . VAL A 1 350 ? -14.814 2.312 -1.529 1.00 98.31 350 VAL A N 1
ATOM 2755 C CA . VAL A 1 350 ? -14.679 3.557 -2.292 1.00 98.31 350 VAL A CA 1
ATOM 2756 C C . VAL A 1 350 ? -13.241 3.654 -2.771 1.00 98.31 350 VAL A C 1
ATOM 2758 O O . VAL A 1 350 ? -12.326 3.695 -1.952 1.00 98.31 350 VAL A O 1
ATOM 2761 N N . LEU A 1 351 ? -13.049 3.666 -4.090 1.00 98.31 351 LEU A N 1
ATOM 2762 C CA . LEU A 1 351 ? -11.744 3.652 -4.747 1.00 98.31 351 LEU A CA 1
ATOM 2763 C C . LEU A 1 351 ? -11.676 4.814 -5.743 1.00 98.31 351 LEU A C 1
ATOM 2765 O O . LEU A 1 351 ? -12.393 4.843 -6.745 1.00 98.31 351 LEU A O 1
ATOM 2769 N N . MET A 1 352 ? -10.835 5.792 -5.436 1.00 98.19 352 MET A N 1
ATOM 2770 C CA . MET A 1 352 ? -10.619 7.016 -6.198 1.00 98.19 352 MET A CA 1
ATOM 2771 C C . MET A 1 352 ? -9.497 6.801 -7.210 1.00 98.19 352 MET A C 1
ATOM 2773 O O . MET A 1 352 ? -8.358 6.574 -6.813 1.00 98.19 352 MET A O 1
ATOM 2777 N N . LEU A 1 353 ? -9.807 6.872 -8.503 1.00 97.62 353 LEU A N 1
ATOM 2778 C CA . LEU A 1 353 ? -8.807 6.852 -9.566 1.00 97.62 353 LEU A CA 1
ATOM 2779 C C . LEU A 1 353 ? -8.203 8.247 -9.714 1.00 97.62 353 LEU A C 1
ATOM 2781 O O . LEU A 1 353 ? -8.844 9.168 -10.230 1.00 97.62 353 LEU A O 1
ATOM 2785 N N . CYS A 1 354 ? -6.973 8.389 -9.243 1.00 95.69 354 CYS A N 1
ATOM 2786 C CA . CYS A 1 354 ? -6.229 9.635 -9.226 1.00 95.69 354 CYS A CA 1
ATOM 2787 C C . CYS A 1 354 ? -5.174 9.622 -10.329 1.00 95.69 354 CYS A C 1
ATOM 2789 O O . CYS A 1 354 ? -4.159 8.929 -10.234 1.00 95.69 354 CYS A O 1
ATOM 2791 N N . ASP A 1 355 ? -5.414 10.422 -11.366 1.00 93.19 355 ASP A N 1
ATOM 2792 C CA . ASP A 1 355 ? -4.432 10.648 -12.428 1.00 93.19 355 ASP A CA 1
ATOM 2793 C C . ASP A 1 355 ? -3.393 11.686 -12.006 1.00 93.19 355 ASP A C 1
ATOM 2795 O O . ASP A 1 355 ? -2.252 11.621 -12.460 1.00 93.19 355 ASP A O 1
ATOM 2799 N N . CYS A 1 356 ? -3.766 12.589 -11.092 1.00 95.38 356 CYS A N 1
ATOM 2800 C CA . CYS A 1 356 ? -2.861 13.526 -10.449 1.00 95.38 356 CYS A CA 1
ATOM 2801 C C . CYS A 1 356 ? -2.545 13.100 -9.011 1.00 95.38 356 CYS A C 1
ATOM 2803 O O . CYS A 1 356 ? -3.453 12.889 -8.203 1.00 95.38 356 CYS A O 1
ATOM 2805 N N . VAL A 1 357 ? -1.255 13.005 -8.691 1.00 97.06 357 VAL A N 1
ATOM 2806 C CA . VAL A 1 357 ? -0.744 12.734 -7.344 1.00 97.06 357 VAL A CA 1
ATOM 2807 C C . VAL A 1 357 ? 0.397 13.701 -7.052 1.00 97.06 357 VAL A C 1
ATOM 2809 O O . VAL A 1 357 ? 1.325 13.844 -7.847 1.00 97.06 357 VAL A O 1
ATOM 2812 N N . VAL A 1 358 ? 0.347 14.349 -5.891 1.00 98.00 358 VAL A N 1
ATOM 2813 C CA . VAL A 1 358 ? 1.440 15.177 -5.377 1.00 98.00 358 VAL A CA 1
ATOM 2814 C C . VAL A 1 358 ? 2.175 14.371 -4.313 1.00 98.00 358 VAL A C 1
ATOM 2816 O O . VAL A 1 358 ? 1.630 14.092 -3.246 1.00 98.00 358 VAL A O 1
ATOM 2819 N N . ALA A 1 359 ? 3.406 13.971 -4.617 1.00 96.81 359 ALA A N 1
ATOM 2820 C CA . ALA A 1 359 ? 4.263 13.230 -3.703 1.00 96.81 359 ALA A CA 1
ATOM 2821 C C . ALA A 1 359 ? 5.248 14.182 -3.019 1.00 96.81 359 ALA A C 1
ATOM 2823 O O . ALA A 1 359 ? 5.899 14.984 -3.682 1.00 96.81 359 ALA A O 1
ATOM 2824 N N . PHE A 1 360 ? 5.391 14.084 -1.704 1.00 95.44 360 PHE A N 1
ATOM 2825 C CA . PHE A 1 360 ? 6.430 14.786 -0.960 1.00 95.44 360 PHE A CA 1
ATOM 2826 C C . PHE A 1 360 ? 7.580 13.834 -0.654 1.00 95.44 360 PHE A C 1
ATOM 2828 O O . PHE A 1 360 ? 7.364 12.833 0.019 1.00 95.44 360 PHE A O 1
ATOM 2835 N N . ASP A 1 361 ? 8.782 14.131 -1.144 1.00 92.00 361 ASP A N 1
ATOM 2836 C CA . ASP A 1 361 ? 9.985 13.333 -0.908 1.00 92.00 361 ASP A CA 1
ATOM 2837 C C . ASP A 1 361 ? 10.693 13.806 0.368 1.00 92.00 361 ASP A C 1
ATOM 2839 O O . ASP A 1 361 ? 11.339 14.855 0.367 1.00 92.00 361 ASP A O 1
ATOM 2843 N N . HIS A 1 362 ? 10.611 13.026 1.447 1.00 88.62 362 HIS A N 1
ATOM 2844 C CA . HIS A 1 362 ? 11.230 13.352 2.740 1.00 88.62 362 HIS A CA 1
ATOM 2845 C C . HIS A 1 362 ? 12.763 13.328 2.699 1.00 88.62 362 HIS A C 1
ATOM 2847 O O . HIS A 1 362 ? 13.405 13.921 3.563 1.00 88.62 362 HIS A O 1
ATOM 2853 N N . VAL A 1 363 ? 13.377 12.673 1.708 1.00 86.06 363 VAL A N 1
ATOM 2854 C CA . VAL A 1 363 ? 14.843 12.630 1.579 1.00 86.06 363 VAL A CA 1
ATOM 2855 C C . VAL A 1 363 ? 15.354 13.903 0.915 1.00 86.06 363 VAL A C 1
ATOM 2857 O O . VAL A 1 363 ? 16.293 14.522 1.407 1.00 86.06 363 VAL A O 1
ATOM 2860 N N . TYR A 1 364 ? 14.731 14.305 -0.195 1.00 87.50 364 TYR A N 1
ATOM 2861 C CA . TYR A 1 364 ? 15.130 15.508 -0.933 1.00 87.50 364 TYR A CA 1
ATOM 2862 C C . TYR A 1 364 ? 14.396 16.781 -0.498 1.00 87.50 364 TYR A C 1
ATOM 2864 O O . TYR A 1 364 ? 14.710 17.845 -1.024 1.00 87.50 364 TYR A O 1
ATOM 2872 N N . GLN A 1 365 ? 13.438 16.677 0.431 1.00 90.50 365 GLN A N 1
ATOM 2873 C CA . GLN A 1 365 ? 12.631 17.787 0.953 1.00 90.50 365 GLN A CA 1
ATOM 2874 C C . GLN A 1 365 ? 12.002 18.617 -0.177 1.00 90.50 365 GLN A C 1
ATOM 2876 O O . GLN A 1 365 ? 12.2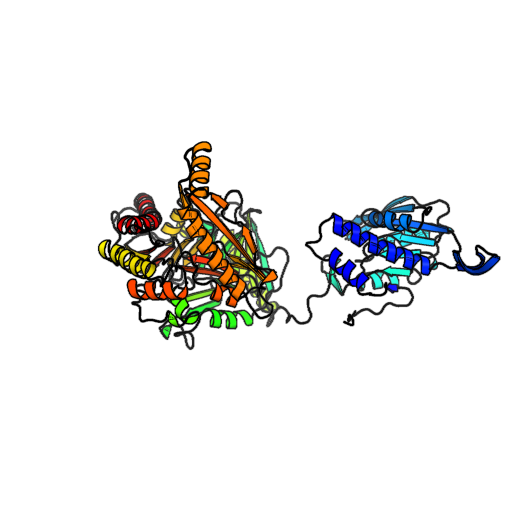01 19.826 -0.292 1.00 90.50 365 GLN A O 1
ATOM 2881 N N . ARG A 1 366 ? 11.275 17.942 -1.075 1.00 93.19 366 ARG A N 1
ATOM 2882 C CA . ARG A 1 366 ? 10.638 18.570 -2.243 1.00 93.19 366 ARG A CA 1
ATOM 2883 C C . ARG A 1 366 ? 9.341 17.873 -2.625 1.00 93.19 366 ARG A C 1
ATOM 2885 O O . ARG A 1 366 ? 9.200 16.664 -2.437 1.00 93.19 366 ARG A O 1
ATOM 2892 N N . PHE A 1 367 ? 8.435 18.623 -3.233 1.00 96.56 367 PHE A N 1
ATOM 2893 C CA . PHE A 1 367 ? 7.243 18.080 -3.866 1.00 96.56 367 PHE A CA 1
ATOM 2894 C C . PHE A 1 367 ? 7.557 17.607 -5.288 1.00 96.56 367 PHE A C 1
ATOM 2896 O O . PHE A 1 367 ? 8.383 18.178 -6.003 1.00 96.56 367 PHE A O 1
ATOM 2903 N N . GLN A 1 368 ? 6.867 16.560 -5.711 1.00 96.75 368 GLN A N 1
ATOM 2904 C CA . GLN A 1 368 ? 6.812 16.080 -7.079 1.00 96.75 368 GLN A CA 1
ATOM 2905 C C . GLN A 1 368 ? 5.342 15.995 -7.471 1.00 96.75 368 GLN A C 1
ATOM 2907 O O . GLN A 1 368 ? 4.594 15.174 -6.941 1.00 96.75 368 GLN A O 1
ATOM 2912 N N . ILE A 1 369 ? 4.930 16.865 -8.386 1.00 97.75 369 ILE A N 1
ATOM 2913 C CA . ILE A 1 369 ? 3.585 16.851 -8.954 1.00 97.75 369 ILE A CA 1
ATOM 2914 C C . ILE A 1 369 ? 3.630 15.891 -10.132 1.00 97.75 369 ILE A C 1
ATOM 2916 O O . ILE A 1 369 ? 4.405 16.117 -11.061 1.00 97.75 369 ILE A O 1
ATOM 2920 N N . VAL A 1 370 ? 2.840 14.823 -10.085 1.00 97.19 370 VAL A N 1
ATOM 2921 C CA . VAL A 1 370 ? 2.733 13.831 -11.156 1.00 97.19 370 VAL A CA 1
ATOM 2922 C C . VAL A 1 370 ? 1.324 13.885 -11.729 1.00 97.19 370 VAL A C 1
ATOM 2924 O O . VAL A 1 370 ? 0.352 13.844 -10.976 1.00 97.19 370 VAL A O 1
ATOM 2927 N N . TYR A 1 371 ? 1.212 13.962 -13.051 1.00 96.94 371 TYR A N 1
ATOM 2928 C CA . TYR A 1 371 ? -0.045 13.898 -13.786 1.00 96.94 371 TYR A CA 1
ATOM 2929 C C . TYR A 1 371 ? 0.062 12.858 -14.903 1.00 96.94 371 TYR A C 1
ATOM 2931 O O . TYR A 1 371 ? 0.970 12.911 -15.731 1.00 96.94 371 TYR A O 1
ATOM 2939 N N . ASN A 1 372 ? -0.857 11.898 -14.926 1.00 95.38 372 ASN A N 1
ATOM 2940 C CA . ASN A 1 372 ? -0.873 10.829 -15.917 1.00 95.38 372 ASN A CA 1
ATOM 2941 C C . ASN A 1 372 ? -1.703 11.207 -17.138 1.00 95.38 372 ASN A C 1
ATOM 2943 O O . ASN A 1 372 ? -2.877 11.542 -17.005 1.00 95.38 372 ASN A O 1
ATOM 2947 N N . VAL A 1 373 ? -1.103 11.093 -18.322 1.00 94.62 373 VAL A N 1
ATOM 2948 C CA . VAL A 1 373 ? -1.749 11.394 -19.607 1.00 94.62 373 VAL A CA 1
ATOM 2949 C C . VAL A 1 373 ? -1.897 10.154 -20.468 1.00 94.62 373 VAL A C 1
ATOM 2951 O O . VAL A 1 373 ? -1.041 9.268 -20.438 1.00 94.62 373 VAL A O 1
ATOM 2954 N N . GLY A 1 374 ? -2.988 10.097 -21.231 1.00 91.94 374 GLY A N 1
ATOM 2955 C CA . GLY A 1 374 ? -3.205 9.081 -22.254 1.00 91.94 374 GLY A CA 1
ATOM 2956 C C . GLY A 1 374 ? -2.344 9.311 -23.498 1.00 91.94 374 GLY A C 1
ATOM 2957 O O . GLY A 1 374 ? -1.490 10.195 -23.538 1.00 91.94 374 GLY A O 1
ATOM 2958 N N . VAL A 1 375 ? -2.575 8.495 -24.527 1.00 88.00 375 VAL A N 1
ATOM 2959 C CA . VAL A 1 375 ? -1.893 8.595 -25.833 1.00 88.00 375 VAL A CA 1
ATOM 2960 C C . VAL A 1 375 ? -2.856 8.820 -27.002 1.00 88.00 375 VAL A C 1
ATOM 2962 O O . VAL A 1 375 ? -2.441 8.715 -28.154 1.00 88.00 375 VAL A O 1
ATOM 2965 N N . ASP A 1 376 ? -4.130 9.102 -26.718 1.00 85.25 376 ASP A N 1
ATOM 2966 C CA . ASP A 1 376 ? -5.155 9.295 -27.750 1.00 85.25 376 ASP A CA 1
ATOM 2967 C C . ASP A 1 376 ? -4.997 10.658 -28.449 1.00 85.25 376 ASP A C 1
ATOM 2969 O O . ASP A 1 376 ? -5.038 10.730 -29.676 1.00 85.25 376 ASP A O 1
ATOM 2973 N N . ASP A 1 377 ? -4.750 11.723 -27.677 1.00 90.56 377 ASP A N 1
ATOM 2974 C CA . ASP A 1 377 ? -4.422 13.075 -28.151 1.00 90.56 377 ASP A CA 1
ATOM 2975 C C . ASP A 1 377 ? -3.161 13.558 -27.426 1.00 90.56 377 ASP A C 1
ATOM 2977 O O . ASP A 1 377 ? -3.235 14.247 -26.413 1.00 90.56 377 ASP A O 1
ATOM 2981 N N . VAL A 1 378 ? -1.989 13.125 -27.904 1.00 88.94 378 VAL A N 1
ATOM 2982 C CA . VAL A 1 378 ? -0.707 13.326 -27.202 1.00 88.94 378 VAL A CA 1
ATOM 2983 C C . VAL A 1 378 ? -0.439 14.800 -26.901 1.00 88.94 378 VAL A C 1
ATOM 2985 O O . VAL A 1 378 ? -0.103 15.127 -25.764 1.00 88.94 378 VAL A O 1
ATOM 2988 N N . ASP A 1 379 ? -0.600 15.682 -27.889 1.00 90.31 379 ASP A N 1
ATOM 2989 C CA . ASP A 1 379 ? -0.328 17.112 -27.719 1.00 90.31 379 ASP A CA 1
ATOM 2990 C C . ASP A 1 379 ? -1.364 17.752 -26.783 1.00 90.31 379 ASP A C 1
ATOM 2992 O O . ASP A 1 379 ? -1.001 18.444 -25.830 1.00 90.31 379 ASP A O 1
ATOM 2996 N N . GLY A 1 380 ? -2.656 17.468 -26.991 1.00 92.56 380 GLY A N 1
ATOM 2997 C CA . GLY A 1 380 ? -3.721 18.023 -26.159 1.00 92.56 380 GLY A CA 1
ATOM 2998 C C . GLY A 1 380 ? -3.689 17.525 -24.713 1.00 92.56 380 GLY A C 1
ATOM 2999 O O . GLY A 1 380 ? -3.939 18.301 -23.788 1.00 92.56 380 GLY A O 1
ATOM 3000 N N . ASP A 1 381 ? -3.370 16.253 -24.485 1.00 92.31 381 ASP A N 1
ATOM 3001 C CA . ASP A 1 381 ? -3.276 15.678 -23.143 1.00 92.31 381 ASP A CA 1
ATOM 3002 C C . ASP A 1 381 ? -1.997 16.118 -22.423 1.00 92.31 381 ASP A C 1
ATOM 3004 O O . ASP A 1 381 ? -2.052 16.413 -21.225 1.00 92.31 381 ASP A O 1
ATOM 3008 N N . TYR A 1 382 ? -0.875 16.260 -23.138 1.00 94.69 382 TYR A N 1
ATOM 3009 C CA . TYR A 1 382 ? 0.335 16.866 -22.582 1.00 94.69 382 TYR A CA 1
ATOM 3010 C C . TYR A 1 382 ? 0.084 18.320 -22.157 1.00 94.69 382 TYR A C 1
ATOM 3012 O O . TYR A 1 382 ? 0.387 18.681 -21.019 1.00 94.69 382 TYR A O 1
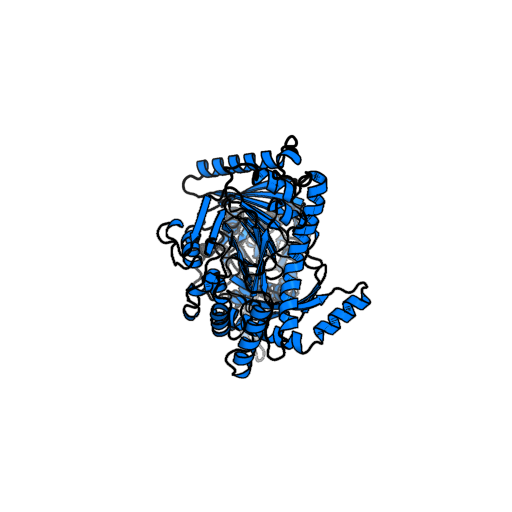ATOM 3020 N N . ASP A 1 383 ? -0.554 19.131 -23.006 1.00 95.19 383 ASP A N 1
ATOM 3021 C CA . ASP A 1 383 ? -0.904 20.519 -22.683 1.00 95.19 383 ASP A CA 1
ATOM 3022 C C . ASP A 1 383 ? -1.839 20.621 -21.468 1.00 95.19 383 ASP A C 1
ATOM 3024 O O . ASP A 1 383 ? -1.692 21.526 -20.639 1.00 95.19 383 ASP A O 1
ATOM 3028 N N . LYS A 1 384 ? -2.803 19.699 -21.329 1.00 93.81 384 LYS A N 1
ATOM 3029 C CA . LYS A 1 384 ? -3.663 19.614 -20.133 1.00 93.81 384 LYS A CA 1
ATOM 3030 C C . LYS A 1 384 ? -2.845 19.299 -18.883 1.00 93.81 384 LYS A C 1
ATOM 3032 O O . LYS A 1 384 ? -3.042 19.957 -17.862 1.00 93.81 384 LYS A O 1
ATOM 3037 N N . ALA A 1 385 ? -1.931 18.332 -18.959 1.00 95.31 385 ALA A N 1
ATOM 3038 C CA . ALA A 1 385 ? -1.079 17.966 -17.833 1.00 95.31 385 ALA A CA 1
ATOM 3039 C C . ALA A 1 385 ? -0.158 19.105 -17.410 1.00 95.31 385 ALA A C 1
ATOM 3041 O O . ALA A 1 385 ? -0.065 19.386 -16.220 1.00 95.31 385 ALA A O 1
ATOM 3042 N N . VAL A 1 386 ? 0.476 19.792 -18.364 1.00 97.00 386 VAL A N 1
ATOM 3043 C CA . VAL A 1 386 ? 1.319 20.960 -18.078 1.00 97.00 386 VAL A CA 1
ATOM 3044 C C . VAL A 1 386 ? 0.505 22.041 -17.373 1.00 97.00 386 VAL A C 1
ATOM 3046 O O . VAL A 1 386 ? 0.907 22.482 -16.300 1.00 97.00 386 VAL A O 1
ATOM 3049 N N . LYS A 1 387 ? -0.678 22.397 -17.894 1.00 96.88 387 LYS A N 1
ATOM 3050 C CA . LYS A 1 387 ? -1.557 23.401 -17.267 1.00 96.88 387 LYS A CA 1
ATOM 3051 C C . LYS A 1 387 ? -1.969 23.016 -15.850 1.00 96.88 387 LYS A C 1
ATOM 3053 O O . LYS A 1 387 ? -1.992 23.869 -14.968 1.00 96.88 387 LYS A O 1
ATOM 3058 N N . GLU A 1 388 ? -2.299 21.749 -15.619 1.00 95.94 388 GLU A N 1
ATOM 3059 C CA . GLU A 1 388 ? -2.702 21.289 -14.291 1.00 95.94 388 GLU A CA 1
ATOM 3060 C C . GLU A 1 388 ? -1.519 21.238 -13.314 1.00 95.94 388 GLU A C 1
ATOM 3062 O O . GLU A 1 388 ? -1.655 21.644 -12.160 1.00 95.94 388 GLU A O 1
ATOM 3067 N N . ILE A 1 389 ? -0.341 20.812 -13.778 1.00 97.38 389 ILE A N 1
ATOM 3068 C CA . ILE A 1 389 ? 0.899 20.847 -12.995 1.00 97.38 389 ILE A CA 1
ATOM 3069 C C . ILE A 1 389 ? 1.252 22.287 -12.615 1.00 97.38 389 ILE A C 1
ATOM 3071 O O . ILE A 1 389 ? 1.550 22.543 -11.452 1.00 97.38 389 ILE A O 1
ATOM 3075 N N . GLU A 1 390 ? 1.179 23.227 -13.558 1.00 97.31 390 GLU A N 1
ATOM 3076 C CA . GLU A 1 390 ? 1.412 24.654 -13.306 1.00 97.31 390 GLU A CA 1
ATOM 3077 C C . GLU A 1 390 ? 0.383 25.230 -12.329 1.00 97.31 390 GLU A C 1
ATOM 3079 O O . GLU A 1 390 ? 0.746 25.971 -11.419 1.00 97.31 390 GLU A O 1
ATOM 3084 N N . ARG A 1 391 ? -0.894 24.847 -12.447 1.00 96.38 391 ARG A N 1
ATOM 3085 C CA . ARG A 1 391 ? -1.948 25.254 -11.505 1.00 96.38 391 ARG A CA 1
ATOM 3086 C C . ARG A 1 391 ? -1.661 24.761 -10.084 1.00 96.38 391 ARG A C 1
ATOM 3088 O O . ARG A 1 391 ? -1.858 25.501 -9.122 1.00 96.38 391 ARG A O 1
ATOM 3095 N N . ILE A 1 392 ? -1.224 23.510 -9.934 1.00 96.44 392 ILE A N 1
ATOM 3096 C CA . ILE A 1 392 ? -0.867 22.931 -8.631 1.00 96.44 392 ILE A CA 1
ATOM 3097 C C . ILE A 1 392 ? 0.395 23.592 -8.085 1.00 96.44 392 ILE A C 1
ATOM 3099 O O . ILE A 1 392 ? 0.420 23.964 -6.917 1.00 96.44 392 ILE A O 1
ATOM 3103 N N . GLU A 1 393 ? 1.420 23.780 -8.912 1.00 96.00 393 GLU A N 1
ATOM 3104 C CA . GLU A 1 393 ? 2.637 24.490 -8.521 1.00 96.00 393 GLU A CA 1
ATOM 3105 C C . GLU A 1 393 ? 2.317 25.903 -8.030 1.00 96.00 393 GLU A C 1
ATOM 3107 O O . GLU A 1 393 ? 2.815 26.295 -6.978 1.00 96.00 393 GLU A O 1
ATOM 3112 N N . GLN A 1 394 ? 1.453 26.642 -8.733 1.00 94.81 394 GLN A N 1
ATOM 3113 C CA . GLN A 1 394 ? 0.997 27.959 -8.290 1.00 94.81 394 GLN A CA 1
ATOM 3114 C C . GLN A 1 394 ? 0.361 27.873 -6.903 1.00 94.81 394 GLN A C 1
ATOM 3116 O O . GLN A 1 394 ? 0.782 28.596 -6.013 1.00 94.81 394 GLN A O 1
ATOM 3121 N N . LEU A 1 395 ? -0.561 26.936 -6.657 1.00 93.88 395 LEU A N 1
ATOM 3122 C CA . LEU A 1 395 ? -1.165 26.770 -5.326 1.00 93.88 395 LEU A CA 1
ATOM 3123 C C . LEU A 1 395 ? -0.137 26.429 -4.236 1.00 93.88 395 LEU A C 1
ATOM 3125 O O . LEU A 1 395 ? -0.255 26.895 -3.102 1.00 93.88 395 LEU A O 1
ATOM 3129 N N . LEU A 1 396 ? 0.869 25.613 -4.554 1.00 93.56 396 LEU A N 1
ATOM 3130 C CA . LEU A 1 396 ? 1.925 25.252 -3.608 1.00 93.56 396 LEU A CA 1
ATOM 3131 C C . LEU A 1 396 ? 2.893 26.417 -3.348 1.00 93.56 396 LEU A C 1
ATOM 3133 O O . LEU A 1 396 ? 3.330 26.594 -2.217 1.00 93.56 396 LEU A O 1
ATOM 3137 N N . THR A 1 397 ? 3.204 27.226 -4.358 1.00 92.25 397 THR A N 1
ATOM 3138 C CA . THR A 1 397 ? 4.205 28.306 -4.263 1.00 92.25 397 THR A CA 1
ATOM 3139 C C . THR A 1 397 ? 3.614 29.677 -3.940 1.00 92.25 397 THR A C 1
ATOM 3141 O O . THR A 1 397 ? 4.359 30.604 -3.629 1.00 92.25 397 THR A O 1
ATOM 3144 N N . ASP A 1 398 ? 2.287 29.820 -3.959 1.00 90.75 398 ASP A N 1
ATOM 3145 C CA . ASP A 1 398 ? 1.613 31.071 -3.626 1.00 90.75 398 ASP A CA 1
ATOM 3146 C C . ASP A 1 398 ? 1.824 31.433 -2.145 1.00 90.75 398 ASP A C 1
ATOM 3148 O O . ASP A 1 398 ? 1.339 30.762 -1.225 1.00 90.75 398 ASP A O 1
ATOM 3152 N N . THR A 1 399 ? 2.583 32.502 -1.912 1.00 86.00 399 THR A N 1
ATOM 3153 C CA . THR A 1 399 ? 2.880 33.049 -0.582 1.00 86.00 399 THR A CA 1
ATOM 3154 C C . THR A 1 399 ? 1.777 33.964 -0.058 1.00 86.00 399 THR A C 1
ATOM 3156 O O . THR A 1 399 ? 1.804 34.328 1.117 1.00 86.00 399 THR A O 1
ATOM 3159 N N . THR A 1 400 ? 0.799 34.323 -0.895 1.00 88.06 400 THR A N 1
ATOM 3160 C CA . THR A 1 400 ? -0.365 35.119 -0.485 1.00 88.06 400 THR A CA 1
ATOM 3161 C C . THR A 1 400 ? -1.409 34.274 0.236 1.00 88.06 400 THR A C 1
ATOM 3163 O O . THR A 1 400 ? -2.123 34.807 1.080 1.00 88.06 400 THR A O 1
ATOM 3166 N N . ILE A 1 401 ? -1.446 32.960 -0.026 1.00 86.25 401 ILE A N 1
ATOM 3167 C CA . ILE A 1 401 ? -2.341 32.023 0.659 1.00 86.25 401 ILE A CA 1
ATOM 3168 C C . ILE A 1 401 ? -1.887 31.844 2.107 1.00 86.25 401 ILE A C 1
ATOM 3170 O O . ILE A 1 401 ? -0.880 31.178 2.397 1.00 86.25 401 ILE A O 1
ATOM 3174 N N . THR A 1 402 ? -2.672 32.399 3.020 1.00 85.50 402 THR A N 1
ATOM 3175 C CA . THR A 1 402 ? -2.408 32.339 4.455 1.00 85.50 402 THR A CA 1
ATOM 3176 C C . THR A 1 402 ? -2.847 31.005 5.057 1.00 85.50 402 THR A C 1
ATOM 3178 O O . THR A 1 402 ? -3.687 30.282 4.520 1.00 85.50 402 THR A O 1
ATOM 3181 N N . TYR A 1 403 ? -2.271 30.669 6.214 1.00 81.31 403 TYR A N 1
ATOM 3182 C CA . TYR A 1 403 ? -2.651 29.466 6.955 1.00 81.31 403 TYR A CA 1
ATOM 3183 C C . TYR A 1 403 ? -4.133 29.479 7.355 1.00 81.31 403 TYR A C 1
ATOM 3185 O O . TYR A 1 403 ? -4.804 28.456 7.240 1.00 81.31 403 TYR A O 1
ATOM 3193 N N . ASP A 1 404 ? -4.644 30.630 7.792 1.00 84.31 404 ASP A N 1
ATOM 3194 C CA . ASP A 1 404 ? -6.012 30.757 8.297 1.00 84.31 404 ASP A CA 1
ATOM 3195 C C . ASP A 1 404 ? -7.066 30.606 7.191 1.00 84.31 404 ASP A C 1
ATOM 3197 O O . ASP A 1 404 ? -8.133 30.059 7.453 1.00 84.31 404 ASP A O 1
ATOM 3201 N N . GLU A 1 405 ? -6.755 31.004 5.952 1.00 86.88 405 GLU A N 1
ATOM 3202 C CA . GLU A 1 405 ? -7.658 30.855 4.798 1.00 86.88 405 GLU A CA 1
ATOM 3203 C C . GLU A 1 405 ? -7.888 29.391 4.395 1.00 86.88 405 GLU A C 1
ATOM 3205 O O . GLU A 1 405 ? -8.984 29.030 3.961 1.00 86.88 405 GLU A O 1
ATOM 3210 N N . VAL A 1 406 ? -6.865 28.538 4.518 1.00 90.81 406 VAL A N 1
ATOM 3211 C CA . VAL A 1 406 ? -6.932 27.130 4.076 1.00 90.81 406 VAL A CA 1
ATOM 3212 C C . VAL A 1 406 ? -7.282 26.155 5.192 1.00 90.81 406 VAL A C 1
ATOM 3214 O O . VAL A 1 406 ? -7.645 25.008 4.927 1.00 90.81 406 VAL A O 1
ATOM 3217 N N . ASN A 1 407 ? -7.144 26.580 6.445 1.00 93.06 407 ASN A N 1
ATOM 3218 C CA . ASN A 1 407 ? -7.481 25.770 7.605 1.00 93.06 407 ASN A CA 1
ATOM 3219 C C . ASN A 1 407 ? -9.002 25.516 7.620 1.00 93.06 407 ASN A C 1
ATOM 3221 O O . ASN A 1 407 ? -9.776 26.438 7.352 1.00 93.06 407 ASN A O 1
ATOM 3225 N N . PRO A 1 408 ? -9.459 24.283 7.909 1.00 94.06 408 PRO A N 1
ATOM 3226 C CA . PRO A 1 408 ? -10.882 23.989 7.948 1.00 94.06 408 PRO A CA 1
ATOM 3227 C C . PRO A 1 408 ? -11.619 24.879 8.950 1.00 94.06 408 PRO A C 1
ATOM 3229 O O . PRO A 1 408 ? -11.170 25.041 10.092 1.00 94.06 408 PRO A O 1
ATOM 3232 N N . GLU A 1 409 ? -12.773 25.396 8.537 1.00 93.50 409 GLU A N 1
ATOM 3233 C CA . GLU A 1 409 ? -13.674 26.150 9.397 1.00 93.50 409 GLU A CA 1
ATOM 3234 C C . GLU A 1 409 ? -14.082 25.297 10.602 1.00 93.50 409 GLU A C 1
ATOM 3236 O O . GLU A 1 409 ? -14.584 24.175 10.484 1.00 93.50 409 GLU A O 1
ATOM 3241 N N . GLN A 1 410 ? -13.839 25.838 11.794 1.00 95.69 410 GLN A N 1
ATOM 3242 C CA . GLN A 1 410 ? -14.075 25.151 13.055 1.00 95.69 410 GLN A CA 1
ATOM 3243 C C . GLN A 1 410 ? -15.052 25.963 13.902 1.00 95.69 410 GLN A C 1
ATOM 3245 O O . GLN A 1 410 ? -14.709 27.013 14.440 1.00 95.69 410 GLN A O 1
ATOM 3250 N N . SER A 1 411 ? -16.267 25.438 14.057 1.00 93.69 411 SER A N 1
ATOM 3251 C CA . SER A 1 411 ? -17.264 25.988 14.985 1.00 93.69 411 SER A CA 1
ATOM 3252 C C . SER A 1 411 ? -16.827 25.820 16.451 1.00 93.69 411 SER A C 1
ATOM 3254 O O . SER A 1 411 ? -16.015 24.926 16.725 1.00 93.69 411 SER A O 1
ATOM 3256 N N . PRO A 1 412 ? -17.387 26.605 17.401 1.00 96.25 412 PRO A N 1
ATOM 3257 C CA . PRO A 1 412 ? -17.098 26.469 18.829 1.00 96.25 412 PRO A CA 1
ATOM 3258 C C . PRO A 1 412 ? -17.239 25.028 19.326 1.00 96.25 412 PRO A C 1
ATOM 3260 O O . PRO A 1 412 ? -18.086 24.262 18.848 1.00 96.25 412 PRO A O 1
ATOM 3263 N N . ILE A 1 413 ? -16.404 24.652 20.295 1.00 97.62 413 ILE A N 1
ATOM 3264 C CA . ILE A 1 413 ? -16.282 23.262 20.741 1.00 97.62 413 ILE A CA 1
ATOM 3265 C C . ILE A 1 413 ? -17.261 22.949 21.869 1.00 97.62 413 ILE A C 1
ATOM 3267 O O . ILE A 1 413 ? -17.300 23.626 22.894 1.00 97.62 413 ILE A O 1
ATOM 3271 N N . LYS A 1 414 ? -18.001 21.847 21.731 1.00 96.06 414 LYS A N 1
ATOM 3272 C CA . LYS A 1 414 ? -18.773 21.271 22.833 1.00 96.06 414 LYS A CA 1
ATOM 3273 C C . LYS A 1 414 ? -17.916 20.270 23.609 1.00 96.06 414 LYS A C 1
ATOM 3275 O O . LYS A 1 414 ? -17.675 19.155 23.143 1.00 96.06 414 LYS A O 1
ATOM 3280 N N . LEU A 1 415 ? -17.466 20.672 24.796 1.00 95.19 415 LEU A N 1
ATOM 3281 C CA . LEU A 1 415 ? -16.652 19.844 25.690 1.00 95.19 415 LEU A CA 1
ATOM 3282 C C . LEU A 1 415 ? -17.487 18.808 26.456 1.00 95.19 415 LEU A C 1
ATOM 3284 O O . LEU A 1 415 ? -18.711 18.894 26.541 1.00 95.19 415 LEU A O 1
ATOM 3288 N N . GLY A 1 416 ? -16.802 17.822 27.043 1.00 93.00 416 GLY A N 1
ATOM 3289 C CA . GLY A 1 416 ? -17.406 16.858 27.971 1.00 93.00 416 GLY A CA 1
ATOM 3290 C C . GLY A 1 416 ? -18.351 15.849 27.319 1.00 93.00 416 GLY A C 1
ATOM 3291 O O . GLY A 1 416 ? -19.045 15.111 28.017 1.00 93.00 416 GLY A O 1
ATOM 3292 N N . GLN A 1 417 ? -18.389 15.796 25.988 1.00 94.19 417 GLN A N 1
ATOM 3293 C CA . GLN A 1 417 ? -19.113 14.748 25.292 1.00 94.19 417 GLN A CA 1
ATOM 3294 C C . GLN A 1 417 ? -18.407 13.400 25.577 1.00 94.19 417 GLN A C 1
ATOM 3296 O O . GLN A 1 417 ? -17.191 13.345 25.771 1.00 94.19 417 GLN A O 1
ATOM 3301 N N . THR A 1 418 ? -19.158 12.298 25.616 1.00 93.00 418 THR A N 1
ATOM 3302 C CA . THR A 1 418 ? -18.615 10.944 25.838 1.00 93.00 418 THR A CA 1
ATOM 3303 C C . THR A 1 418 ? -19.017 10.001 24.707 1.00 93.00 418 THR A C 1
ATOM 3305 O O . THR A 1 418 ? -19.737 10.407 23.792 1.00 93.00 418 THR A O 1
ATOM 3308 N N . PHE A 1 419 ? -18.497 8.775 24.703 1.00 94.19 419 PHE A N 1
ATOM 3309 C CA . PHE A 1 419 ? -18.867 7.748 23.731 1.00 94.19 419 PHE A CA 1
ATOM 3310 C C . PHE A 1 419 ? -19.951 6.813 24.278 1.00 94.19 419 PHE A C 1
ATOM 3312 O O . PHE A 1 419 ? -20.094 6.649 25.487 1.00 94.19 419 PHE A O 1
ATOM 3319 N N . THR A 1 420 ? -20.688 6.164 23.376 1.00 95.75 420 THR A N 1
ATOM 3320 C CA . THR A 1 420 ? -21.675 5.118 23.699 1.00 95.75 420 THR A CA 1
ATOM 3321 C C . THR A 1 420 ? -21.272 3.811 23.022 1.00 95.75 420 THR A C 1
ATOM 3323 O O . THR A 1 420 ? -21.058 3.815 21.811 1.00 95.75 420 THR A O 1
ATOM 3326 N N . SER A 1 421 ? -21.149 2.714 23.780 1.00 95.81 421 SER A N 1
ATOM 3327 C CA . SER A 1 421 ? -20.878 1.374 23.226 1.00 95.81 421 SER A CA 1
ATOM 3328 C C . SER A 1 421 ? -22.141 0.772 22.614 1.00 95.81 421 SER A C 1
ATOM 3330 O O . SER A 1 421 ? -23.232 0.943 23.156 1.00 95.81 421 SER A O 1
ATOM 3332 N N . ASN A 1 422 ? -21.991 0.072 21.489 1.00 96.56 422 ASN A N 1
ATOM 3333 C CA . ASN A 1 422 ? -23.095 -0.613 20.817 1.00 96.56 422 ASN A CA 1
ATOM 3334 C C . ASN A 1 422 ? -23.572 -1.867 21.565 1.00 96.56 422 ASN A C 1
ATOM 3336 O O . ASN A 1 422 ? -24.725 -2.258 21.404 1.00 96.56 422 ASN A O 1
ATOM 3340 N N . ILE A 1 423 ? -22.698 -2.478 22.369 1.00 96.62 423 ILE A N 1
ATOM 3341 C CA . ILE A 1 423 ? -22.959 -3.763 23.026 1.00 96.62 423 ILE A CA 1
ATOM 3342 C C . ILE A 1 423 ? -22.774 -3.729 24.551 1.00 96.62 423 ILE A C 1
ATOM 3344 O O . ILE A 1 423 ? -23.380 -4.523 25.268 1.00 96.62 423 ILE A O 1
ATOM 3348 N N . GLY A 1 424 ? -21.985 -2.782 25.065 1.00 96.44 424 GLY A N 1
ATOM 3349 C CA . GLY A 1 424 ? -21.672 -2.684 26.490 1.00 96.44 424 GLY A CA 1
ATOM 3350 C C . GLY A 1 424 ? -20.764 -3.811 26.998 1.00 96.44 424 GLY A C 1
ATOM 3351 O O . GLY A 1 424 ? -20.374 -4.714 26.260 1.00 96.44 424 GLY A O 1
ATOM 3352 N N . GLN A 1 425 ? -20.411 -3.737 28.283 1.00 97.38 425 GLN A N 1
ATOM 3353 C CA . GLN A 1 425 ? -19.489 -4.683 28.917 1.00 97.38 425 GLN A CA 1
ATOM 3354 C C . GLN A 1 425 ? -20.024 -6.118 28.906 1.00 97.38 425 GLN A C 1
ATOM 3356 O O . GLN A 1 425 ? -19.376 -7.002 28.357 1.00 97.38 425 GLN A O 1
ATOM 3361 N N . GLU A 1 426 ? -21.222 -6.334 29.455 1.00 97.69 426 GLU A N 1
ATOM 3362 C CA . GLU A 1 426 ? -21.826 -7.667 29.589 1.00 97.69 426 GLU A CA 1
ATOM 3363 C C . GLU A 1 426 ? -21.948 -8.384 28.237 1.00 97.69 426 GLU A C 1
ATOM 3365 O O . GLU A 1 426 ? -21.654 -9.573 28.124 1.00 97.69 426 GLU A O 1
ATOM 3370 N N . GLY A 1 427 ? -22.329 -7.659 27.182 1.00 97.50 427 GLY A N 1
ATOM 3371 C CA . GLY A 1 427 ? -22.453 -8.259 25.860 1.00 97.50 427 GLY A CA 1
ATOM 3372 C C . GLY A 1 427 ? -21.099 -8.616 25.233 1.00 97.50 427 GLY A C 1
ATOM 3373 O O . GLY A 1 427 ? -20.982 -9.685 24.633 1.00 97.50 427 GLY A O 1
ATOM 3374 N N . TYR A 1 428 ? -20.052 -7.799 25.426 1.00 97.94 428 TYR A N 1
ATOM 3375 C CA . TYR A 1 428 ? -18.707 -8.156 24.955 1.00 97.94 428 TYR A CA 1
ATOM 3376 C C . TYR A 1 428 ? -18.115 -9.333 25.745 1.00 97.94 428 TYR A C 1
ATOM 3378 O O . TYR A 1 428 ? -17.589 -10.266 25.141 1.00 97.94 428 TYR A O 1
ATOM 3386 N N . GLU A 1 429 ? -18.261 -9.359 27.073 1.00 98.38 429 GLU A N 1
ATOM 3387 C CA . GLU A 1 429 ? -17.887 -10.519 27.899 1.00 98.38 429 GLU A CA 1
ATOM 3388 C C . GLU A 1 429 ? -18.627 -11.791 27.432 1.00 98.38 429 GLU A C 1
ATOM 3390 O O . GLU A 1 429 ? -18.033 -12.865 27.308 1.00 98.38 429 GLU A O 1
ATOM 3395 N N . GLY A 1 430 ? -19.899 -11.657 27.039 1.00 98.31 430 GLY A N 1
ATOM 3396 C CA . GLY A 1 430 ? -20.685 -12.723 26.415 1.00 98.31 430 GLY A CA 1
ATOM 3397 C C . GLY A 1 430 ? -20.099 -13.253 25.097 1.00 98.31 430 GLY A C 1
ATOM 3398 O O . GLY A 1 430 ? -20.149 -14.468 24.849 1.00 98.31 430 GLY A O 1
ATOM 3399 N N . HIS A 1 431 ? -19.495 -12.389 24.268 1.00 98.00 431 HIS A N 1
ATOM 3400 C CA . HIS A 1 431 ? -18.742 -12.823 23.084 1.00 98.00 431 HIS A CA 1
ATOM 3401 C C . HIS A 1 431 ? -17.559 -13.705 23.486 1.00 98.00 431 HIS A C 1
ATOM 3403 O O . HIS A 1 431 ? -17.399 -14.800 22.942 1.00 98.00 431 HIS A O 1
ATOM 3409 N N . VAL A 1 432 ? -16.769 -13.262 24.469 1.00 98.25 432 VAL A N 1
ATOM 3410 C CA . VAL A 1 432 ? -15.583 -13.982 24.957 1.00 98.25 432 VAL A CA 1
ATOM 3411 C C . VAL A 1 432 ? -15.969 -15.360 25.494 1.00 98.25 432 VAL A C 1
ATOM 3413 O O . VAL A 1 432 ? -15.427 -16.377 25.046 1.00 98.25 432 VAL A O 1
ATOM 3416 N N . THR A 1 433 ? -16.976 -15.430 26.369 1.00 98.38 433 THR A N 1
ATOM 3417 C CA . THR A 1 433 ? -17.481 -16.700 26.909 1.00 98.38 433 THR A CA 1
ATOM 3418 C C . THR A 1 433 ? -17.954 -17.646 25.802 1.00 98.38 433 THR A C 1
ATOM 3420 O O . THR A 1 433 ? -17.701 -18.855 25.861 1.00 98.38 433 THR A O 1
ATOM 3423 N N . THR A 1 434 ? -18.642 -17.130 24.780 1.00 98.44 434 THR A N 1
ATOM 3424 C CA . THR A 1 434 ? -19.146 -17.956 23.673 1.00 98.44 434 THR A CA 1
ATOM 3425 C C . THR A 1 434 ? -18.009 -18.486 22.804 1.00 98.44 434 THR A C 1
ATOM 3427 O O . THR A 1 434 ? -17.966 -19.684 22.513 1.00 98.44 434 THR A O 1
ATOM 3430 N N . LEU A 1 435 ? -17.033 -17.648 22.458 1.00 98.38 435 LEU A N 1
ATOM 3431 C CA . LEU A 1 435 ? -15.865 -18.066 21.682 1.00 98.38 435 LEU A CA 1
ATOM 3432 C C . LEU A 1 435 ? -15.010 -19.087 22.438 1.00 98.38 435 LEU A C 1
ATOM 3434 O O . LEU A 1 435 ? -14.617 -20.093 21.850 1.00 98.38 435 LEU A O 1
ATOM 3438 N N . LYS A 1 436 ? -14.823 -18.934 23.755 1.00 97.88 436 LYS A N 1
ATOM 3439 C CA . LYS A 1 436 ? -14.134 -19.936 24.591 1.00 97.88 436 LYS A CA 1
ATOM 3440 C C . LYS A 1 436 ? -14.810 -21.309 24.550 1.00 97.88 436 LYS A C 1
ATOM 3442 O O . LYS A 1 436 ? -14.119 -22.327 24.603 1.00 97.88 436 LYS A O 1
ATOM 3447 N N . LYS A 1 437 ? -16.143 -21.381 24.415 1.00 98.19 437 LYS A N 1
ATOM 3448 C CA . LYS A 1 437 ? -16.852 -22.663 24.210 1.00 98.19 437 LYS A CA 1
ATOM 3449 C C . LYS A 1 437 ? -16.490 -23.295 22.864 1.00 98.19 437 LYS A C 1
ATOM 3451 O O . LYS A 1 437 ? -16.242 -24.499 22.816 1.00 98.19 437 LYS A O 1
ATOM 3456 N N . HIS A 1 438 ? -16.412 -22.500 21.798 1.00 98.31 438 HIS A N 1
ATOM 3457 C CA . HIS A 1 438 ? -15.980 -22.971 20.479 1.00 98.31 438 HIS A CA 1
ATOM 3458 C C . HIS A 1 438 ? -14.509 -23.407 20.465 1.00 98.31 438 HIS A C 1
ATOM 3460 O O . HIS A 1 438 ? -14.194 -24.437 19.870 1.00 98.31 438 HIS A O 1
ATOM 3466 N N . ILE A 1 439 ? -13.637 -22.698 21.189 1.00 96.88 439 ILE A N 1
ATOM 3467 C CA . ILE A 1 439 ? -12.229 -23.079 21.365 1.00 96.88 439 ILE A CA 1
ATOM 3468 C C . ILE A 1 439 ? -12.118 -24.425 22.087 1.00 96.88 439 ILE A C 1
ATOM 3470 O O . ILE A 1 439 ? -11.464 -25.341 21.598 1.00 96.88 439 ILE A O 1
ATOM 3474 N N . LYS A 1 440 ? -12.838 -24.602 23.203 1.00 97.25 440 LYS A N 1
ATOM 3475 C CA . LYS A 1 440 ? -12.884 -25.874 23.954 1.00 97.25 440 LYS A CA 1
ATOM 3476 C C . LYS A 1 440 ? -13.381 -27.052 23.119 1.00 97.25 440 LYS A C 1
ATOM 3478 O O . LYS A 1 440 ? -12.941 -28.179 23.327 1.00 97.25 440 LYS A O 1
ATOM 3483 N N . LYS A 1 441 ? -14.305 -26.797 22.193 1.00 97.19 441 LYS A N 1
ATOM 3484 C CA . LYS A 1 441 ? -14.832 -27.802 21.264 1.00 97.19 441 LYS A CA 1
ATOM 3485 C C . LYS A 1 441 ? -13.863 -28.125 20.116 1.00 97.19 441 LYS A C 1
ATOM 3487 O O . LYS A 1 441 ? -14.031 -29.156 19.472 1.00 97.19 441 LYS A O 1
ATOM 3492 N N . GLY A 1 442 ? -12.864 -27.274 19.876 1.00 95.88 442 GLY A N 1
ATOM 3493 C CA . GLY A 1 442 ? -11.931 -27.388 18.757 1.00 95.88 442 GLY A CA 1
ATOM 3494 C C . GLY A 1 442 ? -12.472 -26.828 17.438 1.00 95.88 442 GLY A C 1
ATOM 3495 O O . GLY A 1 442 ? -11.934 -27.150 16.383 1.00 95.88 442 GLY A O 1
ATOM 3496 N N . ASP A 1 443 ? -13.528 -26.004 17.473 1.00 96.69 443 ASP A N 1
ATOM 3497 C CA . ASP A 1 443 ? -14.065 -25.359 16.265 1.00 96.69 443 ASP A CA 1
ATOM 3498 C C . ASP A 1 443 ? -13.103 -24.269 15.741 1.00 96.69 443 ASP A C 1
ATOM 3500 O O . ASP A 1 443 ? -12.998 -24.054 14.534 1.00 96.69 443 ASP A O 1
ATOM 3504 N N . ILE A 1 444 ? -12.412 -23.578 16.655 1.00 96.44 444 ILE A N 1
ATOM 3505 C CA . ILE A 1 444 ? -11.409 -22.536 16.393 1.00 96.44 444 ILE A CA 1
ATOM 3506 C C . ILE A 1 444 ? -10.278 -22.627 17.423 1.00 96.44 444 ILE A C 1
ATOM 3508 O O . ILE A 1 444 ? -10.464 -23.164 18.510 1.00 96.44 444 ILE A O 1
ATOM 3512 N N . ILE A 1 445 ? -9.117 -22.074 17.092 1.00 93.25 445 ILE A N 1
ATOM 3513 C CA . ILE A 1 445 ? -7.996 -21.850 18.014 1.00 93.25 445 ILE A CA 1
ATOM 3514 C C . ILE A 1 445 ? -8.081 -20.430 18.590 1.00 93.25 445 ILE A C 1
ATOM 3516 O O . ILE A 1 445 ? -7.869 -20.231 19.782 1.00 93.25 445 ILE A O 1
ATOM 3520 N N . GLN A 1 446 ? -8.441 -19.462 17.740 1.00 93.38 446 GLN A N 1
ATOM 3521 C CA . GLN A 1 446 ? -8.609 -18.056 18.098 1.00 93.38 446 GLN A CA 1
ATOM 3522 C C . GLN A 1 446 ? -9.701 -17.405 17.249 1.00 93.38 446 GLN A C 1
ATOM 3524 O O . GLN A 1 446 ? -9.867 -17.745 16.074 1.00 93.38 446 GLN A O 1
ATOM 3529 N N . ALA A 1 447 ? -10.385 -16.417 17.822 1.00 96.69 447 ALA A N 1
ATOM 3530 C CA . ALA A 1 447 ? -11.199 -15.450 17.089 1.00 96.69 447 ALA A CA 1
ATOM 3531 C C . ALA A 1 447 ? -11.024 -14.047 17.679 1.00 96.69 447 ALA A C 1
ATOM 3533 O O . ALA A 1 447 ? -10.749 -13.902 18.865 1.00 96.69 447 ALA A O 1
ATOM 3534 N N . VAL A 1 448 ? -11.188 -13.022 16.849 1.00 96.81 448 VAL A N 1
ATOM 3535 C CA . VAL A 1 448 ? -10.985 -11.615 17.208 1.00 96.81 448 VAL A CA 1
ATOM 3536 C C . VAL A 1 448 ? -12.319 -10.868 17.097 1.00 96.81 448 VAL A C 1
ATOM 3538 O O . VAL A 1 448 ? -12.546 -10.194 16.089 1.00 96.81 448 VAL A O 1
ATOM 3541 N N . PRO A 1 449 ? -13.252 -11.013 18.061 1.00 97.88 449 PRO A N 1
ATOM 3542 C CA . PRO A 1 449 ? -14.455 -10.194 18.117 1.00 97.88 449 PRO A CA 1
ATOM 3543 C C . PRO A 1 449 ? -14.080 -8.736 18.395 1.00 97.88 449 PRO A C 1
ATOM 3545 O O . PRO A 1 449 ? -12.997 -8.422 18.892 1.00 97.88 449 PRO A O 1
ATOM 3548 N N . SER A 1 450 ? -14.994 -7.833 18.076 1.00 97.81 450 SER A N 1
ATOM 3549 C CA . SER A 1 450 ? -14.824 -6.399 18.254 1.00 97.81 450 SER A CA 1
ATOM 3550 C C . SER A 1 450 ? -16.100 -5.747 18.769 1.00 97.81 450 SER A C 1
ATOM 3552 O O . SER A 1 450 ? -17.189 -6.316 18.699 1.00 97.81 450 SER A O 1
ATOM 3554 N N . GLN A 1 451 ? -15.953 -4.536 19.295 1.00 97.12 451 GLN A N 1
ATOM 3555 C CA . GLN A 1 451 ? -17.068 -3.665 19.652 1.00 97.12 451 GLN A CA 1
ATOM 3556 C C . GLN A 1 451 ? -16.820 -2.248 19.153 1.00 97.12 451 GLN A C 1
ATOM 3558 O O . GLN A 1 451 ? -15.671 -1.817 18.996 1.00 97.12 451 GLN A O 1
ATOM 3563 N N . ARG A 1 452 ? -17.914 -1.521 18.918 1.00 97.56 452 ARG A N 1
ATOM 3564 C CA . ARG A 1 452 ? -17.896 -0.164 18.380 1.00 97.56 452 ARG A CA 1
ATOM 3565 C C . ARG A 1 452 ? -18.459 0.814 19.396 1.00 97.56 452 ARG A C 1
ATOM 3567 O O . ARG A 1 452 ? -19.496 0.569 20.009 1.00 97.56 452 ARG A O 1
ATOM 3574 N N . VAL A 1 453 ? -17.811 1.965 19.508 1.00 97.38 453 VAL A N 1
ATOM 3575 C CA . VAL A 1 453 ? -18.322 3.108 20.254 1.00 97.38 453 VAL A CA 1
ATOM 3576 C C . VAL A 1 453 ? -18.593 4.279 19.311 1.00 97.38 453 VAL A C 1
ATOM 3578 O O . VAL A 1 453 ? -17.818 4.560 18.395 1.00 97.38 453 VAL A O 1
ATOM 3581 N N . ALA A 1 454 ? -19.707 4.969 19.533 1.00 98.06 454 ALA A N 1
ATOM 3582 C CA . ALA A 1 454 ? -20.063 6.204 18.841 1.00 98.06 454 ALA A CA 1
ATOM 3583 C C . ALA A 1 454 ? -19.692 7.400 19.727 1.00 98.06 454 ALA A C 1
ATOM 3585 O O . ALA A 1 454 ? -20.208 7.515 20.841 1.00 98.06 454 ALA A O 1
ATOM 3586 N N . ARG A 1 455 ? -18.797 8.277 19.254 1.00 97.81 455 ARG A N 1
ATOM 3587 C CA . ARG A 1 455 ? -18.293 9.448 19.986 1.00 97.81 455 ARG A CA 1
ATOM 3588 C C . ARG A 1 455 ? -18.678 10.745 19.257 1.00 97.81 455 ARG A C 1
ATOM 3590 O O . ARG A 1 455 ? -17.988 11.128 18.315 1.00 97.81 455 ARG A O 1
ATOM 3597 N N . PRO A 1 456 ? -19.747 11.445 19.679 1.00 97.94 456 PRO A N 1
ATOM 3598 C CA . PRO A 1 456 ? -20.110 12.748 19.117 1.00 97.94 456 PRO A CA 1
ATOM 3599 C C . PRO A 1 456 ? -19.008 13.792 19.330 1.00 97.94 456 PRO A C 1
ATOM 3601 O O . PRO A 1 456 ? -18.455 13.875 20.424 1.00 97.94 456 PRO A O 1
ATOM 3604 N N . THR A 1 457 ? -18.690 14.616 18.341 1.00 97.44 457 THR A N 1
ATOM 3605 C CA . THR A 1 457 ? -17.712 15.699 18.508 1.00 97.44 457 THR A CA 1
ATOM 3606 C C . THR A 1 457 ? -18.056 16.889 17.623 1.00 97.44 457 THR A C 1
ATOM 3608 O O . THR A 1 457 ? -18.618 16.732 16.543 1.00 97.44 457 THR A O 1
ATOM 3611 N N . SER A 1 458 ? -17.719 18.091 18.095 1.00 96.75 458 SER A N 1
ATOM 3612 C CA . SER A 1 458 ? -17.843 19.324 17.305 1.00 96.75 458 SER A CA 1
ATOM 3613 C C . SER A 1 458 ? -16.589 19.611 16.474 1.00 96.75 458 SER A C 1
ATOM 3615 O O . SER A 1 458 ? -16.564 20.593 15.736 1.00 96.75 458 SER A O 1
ATOM 3617 N N . LEU A 1 459 ? -15.525 18.811 16.617 1.00 97.38 459 LEU A N 1
ATOM 3618 C CA . LEU A 1 459 ? -14.301 18.990 15.844 1.00 97.38 459 LEU A CA 1
ATOM 3619 C C . LEU A 1 459 ? -14.529 18.686 14.366 1.00 97.38 459 LEU A C 1
ATOM 3621 O O . LEU A 1 459 ? -15.124 17.672 14.005 1.00 97.38 459 LEU A O 1
ATOM 3625 N N . HIS A 1 460 ? -13.936 19.515 13.516 1.00 97.50 460 HIS A N 1
ATOM 3626 C CA . HIS A 1 460 ? -13.748 19.189 12.118 1.00 97.50 460 HIS A CA 1
ATOM 3627 C C . HIS A 1 460 ? -12.845 17.942 12.001 1.00 97.50 460 HIS A C 1
ATOM 3629 O O . HIS A 1 460 ? -11.801 17.871 12.662 1.00 97.50 460 HIS A O 1
ATOM 3635 N N . PRO A 1 461 ? -13.172 16.961 11.143 1.00 97.56 461 PRO A N 1
ATOM 3636 C CA . PRO A 1 461 ? -12.456 15.684 11.065 1.00 97.56 461 PRO A CA 1
ATOM 3637 C C . PRO A 1 461 ? -10.951 15.824 10.777 1.00 97.56 461 PRO A C 1
ATOM 3639 O O . PRO A 1 461 ? -10.136 15.096 11.344 1.00 97.56 461 PRO A O 1
ATOM 3642 N N . PHE A 1 462 ? -10.542 16.797 9.958 1.00 97.25 462 PHE A N 1
ATOM 3643 C CA . PHE A 1 462 ? -9.115 17.049 9.707 1.00 97.25 462 PHE A CA 1
ATOM 3644 C C . PHE A 1 462 ? -8.352 17.514 10.962 1.00 97.25 462 PHE A C 1
ATOM 3646 O O . PHE A 1 462 ? -7.174 17.204 11.138 1.00 97.25 462 PHE A O 1
ATOM 3653 N N . ASN A 1 463 ? -9.022 18.206 11.886 1.00 96.75 463 ASN A N 1
ATOM 3654 C CA . ASN A 1 463 ? -8.409 18.652 13.136 1.00 96.75 463 ASN A CA 1
ATOM 3655 C C . ASN A 1 463 ? -8.135 17.483 14.085 1.00 96.75 463 ASN A C 1
ATOM 3657 O O . ASN A 1 463 ? -7.142 17.513 14.814 1.00 96.75 463 ASN A O 1
ATOM 3661 N N . ILE A 1 464 ? -8.960 16.435 14.012 1.00 97.50 464 ILE A N 1
ATOM 3662 C CA . ILE A 1 464 ? -8.718 15.158 14.688 1.00 97.50 464 ILE A CA 1
ATOM 3663 C C . ILE A 1 464 ? -7.479 14.484 14.083 1.00 97.50 464 ILE A C 1
ATOM 3665 O O . ILE A 1 464 ? -6.567 14.121 14.824 1.00 97.50 464 ILE A O 1
ATOM 3669 N N . TYR A 1 465 ? -7.397 14.376 12.750 1.00 97.19 465 TYR A N 1
ATOM 3670 C CA . TYR A 1 465 ? -6.231 13.808 12.055 1.00 97.19 465 TYR A CA 1
ATOM 3671 C C . TYR A 1 465 ? -4.923 14.526 12.414 1.00 97.19 465 TYR A C 1
ATOM 3673 O O . TYR A 1 465 ? -3.917 13.896 12.746 1.00 97.19 465 TYR A O 1
ATOM 3681 N N . ARG A 1 466 ? -4.945 15.863 12.404 1.00 93.94 466 ARG A N 1
ATOM 3682 C CA . ARG A 1 466 ? -3.777 16.689 12.719 1.00 93.94 466 ARG A CA 1
ATOM 3683 C C . ARG A 1 466 ? -3.251 16.432 14.132 1.00 93.94 466 ARG A C 1
ATOM 3685 O O . ARG A 1 466 ? -2.036 16.403 14.329 1.00 93.94 466 ARG A O 1
ATOM 3692 N N . HIS A 1 467 ? -4.144 16.239 15.104 1.00 95.06 467 HIS A N 1
ATOM 3693 C CA . HIS A 1 467 ? -3.740 15.883 16.467 1.00 95.06 467 HIS A CA 1
ATOM 3694 C C . HIS A 1 467 ? -3.266 14.429 16.550 1.00 95.06 467 HIS A C 1
ATOM 3696 O O . HIS A 1 467 ? -2.218 14.173 17.139 1.00 95.06 467 HIS A O 1
ATOM 3702 N N . LEU A 1 468 ? -3.956 13.500 15.871 1.00 92.81 468 LEU A N 1
ATOM 3703 C CA . LEU A 1 468 ? -3.598 12.076 15.808 1.00 92.81 468 LEU A CA 1
ATOM 3704 C C . LEU A 1 468 ? -2.146 11.867 15.365 1.00 92.81 468 LEU A C 1
ATOM 3706 O O . LEU A 1 468 ? -1.418 11.096 15.989 1.00 92.81 468 LEU A O 1
ATOM 3710 N N . ARG A 1 469 ? -1.704 12.611 14.343 1.00 89.12 469 ARG A N 1
ATOM 3711 C CA . ARG A 1 469 ? -0.321 12.581 13.836 1.00 89.12 469 ARG A CA 1
ATOM 3712 C C . ARG A 1 469 ? 0.720 12.908 14.910 1.00 89.12 469 ARG A C 1
ATOM 3714 O O . ARG A 1 469 ? 1.827 12.385 14.864 1.00 89.12 469 ARG A O 1
ATOM 3721 N N . THR A 1 470 ? 0.373 13.771 15.862 1.00 86.81 470 THR A N 1
ATOM 3722 C CA . THR A 1 470 ? 1.277 14.196 16.939 1.00 86.81 470 THR A CA 1
ATOM 3723 C C . THR A 1 470 ? 1.338 13.163 18.062 1.00 86.81 470 THR A C 1
ATOM 3725 O O . THR A 1 470 ? 2.408 12.912 18.609 1.00 86.81 470 THR A O 1
ATOM 3728 N N . VAL A 1 471 ? 0.204 12.550 18.410 1.00 85.69 471 VAL A N 1
ATOM 3729 C CA . VAL A 1 471 ? 0.115 11.653 19.574 1.00 85.69 471 VAL A CA 1
ATOM 3730 C C . VAL A 1 471 ? 0.452 10.197 19.254 1.00 85.69 471 VAL A C 1
ATOM 3732 O O . VAL A 1 471 ? 1.022 9.508 20.101 1.00 85.69 471 VAL A O 1
ATOM 3735 N N . ASN A 1 472 ? 0.120 9.719 18.049 1.00 82.44 472 ASN A N 1
ATOM 3736 C CA . ASN A 1 472 ? 0.281 8.316 17.661 1.00 82.44 472 ASN A CA 1
ATOM 3737 C C . ASN A 1 472 ? 0.806 8.155 16.220 1.00 82.44 472 ASN A C 1
ATOM 3739 O O . ASN A 1 472 ? 0.118 7.580 15.370 1.00 82.44 472 ASN A O 1
ATOM 3743 N N . PRO A 1 473 ? 2.018 8.660 15.926 1.00 83.69 473 PRO A N 1
ATOM 3744 C CA . PRO A 1 473 ? 2.642 8.475 14.621 1.00 83.69 473 PRO A CA 1
ATOM 3745 C C . PRO A 1 473 ? 2.779 6.980 14.300 1.00 83.69 473 PRO A C 1
ATOM 3747 O O . PRO A 1 473 ? 3.309 6.210 15.100 1.00 83.69 473 PRO A O 1
ATOM 3750 N N . SER A 1 474 ? 2.284 6.570 13.133 1.00 86.31 474 SER A N 1
ATOM 3751 C CA . SER A 1 474 ? 2.264 5.168 12.701 1.00 86.31 474 SER A CA 1
ATOM 3752 C C . SER A 1 474 ? 2.791 5.014 11.267 1.00 86.31 474 SER A C 1
ATOM 3754 O O . SER A 1 474 ? 2.813 5.997 10.522 1.00 86.31 474 SER A O 1
ATOM 3756 N N . PRO A 1 475 ? 3.212 3.804 10.852 1.00 86.38 475 PRO A N 1
ATOM 3757 C CA . PRO A 1 475 ? 3.682 3.556 9.489 1.00 86.38 475 PRO A CA 1
ATOM 3758 C C . PRO A 1 475 ? 2.654 3.894 8.405 1.00 86.38 475 PRO A C 1
ATOM 3760 O O . PRO A 1 475 ? 3.039 4.297 7.319 1.00 86.38 475 PRO A O 1
ATOM 3763 N N . TYR A 1 476 ? 1.357 3.769 8.704 1.00 93.12 476 TYR A N 1
ATOM 3764 C CA . TYR A 1 476 ? 0.284 4.150 7.789 1.00 93.12 476 TYR A CA 1
ATOM 3765 C C . TYR A 1 476 ? -0.619 5.190 8.443 1.00 93.12 476 TYR A C 1
ATOM 3767 O O . TYR A 1 476 ? -1.534 4.858 9.198 1.00 93.12 476 TYR A O 1
ATOM 3775 N N . MET A 1 477 ? -0.365 6.459 8.152 1.00 95.31 477 MET A N 1
ATOM 3776 C CA . MET A 1 477 ? -1.244 7.568 8.509 1.00 95.31 477 MET A CA 1
ATOM 3777 C C . MET A 1 477 ? -2.086 7.935 7.295 1.00 95.31 477 MET A C 1
ATOM 3779 O O . MET A 1 477 ? -1.563 8.089 6.191 1.00 95.31 477 MET A O 1
ATOM 3783 N N . PHE A 1 478 ? -3.389 8.096 7.487 1.00 97.56 478 PHE A N 1
ATOM 3784 C CA . PHE A 1 478 ? -4.269 8.488 6.397 1.00 97.56 478 PHE A CA 1
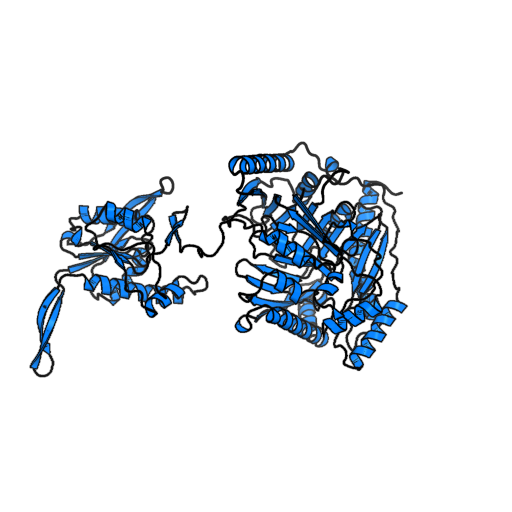ATOM 3785 C C . PHE A 1 478 ? -5.416 9.375 6.856 1.00 97.56 478 PHE A C 1
ATOM 3787 O O . PHE A 1 478 ? -6.056 9.140 7.884 1.00 97.56 478 PHE A O 1
ATOM 3794 N N . TYR A 1 479 ? -5.694 10.373 6.028 1.00 98.50 479 TYR A N 1
ATOM 3795 C CA . TYR A 1 479 ? -6.927 11.135 6.025 1.00 98.50 479 TYR A CA 1
ATOM 3796 C C . TYR A 1 479 ? -7.559 11.001 4.645 1.00 98.50 479 TYR A C 1
ATOM 3798 O O . TYR A 1 479 ? -6.936 11.356 3.647 1.00 98.50 479 TYR A O 1
ATOM 3806 N N . ILE A 1 480 ? -8.774 10.470 4.579 1.00 98.69 480 ILE A N 1
ATOM 3807 C CA . ILE A 1 480 ? -9.545 10.369 3.338 1.00 98.69 480 ILE A CA 1
ATOM 3808 C C . ILE A 1 480 ? -10.834 11.148 3.546 1.00 98.69 480 ILE A C 1
ATOM 3810 O O . ILE A 1 480 ? -11.622 10.803 4.430 1.00 98.69 480 ILE A O 1
ATOM 3814 N N . ASP A 1 481 ? -11.048 12.176 2.734 1.00 98.44 481 ASP A N 1
ATOM 3815 C CA . ASP A 1 481 ? -12.300 12.917 2.695 1.00 98.44 481 ASP A CA 1
ATOM 3816 C C . ASP A 1 481 ? -13.121 12.459 1.497 1.00 98.44 481 ASP A C 1
ATOM 3818 O O . ASP A 1 481 ? -12.762 12.708 0.349 1.00 98.44 481 ASP A O 1
ATOM 3822 N N . LEU A 1 482 ? -14.226 11.766 1.767 1.00 97.75 482 LEU A N 1
ATOM 3823 C CA . LEU A 1 482 ? -15.159 11.300 0.742 1.00 97.75 482 LEU A CA 1
ATOM 3824 C C . LEU A 1 482 ? -16.357 12.240 0.595 1.00 97.75 482 LEU A C 1
ATOM 3826 O O . LEU A 1 482 ? -17.345 11.864 -0.027 1.00 97.75 482 LEU A O 1
ATOM 3830 N N . VAL A 1 483 ? -16.256 13.458 1.138 1.00 95.94 483 VAL A N 1
ATOM 3831 C CA . VAL A 1 483 ? -17.301 14.484 1.225 1.00 95.94 483 VAL A CA 1
ATOM 3832 C C . VAL A 1 483 ? -18.407 14.097 2.207 1.00 95.94 483 VAL A C 1
ATOM 3834 O O . VAL A 1 483 ? -18.623 14.817 3.181 1.00 95.94 483 VAL A O 1
ATOM 3837 N N . GLU A 1 484 ? -19.069 12.951 2.015 1.00 95.25 484 GLU A N 1
ATOM 3838 C CA . GLU A 1 484 ? -20.191 12.532 2.873 1.00 95.25 484 GLU A CA 1
ATOM 3839 C C . GLU A 1 484 ? -19.741 11.946 4.221 1.00 95.25 484 GLU A C 1
ATOM 3841 O O . GLU A 1 484 ? -20.506 11.912 5.183 1.00 95.25 484 GLU A O 1
ATOM 3846 N N . PHE A 1 485 ? -18.509 11.447 4.286 1.00 98.31 485 PHE A N 1
ATOM 3847 C CA . PHE A 1 485 ? -17.877 10.924 5.493 1.00 98.31 485 PHE A CA 1
ATOM 3848 C C . PHE A 1 485 ? -16.355 10.938 5.330 1.00 98.31 485 PHE A C 1
ATOM 3850 O O . PHE A 1 485 ? -15.831 11.035 4.217 1.00 98.31 485 PHE A O 1
ATOM 3857 N N . GLN A 1 486 ? -15.636 10.839 6.445 1.00 98.62 486 GLN A N 1
ATOM 3858 C CA . GLN A 1 486 ? -14.177 10.879 6.469 1.00 98.62 486 GLN A CA 1
ATOM 3859 C C . GLN A 1 486 ? -13.612 9.640 7.158 1.00 98.62 486 GLN A C 1
ATOM 3861 O O . GLN A 1 486 ? -14.204 9.093 8.092 1.00 98.62 486 GLN A O 1
ATOM 3866 N N . ILE A 1 487 ? -12.432 9.217 6.714 1.00 98.75 487 ILE A N 1
ATOM 3867 C CA . ILE A 1 487 ? -11.666 8.136 7.331 1.00 98.75 487 ILE A CA 1
ATOM 3868 C C . ILE A 1 487 ? -10.366 8.730 7.859 1.00 98.75 487 ILE A C 1
ATOM 3870 O O . ILE A 1 487 ? -9.590 9.314 7.107 1.00 98.75 487 ILE A O 1
ATOM 3874 N N . ILE A 1 488 ? -10.140 8.579 9.161 1.00 98.50 488 ILE A N 1
ATOM 3875 C CA . ILE A 1 488 ? -8.989 9.130 9.878 1.00 98.50 488 ILE A CA 1
ATOM 3876 C C . ILE A 1 488 ? -8.267 7.964 10.546 1.00 98.50 488 ILE A C 1
ATOM 3878 O O . ILE A 1 488 ? -8.839 7.338 11.438 1.00 98.50 488 ILE A O 1
ATOM 3882 N N . GLY A 1 489 ? -7.034 7.653 10.158 1.00 96.31 489 GLY A N 1
ATOM 3883 C CA . GLY A 1 489 ? -6.342 6.479 10.691 1.00 96.31 489 GLY A CA 1
ATOM 3884 C C . GLY A 1 489 ? -4.844 6.640 10.893 1.00 96.31 489 GLY A C 1
ATOM 3885 O O . GLY A 1 489 ? -4.186 7.474 10.272 1.00 96.31 489 GLY A O 1
ATOM 3886 N N . ALA A 1 490 ? -4.344 5.809 11.806 1.00 93.62 490 ALA A N 1
ATOM 3887 C CA . ALA A 1 490 ? -2.943 5.648 12.176 1.00 93.62 490 ALA A CA 1
ATOM 3888 C C . ALA A 1 490 ? -2.671 4.146 12.366 1.00 93.62 490 ALA A C 1
ATOM 3890 O O . ALA A 1 490 ? -2.573 3.645 13.490 1.00 93.62 490 ALA A O 1
ATOM 3891 N N . SER A 1 491 ? -2.669 3.400 11.261 1.00 92.69 491 SER A N 1
ATOM 3892 C CA . SER A 1 491 ? -2.556 1.947 11.300 1.00 92.69 491 SER A CA 1
ATOM 3893 C C . SER A 1 491 ? -1.107 1.494 11.521 1.00 92.69 491 SER A C 1
ATOM 3895 O O . SER A 1 491 ? -0.194 1.967 10.833 1.00 92.69 491 SER A O 1
ATOM 3897 N N . PRO A 1 492 ? -0.877 0.561 12.465 1.00 87.00 492 PRO A N 1
ATOM 3898 C CA . PRO A 1 492 ? 0.441 -0.006 12.708 1.00 87.00 492 PRO A CA 1
ATOM 3899 C C . PRO A 1 492 ? 0.804 -1.147 11.745 1.00 87.00 492 PRO A C 1
ATOM 3901 O O . PRO A 1 492 ? 1.971 -1.525 11.689 1.00 87.00 492 PRO A O 1
ATOM 3904 N N . GLU A 1 493 ? -0.163 -1.717 11.016 1.00 90.12 493 GLU A N 1
ATOM 3905 C CA . GLU A 1 493 ? -0.024 -3.057 10.431 1.00 90.12 493 GLU A CA 1
ATOM 3906 C C . GLU A 1 493 ? -0.277 -3.075 8.917 1.00 90.12 493 GLU A C 1
ATOM 3908 O O . GLU A 1 493 ? -1.334 -2.659 8.429 1.00 90.12 493 GLU A O 1
ATOM 3913 N N . LEU A 1 494 ? 0.710 -3.590 8.176 1.00 93.81 494 LEU A N 1
ATOM 3914 C CA . LEU A 1 494 ? 0.607 -3.860 6.744 1.00 93.81 494 LEU A CA 1
ATOM 3915 C C . LEU A 1 494 ? -0.308 -5.070 6.525 1.00 93.81 494 LEU A C 1
ATOM 3917 O O . LEU A 1 494 ? -0.031 -6.150 7.042 1.00 93.81 494 LEU A O 1
ATOM 3921 N N . LEU A 1 495 ? -1.333 -4.916 5.687 1.00 96.62 495 LEU A N 1
ATOM 3922 C CA . LEU A 1 495 ? -2.133 -6.048 5.231 1.00 96.62 495 LEU A CA 1
ATOM 3923 C C . LEU A 1 495 ? -1.366 -6.807 4.145 1.00 96.62 495 LEU A C 1
ATOM 3925 O O . LEU A 1 495 ? -1.000 -7.967 4.325 1.00 96.62 495 LEU A O 1
ATOM 3929 N N . VAL A 1 496 ? -1.127 -6.144 3.013 1.00 97.12 496 VAL A N 1
ATOM 3930 C CA . VAL A 1 496 ? -0.428 -6.728 1.870 1.00 97.12 496 VAL A CA 1
ATOM 3931 C C . VAL A 1 496 ? 0.213 -5.639 1.021 1.00 97.12 496 VAL A C 1
ATOM 3933 O O . VAL A 1 496 ? -0.423 -4.637 0.684 1.00 97.12 496 VAL A O 1
ATOM 3936 N N . GLN A 1 497 ? 1.466 -5.872 0.642 1.00 96.50 497 GLN A N 1
ATOM 3937 C CA . GLN A 1 497 ? 2.186 -5.077 -0.346 1.00 96.50 497 GLN A CA 1
ATOM 3938 C C . GLN A 1 497 ? 2.654 -5.990 -1.483 1.00 96.50 497 GLN A C 1
ATOM 3940 O O . GLN A 1 497 ? 3.060 -7.124 -1.238 1.00 96.50 497 GLN A O 1
ATOM 3945 N N . SER A 1 498 ? 2.594 -5.496 -2.718 1.00 95.88 498 SER A N 1
ATOM 3946 C CA . SER A 1 498 ? 3.144 -6.129 -3.922 1.00 95.88 498 SER A CA 1
ATOM 3947 C C . SER A 1 498 ? 4.046 -5.130 -4.635 1.00 95.88 498 SER A C 1
ATOM 3949 O O . SER A 1 498 ? 3.667 -3.966 -4.765 1.00 95.88 498 SER A O 1
ATOM 3951 N N . ASP A 1 499 ? 5.211 -5.564 -5.111 1.00 88.88 499 ASP A N 1
ATOM 3952 C CA . ASP A 1 499 ? 6.157 -4.711 -5.836 1.00 88.88 499 ASP A CA 1
ATOM 3953 C C . ASP A 1 499 ? 6.236 -5.013 -7.346 1.00 88.88 499 ASP A C 1
ATOM 3955 O O . ASP A 1 499 ? 5.589 -5.911 -7.888 1.00 88.88 499 ASP A O 1
ATOM 3959 N N . VAL A 1 500 ? 7.072 -4.247 -8.051 1.00 82.12 500 VAL A N 1
ATOM 3960 C CA . VAL A 1 500 ? 7.298 -4.374 -9.500 1.00 82.12 500 VAL A CA 1
ATOM 3961 C C . VAL A 1 500 ? 7.935 -5.703 -9.936 1.00 82.12 500 VAL A C 1
ATOM 3963 O O . VAL A 1 500 ? 7.938 -6.011 -11.138 1.00 82.12 500 VAL A O 1
ATOM 3966 N N . HIS A 1 501 ? 8.462 -6.478 -8.989 1.00 82.75 501 HIS A N 1
ATOM 3967 C CA . HIS A 1 501 ? 9.034 -7.809 -9.178 1.00 82.75 501 HIS A CA 1
ATOM 3968 C C . HIS A 1 501 ? 8.047 -8.919 -8.788 1.00 82.75 501 HIS A C 1
ATOM 3970 O O . HIS A 1 501 ? 8.443 -10.080 -8.719 1.00 82.75 501 HIS A O 1
ATOM 3976 N N . ASN A 1 502 ? 6.767 -8.580 -8.571 1.00 87.81 502 ASN A N 1
ATOM 3977 C CA . ASN A 1 502 ? 5.717 -9.494 -8.115 1.00 87.81 502 ASN A CA 1
ATOM 3978 C C . ASN A 1 502 ? 6.012 -10.125 -6.742 1.00 87.81 502 ASN A C 1
ATOM 3980 O O . ASN A 1 502 ? 5.441 -11.168 -6.407 1.00 87.81 502 ASN A O 1
ATOM 3984 N N . LYS A 1 503 ? 6.897 -9.517 -5.939 1.00 94.44 503 LYS A N 1
ATOM 3985 C CA . LYS A 1 503 ? 7.107 -9.944 -4.560 1.00 94.44 503 LYS A CA 1
ATOM 3986 C C . LYS A 1 503 ? 5.963 -9.409 -3.712 1.00 94.44 503 LYS A C 1
ATOM 3988 O O . LYS A 1 503 ? 5.746 -8.202 -3.648 1.00 94.44 503 LYS A O 1
ATOM 3993 N N . VAL A 1 504 ? 5.264 -10.321 -3.050 1.00 97.19 504 VAL A N 1
ATOM 3994 C CA . VAL A 1 504 ? 4.202 -10.028 -2.092 1.00 97.19 504 VAL A CA 1
ATOM 3995 C C . VAL A 1 504 ? 4.746 -10.186 -0.685 1.00 97.19 504 VAL A C 1
ATOM 3997 O O . VAL A 1 504 ? 5.437 -11.167 -0.396 1.00 97.19 504 VAL A O 1
ATOM 4000 N N . ILE A 1 505 ? 4.429 -9.236 0.190 1.00 96.19 505 ILE A N 1
ATOM 4001 C CA . ILE A 1 505 ? 4.794 -9.278 1.605 1.00 96.19 505 ILE A CA 1
ATOM 4002 C C . ILE A 1 505 ? 3.598 -8.943 2.501 1.00 96.19 505 ILE A C 1
ATOM 4004 O O . ILE A 1 505 ? 2.713 -8.174 2.123 1.00 96.19 505 ILE A O 1
ATOM 4008 N N . THR A 1 506 ? 3.608 -9.498 3.709 1.00 94.94 506 THR A N 1
ATOM 4009 C CA . THR A 1 506 ? 2.697 -9.151 4.809 1.00 94.94 506 THR A CA 1
ATOM 4010 C C . THR A 1 506 ? 3.462 -9.163 6.135 1.00 94.94 506 THR A C 1
ATOM 4012 O O . THR A 1 506 ? 4.464 -9.882 6.271 1.00 94.94 506 THR A O 1
ATOM 4015 N N . HIS A 1 507 ? 3.020 -8.354 7.102 1.00 91.50 507 HIS A N 1
ATOM 4016 C CA . HIS A 1 507 ? 3.661 -8.208 8.413 1.00 91.50 507 HIS A CA 1
ATOM 4017 C C . HIS A 1 507 ? 2.687 -8.583 9.530 1.00 91.50 507 HIS A C 1
ATOM 4019 O O . HIS A 1 507 ? 1.988 -7.705 10.026 1.00 91.50 507 HIS A O 1
ATOM 4025 N N . PRO A 1 508 ? 2.640 -9.858 9.959 1.00 90.31 508 PRO A N 1
ATOM 4026 C CA . PRO A 1 508 ? 1.898 -10.223 11.156 1.00 90.31 508 PRO A CA 1
ATOM 4027 C C . PRO A 1 508 ? 2.488 -9.517 12.377 1.00 90.31 508 PRO A C 1
ATOM 4029 O O . PRO A 1 508 ? 3.702 -9.580 12.608 1.00 90.31 508 PRO A O 1
ATOM 4032 N N . ILE A 1 509 ? 1.624 -8.885 13.170 1.00 87.88 509 ILE A N 1
ATOM 4033 C CA . ILE A 1 509 ? 1.985 -8.226 14.426 1.00 87.88 509 ILE A CA 1
ATOM 4034 C C . ILE A 1 509 ? 1.166 -8.848 15.557 1.00 87.88 509 ILE A C 1
ATOM 4036 O O . ILE A 1 509 ? -0.053 -8.951 15.470 1.00 87.88 509 ILE A O 1
ATOM 4040 N N . ALA A 1 510 ? 1.834 -9.272 16.628 1.00 85.12 510 ALA A N 1
ATOM 4041 C CA . ALA A 1 510 ? 1.166 -9.714 17.853 1.00 85.12 510 ALA A CA 1
ATOM 4042 C C . ALA A 1 510 ? 2.056 -9.447 19.065 1.00 85.12 510 ALA A C 1
ATOM 4044 O O . ALA A 1 510 ? 3.249 -9.187 18.914 1.00 85.12 510 ALA A O 1
ATOM 4045 N N . GLY A 1 511 ? 1.483 -9.512 20.264 1.00 83.81 511 GLY A N 1
ATOM 4046 C CA . GLY A 1 511 ? 2.188 -9.170 21.493 1.00 83.81 511 GLY A CA 1
ATOM 4047 C C . GLY A 1 511 ? 2.493 -7.672 21.584 1.00 83.81 511 GLY A C 1
ATOM 4048 O O . GLY A 1 511 ? 2.972 -7.028 20.648 1.00 83.81 511 GLY A O 1
ATOM 4049 N N . THR A 1 512 ? 2.169 -7.068 22.719 1.00 84.44 512 THR A N 1
ATOM 4050 C CA . THR A 1 512 ? 2.373 -5.633 22.937 1.00 84.44 512 THR A CA 1
ATOM 4051 C C . THR A 1 512 ? 2.899 -5.408 24.336 1.00 84.44 512 THR A C 1
ATOM 4053 O O . THR A 1 512 ? 2.286 -5.852 25.302 1.00 84.44 512 THR A O 1
ATOM 4056 N N . ILE A 1 513 ? 3.993 -4.662 24.453 1.00 86.62 513 ILE A N 1
ATOM 4057 C CA . ILE A 1 513 ? 4.470 -4.156 25.740 1.00 86.62 513 ILE A CA 1
ATOM 4058 C C . ILE A 1 513 ? 4.831 -2.676 25.618 1.00 86.62 513 ILE A C 1
ATOM 4060 O O . ILE A 1 513 ? 5.189 -2.191 24.541 1.00 86.62 513 ILE A O 1
ATOM 4064 N N . MET A 1 514 ? 4.692 -1.937 26.716 1.00 87.38 514 MET A N 1
ATOM 4065 C CA . MET A 1 514 ? 5.061 -0.523 26.775 1.00 87.38 514 MET A CA 1
ATOM 4066 C C . MET A 1 514 ? 6.574 -0.345 26.618 1.00 87.38 514 MET A C 1
ATOM 4068 O O . MET A 1 514 ? 7.364 -1.171 27.086 1.00 87.38 514 MET A O 1
ATOM 4072 N N . ARG A 1 515 ? 6.982 0.768 26.000 1.00 89.25 515 ARG A N 1
ATOM 4073 C CA . ARG A 1 515 ? 8.387 1.198 26.010 1.00 89.25 515 ARG A CA 1
ATOM 4074 C C . ARG A 1 515 ? 8.844 1.468 27.447 1.00 89.25 515 ARG A C 1
ATOM 4076 O O . ARG A 1 515 ? 8.068 1.976 28.259 1.00 89.25 515 ARG A O 1
ATOM 4083 N N . GLY A 1 516 ? 10.088 1.117 27.753 1.00 89.50 516 GLY A N 1
ATOM 4084 C CA . GLY A 1 516 ? 10.715 1.449 29.032 1.00 89.50 516 GLY A CA 1
ATOM 4085 C C . GLY A 1 516 ? 11.030 2.942 29.127 1.00 89.50 516 GLY A C 1
ATOM 4086 O O . GLY A 1 516 ? 11.224 3.613 28.111 1.00 89.50 516 GLY A O 1
ATOM 4087 N N . LYS A 1 517 ? 11.090 3.482 30.349 1.00 92.25 517 LYS A N 1
ATOM 4088 C CA . LYS A 1 517 ? 11.465 4.888 30.578 1.00 92.25 517 LYS A CA 1
ATOM 4089 C C . LYS A 1 517 ? 12.968 5.111 30.410 1.00 92.25 517 LYS A C 1
ATOM 4091 O O . LYS A 1 517 ? 13.386 6.234 30.139 1.00 92.25 517 LYS A O 1
ATOM 4096 N N . THR A 1 518 ? 13.767 4.057 30.576 1.00 94.12 518 THR A N 1
ATOM 4097 C CA . THR A 1 518 ? 15.217 4.041 30.337 1.00 94.12 518 THR A CA 1
ATOM 4098 C C . THR A 1 518 ? 15.574 2.962 29.318 1.00 94.12 518 THR A C 1
ATOM 4100 O O . THR A 1 518 ? 14.768 2.073 29.048 1.00 94.12 518 THR A O 1
ATOM 4103 N N . ALA A 1 519 ? 16.781 3.018 28.747 1.00 93.12 519 ALA A N 1
ATOM 4104 C CA . ALA A 1 519 ? 17.235 2.014 27.783 1.00 93.12 519 ALA A CA 1
ATOM 4105 C C . ALA A 1 519 ? 17.312 0.605 28.400 1.00 93.12 519 ALA A C 1
ATOM 4107 O O . ALA A 1 519 ? 16.982 -0.378 27.743 1.00 93.12 519 ALA A O 1
ATOM 4108 N N . GLU A 1 520 ? 17.699 0.513 29.673 1.00 95.38 520 GLU A N 1
ATOM 4109 C CA . GLU A 1 520 ? 17.774 -0.744 30.418 1.00 95.38 520 GLU A CA 1
ATOM 4110 C C . GLU A 1 520 ? 16.381 -1.330 30.669 1.00 95.38 520 GLU A C 1
ATOM 4112 O O . GLU A 1 520 ? 16.170 -2.523 30.459 1.00 95.38 520 GLU A O 1
ATOM 4117 N N . GLU A 1 521 ? 15.417 -0.495 31.076 1.00 95.06 521 GLU A N 1
ATOM 4118 C CA . GLU A 1 521 ? 14.019 -0.910 31.236 1.00 95.06 521 GLU A CA 1
ATOM 4119 C C . GLU A 1 521 ? 13.407 -1.310 29.885 1.00 95.06 521 GLU A C 1
ATOM 4121 O O . GLU A 1 521 ? 12.670 -2.288 29.802 1.00 95.06 521 GLU A O 1
ATOM 4126 N N . ASP A 1 522 ? 13.743 -0.594 28.808 1.00 92.81 522 ASP A N 1
ATOM 4127 C CA . ASP A 1 522 ? 13.238 -0.880 27.465 1.00 92.81 522 ASP A CA 1
ATOM 4128 C C . ASP A 1 522 ? 13.738 -2.228 26.938 1.00 92.81 522 ASP A C 1
ATOM 4130 O O . ASP A 1 522 ? 12.972 -2.981 26.338 1.00 92.81 522 ASP A O 1
ATOM 4134 N N . GLU A 1 523 ? 15.003 -2.568 27.189 1.00 94.94 523 GLU A N 1
ATOM 4135 C CA . GLU A 1 523 ? 15.545 -3.880 26.828 1.00 94.94 523 GLU A CA 1
ATOM 4136 C C . GLU A 1 523 ? 14.996 -4.993 27.733 1.00 94.94 523 GLU A C 1
ATOM 4138 O O . GLU A 1 523 ? 14.679 -6.075 27.242 1.00 94.94 523 GLU A O 1
ATOM 4143 N N . ALA A 1 524 ? 14.785 -4.731 29.028 1.00 95.31 524 ALA A N 1
ATOM 4144 C CA . ALA A 1 524 ? 14.139 -5.689 29.929 1.00 95.31 524 ALA A CA 1
ATOM 4145 C C . ALA A 1 524 ? 12.686 -5.992 29.512 1.00 95.31 524 ALA A C 1
ATOM 4147 O O . ALA A 1 524 ? 12.259 -7.151 29.522 1.00 95.31 524 ALA A O 1
ATOM 4148 N N . ASN A 1 525 ? 11.937 -4.971 29.087 1.00 94.50 525 ASN A N 1
ATOM 4149 C CA . ASN A 1 525 ? 10.592 -5.131 28.533 1.00 94.50 525 ASN A CA 1
ATOM 4150 C C . ASN A 1 525 ? 10.628 -5.907 27.208 1.00 94.50 525 ASN A C 1
ATOM 4152 O O . ASN A 1 525 ? 9.821 -6.817 27.008 1.00 94.50 525 ASN A O 1
ATOM 4156 N N . ALA A 1 526 ? 11.589 -5.605 26.329 1.00 93.88 526 ALA A N 1
ATOM 4157 C CA . ALA A 1 526 ? 11.781 -6.336 25.078 1.00 93.88 526 ALA A CA 1
ATOM 4158 C C . ALA A 1 526 ? 12.068 -7.824 25.323 1.00 93.88 526 ALA A C 1
ATOM 4160 O O . ALA A 1 526 ? 11.477 -8.677 24.660 1.00 93.88 526 ALA A O 1
ATOM 4161 N N . GLU A 1 527 ? 12.921 -8.149 26.296 1.00 94.19 527 GLU A N 1
ATOM 4162 C CA . GLU A 1 527 ? 13.239 -9.533 26.651 1.00 94.19 527 GLU A CA 1
ATOM 4163 C C . GLU A 1 527 ? 12.062 -10.237 27.341 1.00 94.19 527 GLU A C 1
ATOM 4165 O O . GLU A 1 527 ? 11.807 -11.415 27.088 1.00 94.19 527 GLU A O 1
ATOM 4170 N N . THR A 1 528 ? 11.267 -9.513 28.134 1.00 93.75 528 THR A N 1
ATOM 4171 C CA . THR A 1 528 ? 10.008 -10.030 28.699 1.00 93.75 528 THR A CA 1
ATOM 4172 C C . THR A 1 528 ? 9.039 -10.434 27.588 1.00 93.75 528 THR A C 1
ATOM 4174 O O . THR A 1 528 ? 8.535 -11.557 27.578 1.00 93.75 528 THR A O 1
ATOM 4177 N N . LEU A 1 529 ? 8.827 -9.562 26.598 1.00 92.19 529 LEU A N 1
ATOM 4178 C CA . LEU A 1 529 ? 7.960 -9.866 25.459 1.00 92.19 529 LEU A CA 1
ATOM 4179 C C . LEU A 1 529 ? 8.532 -11.005 24.601 1.00 92.19 529 LEU A C 1
ATOM 4181 O O . LEU A 1 529 ? 7.803 -11.909 24.194 1.00 92.19 529 LEU A O 1
ATOM 4185 N N . ARG A 1 530 ? 9.849 -11.008 24.363 1.00 92.25 530 ARG A N 1
ATOM 4186 C CA . ARG A 1 530 ? 10.536 -12.058 23.597 1.00 92.25 530 ARG A CA 1
ATOM 4187 C C . ARG A 1 530 ? 10.505 -13.416 24.299 1.00 92.25 530 ARG A C 1
ATOM 4189 O O . ARG A 1 530 ? 10.537 -14.432 23.613 1.00 92.25 530 ARG A O 1
ATOM 4196 N N . SER A 1 531 ? 10.444 -13.460 25.627 1.00 92.56 531 SER A N 1
ATOM 4197 C CA . SER A 1 531 ? 10.393 -14.703 26.410 1.00 92.56 531 SER A CA 1
ATOM 4198 C C . SER A 1 531 ? 8.971 -15.168 26.745 1.00 92.56 531 SER A C 1
ATOM 4200 O O . SER A 1 531 ? 8.793 -16.326 27.131 1.00 92.56 531 SER A O 1
ATOM 4202 N N . SER A 1 532 ? 7.952 -14.328 26.531 1.00 91.12 532 SER A N 1
ATOM 4203 C CA . SER A 1 532 ? 6.548 -14.672 26.770 1.00 91.12 532 SER A CA 1
ATOM 4204 C C . SER A 1 532 ? 6.093 -15.858 25.915 1.00 91.12 532 SER A C 1
ATOM 4206 O O . SER A 1 532 ? 5.968 -15.778 24.691 1.00 91.12 532 SER A O 1
ATOM 4208 N N . LEU A 1 533 ? 5.821 -16.992 26.568 1.00 88.25 533 LEU A N 1
ATOM 4209 C CA . LEU A 1 533 ? 5.332 -18.197 25.895 1.00 88.25 533 LEU A CA 1
ATOM 4210 C C . LEU A 1 533 ? 3.949 -17.983 25.268 1.00 88.25 533 LEU A C 1
ATOM 4212 O O . LEU A 1 533 ? 3.700 -18.514 24.187 1.00 88.25 533 LEU A O 1
ATOM 4216 N N . LYS A 1 534 ? 3.088 -17.184 25.916 1.00 83.69 534 LYS A N 1
ATOM 4217 C CA . LYS A 1 534 ? 1.750 -16.839 25.417 1.00 83.69 534 LYS A CA 1
ATOM 4218 C C . LYS A 1 534 ? 1.852 -16.057 24.106 1.00 83.69 534 LYS A C 1
ATOM 4220 O O . LYS A 1 534 ? 1.376 -16.535 23.079 1.00 83.69 534 LYS A O 1
ATOM 4225 N N . ASP A 1 535 ? 2.531 -14.907 24.132 1.00 85.56 535 ASP A N 1
ATOM 4226 C CA . ASP A 1 535 ? 2.614 -14.002 22.976 1.00 85.56 535 ASP A CA 1
ATOM 4227 C C . ASP A 1 535 ? 3.320 -14.663 21.787 1.00 85.56 535 ASP A C 1
ATOM 4229 O O . ASP A 1 535 ? 2.906 -14.510 20.640 1.00 85.56 535 ASP A O 1
ATOM 4233 N N . ARG A 1 536 ? 4.360 -15.467 22.044 1.00 90.06 536 ARG A N 1
ATOM 4234 C CA . ARG A 1 536 ? 5.036 -16.232 20.989 1.00 90.06 536 ARG A CA 1
ATOM 4235 C C . ARG A 1 536 ? 4.138 -17.285 20.357 1.00 90.06 536 ARG A C 1
ATOM 4237 O O . ARG A 1 536 ? 4.207 -17.459 19.144 1.00 90.06 536 ARG A O 1
ATOM 4244 N N . ALA A 1 537 ? 3.356 -18.015 21.152 1.00 85.75 537 ALA A N 1
ATOM 4245 C CA . ALA A 1 537 ? 2.469 -19.052 20.631 1.00 85.75 537 ALA A CA 1
ATOM 4246 C C . ALA A 1 537 ? 1.384 -18.443 19.732 1.00 85.75 537 ALA A C 1
ATOM 4248 O O . ALA A 1 537 ? 1.181 -18.916 18.612 1.00 85.75 537 ALA A O 1
ATOM 4249 N N . GLU A 1 538 ? 0.764 -17.351 20.185 1.00 84.69 538 GLU A N 1
ATOM 4250 C CA . GLU A 1 538 ? -0.203 -16.583 19.397 1.00 84.69 538 GLU A CA 1
ATOM 4251 C C . GLU A 1 538 ? 0.428 -16.052 18.102 1.00 84.69 538 GLU A C 1
ATOM 4253 O O . GLU A 1 538 ? -0.094 -16.257 17.004 1.00 84.69 538 GLU A O 1
ATOM 4258 N N . HIS A 1 539 ? 1.613 -15.447 18.207 1.00 90.06 539 HIS A N 1
ATOM 4259 C CA . HIS A 1 539 ? 2.301 -14.884 17.054 1.00 90.06 539 HIS A CA 1
ATOM 4260 C C . HIS A 1 539 ? 2.703 -15.950 16.025 1.00 90.06 539 HIS A C 1
ATOM 4262 O O . HIS A 1 539 ? 2.515 -15.748 14.828 1.00 90.06 539 HIS A O 1
ATOM 4268 N N . ILE A 1 540 ? 3.227 -17.103 16.456 1.00 91.19 540 ILE A N 1
ATOM 4269 C CA . ILE A 1 540 ? 3.610 -18.198 15.547 1.00 91.19 540 ILE A CA 1
ATOM 4270 C C . ILE A 1 540 ? 2.398 -18.710 14.765 1.00 91.19 540 ILE A C 1
ATOM 4272 O O . ILE A 1 540 ? 2.515 -18.975 13.569 1.00 91.19 540 ILE A O 1
ATOM 4276 N N . MET A 1 541 ? 1.234 -18.813 15.407 1.00 88.56 541 MET A N 1
ATOM 4277 C CA . MET A 1 541 ? -0.001 -19.201 14.726 1.00 88.56 541 MET A CA 1
ATOM 4278 C C . MET A 1 541 ? -0.387 -18.194 13.632 1.00 88.56 541 MET A C 1
ATOM 4280 O O . MET A 1 541 ? -0.751 -18.597 12.527 1.00 88.56 541 MET A O 1
ATOM 4284 N N . LEU A 1 542 ? -0.271 -16.892 13.907 1.00 89.69 542 LEU A N 1
ATOM 4285 C CA . LEU A 1 542 ? -0.540 -15.839 12.923 1.00 89.69 542 LEU A CA 1
ATOM 4286 C C . LEU A 1 542 ? 0.473 -15.847 11.771 1.00 89.69 542 LEU A C 1
ATOM 4288 O O . LEU A 1 542 ? 0.092 -15.648 10.617 1.00 89.69 542 LEU A O 1
ATOM 4292 N N . VAL A 1 543 ? 1.745 -16.135 12.060 1.00 93.56 543 VAL A N 1
ATOM 4293 C CA . VAL A 1 543 ? 2.775 -16.335 11.032 1.00 93.56 543 VAL A CA 1
ATOM 4294 C C . VAL A 1 543 ? 2.435 -17.529 10.150 1.00 93.56 543 VAL A C 1
ATOM 4296 O O . VAL A 1 543 ? 2.562 -17.430 8.932 1.00 93.56 543 VAL A O 1
ATOM 4299 N N . ASP A 1 544 ? 1.979 -18.643 10.722 1.00 92.12 544 ASP A N 1
ATOM 4300 C CA . ASP A 1 544 ? 1.599 -19.809 9.924 1.00 92.12 544 ASP A CA 1
ATOM 4301 C C . ASP A 1 544 ? 0.369 -19.535 9.049 1.00 92.12 544 ASP A C 1
ATOM 4303 O O . ASP A 1 544 ? 0.351 -19.897 7.872 1.00 92.12 544 ASP A O 1
ATOM 4307 N N . LEU A 1 545 ? -0.616 -18.796 9.566 1.00 92.00 545 LEU A N 1
ATOM 4308 C CA . LEU A 1 545 ? -1.752 -18.339 8.768 1.00 92.00 545 LEU A CA 1
ATOM 4309 C C . LEU A 1 545 ? -1.300 -17.444 7.602 1.00 92.00 545 LEU A C 1
ATOM 4311 O O . LEU A 1 545 ? -1.685 -17.693 6.462 1.00 92.00 545 LEU A O 1
ATOM 4315 N N . ALA A 1 546 ? -0.412 -16.480 7.857 1.00 93.94 546 ALA A N 1
ATOM 4316 C CA . ALA A 1 546 ? 0.151 -15.620 6.817 1.00 93.94 546 ALA A CA 1
ATOM 4317 C C . ALA A 1 546 ? 0.957 -16.409 5.768 1.00 93.94 546 ALA A C 1
ATOM 4319 O O . ALA A 1 546 ? 0.877 -16.118 4.572 1.00 93.94 546 ALA A O 1
ATOM 4320 N N . ARG A 1 547 ? 1.699 -17.446 6.184 1.00 94.88 547 ARG A N 1
ATOM 4321 C CA . ARG A 1 547 ? 2.373 -18.375 5.261 1.00 94.88 547 ARG A CA 1
ATOM 4322 C C . ARG A 1 547 ? 1.375 -19.119 4.387 1.00 94.88 547 ARG A C 1
ATOM 4324 O O . ARG A 1 547 ? 1.616 -19.229 3.188 1.00 94.88 547 ARG A O 1
ATOM 4331 N N . ASN A 1 548 ? 0.274 -19.605 4.957 1.00 93.44 548 ASN A N 1
ATOM 4332 C CA . ASN A 1 548 ? -0.772 -20.299 4.206 1.00 93.44 548 ASN A CA 1
ATOM 4333 C C . ASN A 1 548 ? -1.440 -19.368 3.181 1.00 93.44 548 ASN A C 1
ATOM 4335 O O . ASN A 1 548 ? -1.600 -19.755 2.021 1.00 93.44 548 ASN A O 1
ATOM 4339 N N . ASP A 1 549 ? -1.743 -18.130 3.574 1.00 94.88 549 ASP A N 1
ATOM 4340 C CA . ASP A 1 549 ? -2.343 -17.124 2.692 1.00 94.88 549 ASP A CA 1
ATOM 4341 C C . ASP A 1 549 ? -1.413 -16.744 1.529 1.00 94.88 549 ASP A C 1
ATOM 4343 O O . ASP A 1 549 ? -1.856 -16.677 0.378 1.00 94.88 549 ASP A O 1
ATOM 4347 N N . ILE A 1 550 ? -0.117 -16.540 1.798 1.00 95.88 550 ILE A N 1
ATOM 4348 C CA . ILE A 1 550 ? 0.881 -16.260 0.756 1.00 95.88 550 ILE A CA 1
ATOM 4349 C C . ILE A 1 550 ? 1.070 -17.476 -0.153 1.00 95.88 550 ILE A C 1
ATOM 4351 O O . ILE A 1 550 ? 1.035 -17.341 -1.374 1.00 95.88 550 ILE A O 1
ATOM 4355 N N . ASN A 1 551 ? 1.221 -18.680 0.401 1.00 95.19 551 ASN A N 1
ATOM 4356 C CA . ASN A 1 551 ? 1.456 -19.898 -0.381 1.00 95.19 551 ASN A CA 1
ATOM 4357 C C . ASN A 1 551 ? 0.276 -20.238 -1.319 1.00 95.19 551 ASN A C 1
ATOM 4359 O O . ASN A 1 551 ? 0.469 -20.800 -2.398 1.00 95.19 551 ASN A O 1
ATOM 4363 N N . ARG A 1 552 ? -0.957 -19.838 -0.967 1.00 95.06 552 ARG A N 1
ATOM 4364 C CA . ARG A 1 552 ? -2.142 -20.017 -1.825 1.00 95.06 552 ARG A CA 1
ATOM 4365 C C . ARG A 1 552 ? -1.998 -19.324 -3.184 1.00 95.06 552 ARG A C 1
ATOM 4367 O O . ARG A 1 552 ? -2.545 -19.837 -4.162 1.00 95.06 552 ARG A O 1
ATOM 4374 N N . VAL A 1 553 ? -1.235 -18.233 -3.287 1.00 97.19 553 VAL A N 1
ATOM 4375 C CA . VAL A 1 553 ? -1.090 -17.412 -4.513 1.00 97.19 553 VAL A CA 1
ATOM 4376 C C . VAL A 1 553 ? 0.348 -17.269 -5.021 1.00 97.19 553 VAL A C 1
ATOM 4378 O O . VAL A 1 553 ? 0.558 -16.968 -6.194 1.00 97.19 553 VAL A O 1
ATOM 4381 N N . CYS A 1 554 ? 1.340 -17.519 -4.173 1.00 97.12 554 CYS A N 1
ATOM 4382 C CA . CYS A 1 554 ? 2.752 -17.438 -4.524 1.00 97.12 554 CYS A CA 1
ATOM 4383 C C . CYS A 1 554 ? 3.314 -18.791 -4.974 1.00 97.12 554 CYS A C 1
ATOM 4385 O O . CYS A 1 554 ? 2.682 -19.845 -4.841 1.00 97.12 554 CYS A O 1
ATOM 4387 N N . GLN A 1 555 ? 4.504 -18.751 -5.569 1.00 93.69 555 GLN A N 1
ATOM 4388 C CA . GLN A 1 555 ? 5.279 -19.938 -5.900 1.00 93.69 555 GLN A CA 1
ATOM 4389 C C . GLN A 1 555 ? 5.737 -20.600 -4.589 1.00 93.69 555 GLN A C 1
ATOM 4391 O O . GLN A 1 555 ? 6.464 -19.947 -3.831 1.00 93.69 555 GLN A O 1
ATOM 4396 N N . PRO A 1 556 ? 5.384 -21.873 -4.319 1.00 90.69 556 PRO A N 1
ATOM 4397 C CA . PRO A 1 556 ? 5.666 -22.503 -3.026 1.00 90.69 556 PRO A CA 1
ATOM 4398 C C . PRO A 1 556 ? 7.145 -22.494 -2.625 1.00 90.69 556 PRO A C 1
ATOM 4400 O O . PRO A 1 556 ? 7.474 -22.381 -1.449 1.00 90.69 556 PRO A O 1
ATOM 4403 N N . THR A 1 557 ? 8.053 -22.567 -3.602 1.00 93.25 557 THR A N 1
ATOM 4404 C CA . THR A 1 557 ? 9.510 -22.540 -3.392 1.00 93.25 557 THR A CA 1
ATOM 4405 C C . THR A 1 557 ? 10.055 -21.168 -2.997 1.00 93.25 557 THR A C 1
ATOM 4407 O O . THR A 1 557 ? 11.196 -21.079 -2.558 1.00 93.25 557 THR A O 1
ATOM 4410 N N . THR A 1 558 ? 9.272 -20.101 -3.173 1.00 92.19 558 THR A N 1
ATOM 4411 C CA . THR A 1 558 ? 9.670 -18.719 -2.858 1.00 92.19 558 THR A CA 1
ATOM 4412 C C . THR A 1 558 ? 9.067 -18.213 -1.553 1.00 92.19 558 THR A C 1
ATOM 4414 O O . THR A 1 558 ? 9.495 -17.174 -1.055 1.00 92.19 558 THR A O 1
ATOM 4417 N N . THR A 1 559 ? 8.073 -18.918 -1.000 1.00 94.50 559 THR A N 1
ATOM 4418 C CA . THR A 1 559 ? 7.434 -18.523 0.254 1.00 94.50 559 THR A CA 1
ATOM 4419 C C . THR A 1 559 ? 8.421 -18.646 1.406 1.00 94.50 559 THR A C 1
ATOM 4421 O O . THR A 1 559 ? 8.890 -19.740 1.722 1.00 94.50 559 THR A O 1
ATOM 4424 N N . ASN A 1 560 ? 8.706 -17.527 2.063 1.00 94.69 560 ASN A N 1
ATOM 4425 C CA . ASN A 1 560 ? 9.699 -17.447 3.120 1.00 94.69 560 ASN A CA 1
ATOM 4426 C C . ASN A 1 560 ? 9.196 -16.624 4.309 1.00 94.69 560 ASN A C 1
ATOM 4428 O O . ASN A 1 560 ? 8.449 -15.659 4.148 1.00 94.69 560 ASN A O 1
ATOM 4432 N N . VAL A 1 561 ? 9.646 -16.988 5.509 1.00 96.31 561 VAL A N 1
ATOM 4433 C CA . VAL A 1 561 ? 9.534 -16.129 6.693 1.00 96.31 561 VAL A CA 1
ATOM 4434 C C . VAL A 1 561 ? 10.844 -15.358 6.800 1.00 96.31 561 VAL A C 1
ATOM 4436 O O . VAL A 1 561 ? 11.828 -15.858 7.337 1.00 96.31 561 VAL A O 1
ATOM 4439 N N . ASP A 1 562 ? 10.876 -14.156 6.227 1.00 89.94 562 ASP A N 1
ATOM 4440 C CA . ASP A 1 562 ? 12.090 -13.336 6.128 1.00 89.94 562 ASP A CA 1
ATOM 4441 C C . ASP A 1 562 ? 12.580 -12.847 7.495 1.00 89.94 562 ASP A C 1
ATOM 4443 O O . ASP A 1 562 ? 13.778 -12.674 7.711 1.00 89.94 562 ASP A O 1
ATOM 4447 N N . ARG A 1 563 ? 11.642 -12.586 8.410 1.00 92.00 563 ARG A N 1
ATOM 4448 C CA . ARG A 1 563 ? 11.902 -12.187 9.798 1.00 92.00 563 ARG A CA 1
ATOM 4449 C C . ARG A 1 563 ? 10.910 -12.912 10.687 1.00 92.00 563 ARG A C 1
ATOM 4451 O O . ARG A 1 563 ? 9.728 -12.947 10.353 1.00 92.00 563 ARG A O 1
ATOM 4458 N N . LEU A 1 564 ? 11.376 -13.461 11.801 1.00 93.25 564 LEU A N 1
ATOM 4459 C CA . LEU A 1 564 ? 10.546 -14.208 12.741 1.00 93.25 564 LEU A CA 1
ATOM 4460 C C . LEU A 1 564 ? 10.744 -13.660 14.154 1.00 93.25 564 LEU A C 1
ATOM 4462 O O . LEU A 1 564 ? 11.883 -13.575 14.611 1.00 93.25 564 LEU A O 1
ATOM 4466 N N . LEU A 1 565 ? 9.645 -13.325 14.839 1.00 90.75 565 LEU A N 1
ATOM 4467 C CA . LEU A 1 565 ? 9.625 -12.922 16.256 1.00 90.75 565 LEU A CA 1
ATOM 4468 C C . LEU A 1 565 ? 10.628 -11.800 16.585 1.00 90.75 565 LEU A C 1
ATOM 4470 O O . LEU A 1 565 ? 11.326 -11.832 17.601 1.00 90.75 565 LEU A O 1
ATOM 4474 N N . THR A 1 566 ? 10.731 -10.812 15.698 1.00 91.44 566 THR A N 1
ATOM 4475 C CA . THR A 1 566 ? 11.613 -9.659 15.899 1.00 91.44 566 THR A CA 1
ATOM 4476 C C . THR A 1 566 ? 10.887 -8.596 16.717 1.00 91.44 566 THR A C 1
ATOM 4478 O O . THR A 1 566 ? 9.700 -8.368 16.514 1.00 91.44 566 THR A O 1
ATOM 4481 N N . ILE A 1 567 ? 11.593 -7.939 17.639 1.00 90.25 567 ILE A N 1
ATOM 4482 C CA . ILE A 1 567 ? 11.037 -6.805 18.385 1.00 90.25 567 ILE A CA 1
ATOM 4483 C C . ILE A 1 567 ? 11.102 -5.564 17.499 1.00 90.25 567 ILE A C 1
ATOM 4485 O O . ILE A 1 567 ? 12.192 -5.138 17.112 1.00 90.25 567 ILE A O 1
ATOM 4489 N N . GLU A 1 568 ? 9.947 -4.971 17.217 1.00 87.25 568 GLU A N 1
ATOM 4490 C CA . GLU A 1 568 ? 9.845 -3.676 16.546 1.00 87.25 568 GLU A CA 1
ATOM 4491 C C . GLU A 1 568 ? 9.374 -2.622 17.549 1.00 87.25 568 GLU A C 1
ATOM 4493 O O . GLU A 1 568 ? 8.360 -2.792 18.230 1.00 87.25 568 GLU A O 1
ATOM 4498 N N . ARG A 1 569 ? 10.152 -1.543 17.682 1.00 85.00 569 ARG A N 1
ATOM 4499 C CA . ARG A 1 569 ? 9.912 -0.469 18.652 1.00 85.00 569 ARG A CA 1
ATOM 4500 C C . ARG A 1 569 ? 9.191 0.692 17.978 1.00 85.00 569 ARG A C 1
ATOM 4502 O O . ARG A 1 569 ? 9.690 1.257 17.011 1.00 85.00 569 ARG A O 1
ATOM 4509 N N . PHE A 1 570 ? 8.057 1.078 18.547 1.00 76.69 570 PHE A N 1
ATOM 4510 C CA . PHE A 1 570 ? 7.296 2.275 18.198 1.00 76.69 570 PHE A CA 1
ATOM 4511 C C . PHE A 1 570 ? 7.484 3.336 19.294 1.00 76.69 570 PHE A C 1
ATOM 4513 O O . PHE A 1 570 ? 8.202 3.121 20.278 1.00 76.69 570 PHE A O 1
ATOM 4520 N N . SER A 1 571 ? 6.851 4.503 19.137 1.00 74.00 571 SER A N 1
ATOM 4521 C CA . SER A 1 571 ? 7.022 5.629 20.066 1.00 74.00 571 SER A CA 1
ATOM 4522 C C . SER A 1 571 ? 6.645 5.281 21.510 1.00 74.00 571 SER A C 1
ATOM 4524 O O . SER A 1 571 ? 7.396 5.608 22.421 1.00 74.00 571 SER A O 1
ATOM 4526 N N . HIS A 1 572 ? 5.527 4.575 21.715 1.00 76.44 572 HIS A N 1
ATOM 4527 C CA . HIS A 1 572 ? 4.985 4.283 23.056 1.00 76.44 572 HIS A CA 1
ATOM 4528 C C . HIS A 1 572 ? 4.954 2.795 23.410 1.00 76.44 572 HIS A C 1
ATOM 4530 O O . HIS A 1 572 ? 4.905 2.434 24.584 1.00 76.44 572 HIS A O 1
ATOM 4536 N N . VAL A 1 573 ? 5.007 1.923 22.404 1.00 82.69 573 VAL A N 1
ATOM 4537 C CA . VAL A 1 573 ? 4.921 0.464 22.557 1.00 82.69 573 VAL A CA 1
ATOM 4538 C C . VAL A 1 573 ? 5.970 -0.242 21.704 1.00 82.69 573 VAL A C 1
ATOM 4540 O O . VAL A 1 573 ? 6.565 0.363 20.814 1.00 82.69 573 VAL A O 1
ATOM 4543 N N . MET A 1 574 ? 6.190 -1.527 21.950 1.00 88.31 574 MET A N 1
ATOM 4544 C CA . MET A 1 574 ? 6.919 -2.422 21.054 1.00 88.31 574 MET A CA 1
ATOM 4545 C C . MET A 1 574 ? 6.115 -3.705 20.819 1.00 88.31 574 MET A C 1
ATOM 4547 O O . MET A 1 574 ? 5.325 -4.111 21.677 1.00 88.31 574 MET A O 1
ATOM 4551 N N . HIS A 1 575 ? 6.320 -4.321 19.656 1.00 89.06 575 HIS A N 1
ATOM 4552 C CA . HIS A 1 575 ? 5.569 -5.491 19.204 1.00 89.06 575 HIS A CA 1
ATOM 4553 C C . HIS A 1 575 ? 6.486 -6.632 18.757 1.00 89.06 575 HIS A C 1
ATOM 4555 O O . HIS A 1 575 ? 7.609 -6.378 18.309 1.00 89.06 575 HIS A O 1
ATOM 4561 N N . LEU A 1 576 ? 5.993 -7.877 18.822 1.00 90.75 576 LEU A N 1
ATOM 4562 C CA . LEU A 1 576 ? 6.584 -8.968 18.046 1.00 90.75 576 LEU A CA 1
ATOM 4563 C C . LEU A 1 576 ? 6.086 -8.841 16.610 1.00 90.75 576 LEU A C 1
ATOM 4565 O O . LEU A 1 576 ? 4.882 -8.828 16.344 1.00 90.75 576 LEU A O 1
ATOM 4569 N N . VAL A 1 577 ? 7.032 -8.757 15.685 1.00 91.31 577 VAL A N 1
ATOM 4570 C CA . VAL A 1 577 ? 6.775 -8.622 14.257 1.00 91.31 577 VAL A CA 1
ATOM 4571 C C . VAL A 1 577 ? 7.493 -9.733 13.516 1.00 91.31 577 VAL A C 1
ATOM 4573 O O . VAL A 1 577 ? 8.655 -10.063 13.785 1.00 91.31 577 VAL A O 1
ATOM 4576 N N . SER A 1 578 ? 6.789 -10.295 12.546 1.00 93.31 578 SER A N 1
ATOM 4577 C CA . SER A 1 578 ? 7.368 -11.183 11.551 1.00 93.31 578 SER A CA 1
ATOM 4578 C C . SER A 1 578 ? 7.082 -10.643 10.159 1.00 93.31 578 SER A C 1
ATOM 4580 O O . SER A 1 578 ? 6.176 -9.841 9.953 1.00 93.31 578 SER A O 1
ATOM 4582 N N . GLN A 1 579 ? 7.866 -11.084 9.185 1.00 94.31 579 GLN A N 1
ATOM 4583 C CA . GLN A 1 579 ? 7.628 -10.787 7.782 1.00 94.31 579 GLN A CA 1
ATOM 4584 C C . GLN A 1 579 ? 7.540 -12.096 7.023 1.00 94.31 579 GLN A C 1
ATOM 4586 O O . GLN A 1 579 ? 8.475 -12.898 7.056 1.00 94.31 579 GLN A O 1
ATOM 4591 N N . VAL A 1 580 ? 6.437 -12.276 6.308 1.00 96.19 580 VAL A N 1
ATOM 4592 C CA . VAL A 1 580 ? 6.262 -13.389 5.379 1.00 96.19 580 VAL A CA 1
ATOM 4593 C C . VAL A 1 580 ? 6.230 -12.820 3.971 1.00 96.19 580 VAL A C 1
ATOM 4595 O O . VAL A 1 580 ? 5.571 -11.807 3.723 1.00 96.19 580 VAL A O 1
ATOM 4598 N N . SER A 1 581 ? 6.964 -13.446 3.056 1.00 96.62 581 SER A N 1
ATOM 4599 C CA . SER A 1 581 ? 6.998 -13.052 1.653 1.00 96.62 581 SER A CA 1
ATOM 4600 C C . SER A 1 581 ? 6.891 -14.236 0.706 1.00 96.62 581 SER A C 1
ATOM 4602 O O . SER A 1 581 ? 7.068 -15.387 1.099 1.00 96.62 581 SER A O 1
ATOM 4604 N N . GLY A 1 582 ? 6.586 -13.943 -0.553 1.00 96.81 582 GLY A N 1
ATOM 4605 C CA . GLY A 1 582 ? 6.669 -14.880 -1.668 1.00 96.81 582 GLY A CA 1
ATOM 4606 C C . GLY A 1 582 ? 6.598 -14.135 -2.996 1.00 96.81 582 GLY A C 1
ATOM 4607 O O . GLY A 1 582 ? 6.228 -12.964 -3.035 1.00 96.81 582 GLY A O 1
ATOM 4608 N N . VAL A 1 583 ? 6.954 -14.802 -4.087 1.00 95.88 583 VAL A N 1
ATOM 4609 C CA . VAL A 1 583 ? 6.779 -14.275 -5.446 1.00 95.88 583 VAL A CA 1
ATOM 4610 C C . VAL A 1 583 ? 5.486 -14.848 -6.012 1.00 95.88 583 VAL A C 1
ATOM 4612 O O . VAL A 1 583 ? 5.279 -16.063 -5.937 1.00 95.88 583 VAL A O 1
ATOM 4615 N N . LEU A 1 584 ? 4.609 -13.998 -6.553 1.00 94.38 584 LEU A N 1
ATOM 4616 C CA . LEU A 1 584 ? 3.360 -14.456 -7.170 1.00 94.38 584 LEU A CA 1
ATOM 4617 C C . LEU A 1 584 ? 3.633 -15.485 -8.267 1.00 94.38 584 LEU A C 1
ATOM 4619 O O . LEU A 1 584 ? 4.635 -15.413 -8.981 1.00 94.38 584 LEU A O 1
ATOM 4623 N N . ARG A 1 585 ? 2.728 -16.457 -8.400 1.00 95.88 585 ARG A N 1
ATOM 4624 C CA . ARG A 1 585 ? 2.738 -17.344 -9.566 1.00 95.88 585 ARG A CA 1
ATOM 4625 C C . ARG A 1 585 ? 2.391 -16.556 -10.825 1.00 95.88 585 ARG A C 1
ATOM 4627 O O . ARG A 1 585 ? 1.657 -15.576 -10.759 1.00 95.88 585 ARG A O 1
ATOM 4634 N N . ASP A 1 586 ? 2.861 -17.038 -11.969 1.00 87.25 586 ASP A N 1
ATOM 4635 C CA . ASP A 1 586 ? 2.651 -16.377 -13.264 1.00 87.25 586 ASP A CA 1
ATOM 4636 C C . ASP A 1 586 ? 1.160 -16.268 -13.643 1.00 87.25 586 ASP A C 1
ATOM 4638 O O . ASP A 1 586 ? 0.776 -15.396 -14.417 1.00 87.25 586 ASP A O 1
ATOM 4642 N N . ASP A 1 587 ? 0.306 -17.127 -13.071 1.00 90.62 587 ASP A N 1
ATOM 4643 C CA . ASP A 1 587 ? -1.150 -17.141 -13.251 1.00 90.62 587 ASP A CA 1
ATOM 4644 C C . ASP A 1 587 ? -1.918 -16.299 -12.213 1.00 90.62 587 ASP A C 1
ATOM 4646 O O . ASP A 1 587 ? -3.136 -16.459 -12.063 1.00 90.62 587 ASP A O 1
ATOM 4650 N N . LYS A 1 588 ? -1.221 -15.477 -11.422 1.00 96.12 588 LYS A N 1
ATOM 4651 C CA . LYS A 1 588 ? -1.794 -14.704 -10.312 1.00 96.12 588 LYS A CA 1
ATOM 4652 C C . LYS A 1 588 ? -1.413 -13.236 -10.407 1.00 96.12 588 LYS A C 1
ATOM 4654 O O . LYS A 1 588 ? -0.332 -12.879 -10.871 1.00 96.12 588 LYS A O 1
ATOM 4659 N N . THR A 1 589 ? -2.294 -12.378 -9.911 1.00 95.31 589 THR A N 1
ATOM 4660 C CA . THR A 1 589 ? -2.080 -10.930 -9.865 1.00 95.31 589 THR A CA 1
ATOM 4661 C C . THR A 1 589 ? -2.031 -10.420 -8.424 1.00 95.31 589 THR A C 1
ATOM 4663 O O . THR A 1 589 ? -2.364 -11.121 -7.464 1.00 95.31 589 THR A O 1
ATOM 4666 N N . ARG A 1 590 ? -1.652 -9.147 -8.247 1.00 96.50 590 ARG A N 1
ATOM 4667 C CA . ARG A 1 590 ? -1.740 -8.454 -6.947 1.00 96.50 590 ARG A CA 1
ATOM 4668 C C . ARG A 1 590 ? -3.161 -8.470 -6.359 1.00 96.50 590 ARG A C 1
ATOM 4670 O O . ARG A 1 590 ? -3.325 -8.377 -5.146 1.00 96.50 590 ARG A O 1
ATOM 4677 N N . PHE A 1 591 ? -4.181 -8.613 -7.206 1.00 98.00 591 PHE A N 1
ATOM 4678 C CA . PHE A 1 591 ? -5.577 -8.704 -6.793 1.00 98.00 591 PHE A CA 1
ATOM 4679 C C . PHE A 1 591 ? -5.897 -10.070 -6.172 1.00 98.00 591 PHE A C 1
ATOM 4681 O O . PHE A 1 591 ? -6.583 -10.127 -5.153 1.00 98.00 591 PHE A O 1
ATOM 4688 N N . ASP A 1 592 ? -5.339 -11.162 -6.705 1.00 97.88 592 ASP A N 1
ATOM 4689 C CA . ASP A 1 592 ? -5.400 -12.480 -6.056 1.00 97.88 592 ASP A CA 1
ATOM 4690 C C . ASP A 1 592 ? -4.685 -12.469 -4.703 1.00 97.88 592 ASP A C 1
ATOM 4692 O O . ASP A 1 592 ? -5.187 -13.033 -3.729 1.00 97.88 592 ASP A O 1
ATOM 4696 N N . ALA A 1 593 ? -3.537 -11.785 -4.627 1.00 97.88 593 ALA A N 1
ATOM 4697 C CA . ALA A 1 593 ? -2.799 -11.608 -3.379 1.00 97.88 593 ALA A CA 1
ATOM 4698 C C . ALA A 1 593 ? -3.658 -10.943 -2.301 1.00 97.88 593 ALA A C 1
ATOM 4700 O O . ALA A 1 593 ? -3.756 -11.455 -1.185 1.00 97.88 593 ALA A O 1
ATOM 4701 N N . PHE A 1 594 ? -4.331 -9.849 -2.665 1.00 98.38 594 PHE A N 1
ATOM 4702 C CA . PHE A 1 594 ? -5.265 -9.166 -1.781 1.00 98.38 594 PHE A CA 1
ATOM 4703 C C . PHE A 1 594 ? -6.384 -10.099 -1.310 1.00 98.38 594 PHE A C 1
ATOM 4705 O O . PHE A 1 594 ? -6.558 -10.264 -0.106 1.00 98.38 594 PHE A O 1
ATOM 4712 N N . ARG A 1 595 ? -7.096 -10.769 -2.230 1.00 97.56 595 ARG A N 1
ATOM 4713 C CA . ARG A 1 595 ? -8.211 -11.675 -1.882 1.00 97.56 595 ARG A CA 1
ATOM 4714 C C . ARG A 1 595 ? -7.784 -12.842 -0.987 1.00 97.56 595 ARG A C 1
ATOM 4716 O O . ARG A 1 595 ? -8.576 -13.288 -0.166 1.00 97.56 595 ARG A O 1
ATOM 4723 N N . SER A 1 596 ? -6.560 -13.345 -1.153 1.00 96.50 596 SER A N 1
ATOM 4724 C CA . SER A 1 596 ? -6.028 -14.459 -0.357 1.00 96.50 596 SER A CA 1
ATOM 4725 C C . SER A 1 596 ? -5.708 -14.048 1.081 1.00 96.50 596 SER A C 1
ATOM 4727 O O . SER A 1 596 ? -6.041 -14.755 2.032 1.00 96.50 596 SER A O 1
ATOM 4729 N N . ILE A 1 597 ? -5.064 -12.890 1.245 1.00 96.56 597 ILE A N 1
ATOM 4730 C CA . ILE A 1 597 ? -4.607 -12.404 2.552 1.00 96.56 597 ILE A CA 1
ATOM 4731 C C . ILE A 1 597 ? -5.753 -11.736 3.324 1.00 96.56 597 ILE A C 1
ATOM 4733 O O . ILE A 1 597 ? -5.781 -11.804 4.551 1.00 96.56 597 ILE A O 1
ATOM 4737 N N . PHE A 1 598 ? -6.723 -11.137 2.632 1.00 97.50 598 PHE A N 1
ATOM 4738 C CA . PHE A 1 598 ? -7.824 -10.394 3.240 1.00 97.50 598 PHE A CA 1
ATOM 4739 C C . PHE A 1 598 ? -8.910 -11.291 3.878 1.00 97.50 598 PHE A C 1
ATOM 4741 O O . PHE A 1 598 ? -9.351 -12.258 3.257 1.00 97.50 598 PHE A O 1
ATOM 4748 N N . PRO A 1 599 ? -9.438 -10.931 5.065 1.00 95.69 599 PRO A N 1
ATOM 4749 C CA . PRO A 1 599 ? -8.848 -10.017 6.039 1.00 95.69 599 PRO A CA 1
ATOM 4750 C C . PRO A 1 599 ? -7.680 -10.697 6.768 1.00 95.69 599 PRO A C 1
ATOM 4752 O O . PRO A 1 599 ? -7.554 -11.928 6.779 1.00 95.69 599 PRO A O 1
ATOM 4755 N N . ALA A 1 600 ? -6.846 -9.895 7.428 1.00 92.50 600 ALA A N 1
ATOM 4756 C CA . ALA A 1 600 ? -5.718 -10.419 8.186 1.00 92.50 600 ALA A CA 1
ATOM 4757 C C . ALA A 1 600 ? -6.166 -11.352 9.326 1.00 92.50 600 ALA A C 1
ATOM 4759 O O . ALA A 1 600 ? -7.232 -11.183 9.933 1.00 92.50 600 ALA A O 1
ATOM 4760 N N . GLY A 1 601 ? -5.315 -12.324 9.660 1.00 91.69 601 GLY A N 1
ATOM 4761 C CA . GLY A 1 601 ? -5.521 -13.227 10.797 1.00 91.69 601 GLY A CA 1
ATOM 4762 C C . GLY A 1 601 ? -5.668 -12.501 12.135 1.00 91.69 601 GLY A C 1
ATOM 4763 O O . GLY A 1 601 ? -6.495 -12.883 12.960 1.00 91.69 601 GLY A O 1
ATOM 4764 N N . THR A 1 602 ? -4.929 -11.402 12.302 1.00 90.19 602 THR A N 1
ATOM 4765 C CA . THR A 1 602 ? -4.882 -10.545 13.500 1.00 90.19 602 THR A CA 1
ATOM 4766 C C . THR A 1 602 ? -6.202 -9.846 13.820 1.00 90.19 602 THR A C 1
ATOM 4768 O O . THR A 1 602 ? -6.390 -9.367 14.935 1.00 90.19 602 THR A O 1
ATOM 4771 N N . VAL A 1 603 ? -7.147 -9.821 12.875 1.00 94.44 603 VAL A N 1
ATOM 4772 C CA . VAL A 1 603 ? -8.476 -9.204 13.034 1.00 94.44 603 VAL A CA 1
ATOM 4773 C C . VAL A 1 603 ? -9.629 -10.167 12.753 1.00 94.44 603 VAL A C 1
ATOM 4775 O O . VAL A 1 603 ? -10.793 -9.764 12.746 1.00 94.44 603 VAL A O 1
ATOM 4778 N N . SER A 1 604 ? -9.320 -11.438 12.505 1.00 95.06 604 SER A N 1
ATOM 4779 C CA . SER A 1 604 ? -10.295 -12.489 12.223 1.00 95.06 604 SER A CA 1
ATOM 4780 C C . SER A 1 604 ? -10.103 -13.658 13.184 1.00 95.06 604 SER A C 1
ATOM 4782 O O . SER A 1 604 ? -10.812 -13.747 14.180 1.00 95.06 604 SER A O 1
ATOM 4784 N N . GLY A 1 605 ? -9.141 -14.538 12.929 1.00 93.31 605 GLY A N 1
ATOM 4785 C CA . GLY A 1 605 ? -8.816 -15.670 13.788 1.00 93.31 605 GLY A CA 1
ATOM 4786 C C . GLY A 1 605 ? -8.298 -16.874 13.010 1.00 93.31 605 GLY A C 1
ATOM 4787 O O . GLY A 1 605 ? -7.972 -16.784 11.826 1.00 93.31 605 GLY A O 1
ATOM 4788 N N . ALA A 1 606 ? -8.243 -18.022 13.679 1.00 92.62 606 ALA A N 1
ATOM 4789 C CA . ALA A 1 606 ? -7.729 -19.269 13.126 1.00 92.62 606 ALA A CA 1
ATOM 4790 C C . ALA A 1 606 ? -8.585 -20.463 13.588 1.00 92.62 606 ALA A C 1
ATOM 4792 O O . ALA A 1 606 ? -8.780 -20.613 14.794 1.00 92.62 606 ALA A O 1
ATOM 4793 N N . PRO A 1 607 ? -9.064 -21.343 12.684 1.00 93.19 607 PRO A N 1
ATOM 4794 C CA . PRO A 1 607 ? -9.076 -21.204 11.223 1.00 93.19 607 PRO A CA 1
ATOM 4795 C C . PRO A 1 607 ? -9.902 -19.996 10.746 1.00 93.19 607 PRO A C 1
ATOM 4797 O O . PRO A 1 607 ? -11.011 -19.771 11.234 1.00 93.19 607 PRO A O 1
ATOM 4800 N N . LYS A 1 608 ? -9.380 -19.249 9.759 1.00 93.56 608 LYS A N 1
ATOM 4801 C CA . LYS A 1 608 ? -9.892 -17.926 9.345 1.00 93.56 608 LYS A CA 1
ATOM 4802 C C . LYS A 1 608 ? -11.396 -17.920 9.055 1.00 93.56 608 LYS A C 1
ATOM 4804 O O . LYS A 1 608 ? -12.142 -17.179 9.682 1.00 93.56 608 LYS A O 1
ATOM 4809 N N . VAL A 1 609 ? -11.862 -18.790 8.154 1.00 95.38 609 VAL A N 1
ATOM 4810 C CA . VAL A 1 609 ? -13.276 -18.829 7.727 1.00 95.38 609 VAL A CA 1
ATOM 4811 C C . VAL A 1 609 ? -14.218 -19.100 8.900 1.00 95.38 609 VAL A C 1
ATOM 4813 O O . VAL A 1 609 ? -15.209 -18.393 9.059 1.00 95.38 609 VAL A O 1
ATOM 4816 N N . ARG A 1 610 ? -13.889 -20.072 9.760 1.00 96.94 610 ARG A N 1
ATOM 4817 C CA . ARG A 1 610 ? -14.750 -20.442 10.890 1.00 96.94 610 ARG A CA 1
ATOM 4818 C C . ARG A 1 610 ? -14.806 -19.348 11.957 1.00 96.94 610 ARG A C 1
ATOM 4820 O O . ARG A 1 610 ? -15.875 -19.087 12.502 1.00 96.94 610 ARG A O 1
ATOM 4827 N N . ALA A 1 611 ? -13.681 -18.687 12.227 1.00 97.06 611 ALA A N 1
ATOM 4828 C CA . ALA A 1 611 ? -13.643 -17.545 13.136 1.00 97.06 611 ALA A CA 1
ATOM 4829 C C . ALA A 1 611 ? -14.525 -16.392 12.627 1.00 97.06 611 ALA A C 1
ATOM 4831 O O . ALA A 1 611 ? -15.299 -15.833 13.399 1.00 97.06 611 ALA A O 1
ATOM 4832 N N . MET A 1 612 ? -14.476 -16.082 11.327 1.00 97.50 612 MET A N 1
ATOM 4833 C CA . MET A 1 612 ? -15.296 -15.021 10.724 1.00 97.50 612 MET A CA 1
ATOM 4834 C C . MET A 1 612 ? -16.794 -15.336 10.739 1.00 97.50 612 MET A C 1
ATOM 4836 O O . MET A 1 612 ? -17.602 -14.430 10.932 1.00 97.50 612 MET A O 1
ATOM 4840 N N . GLU A 1 613 ? -17.176 -16.609 10.589 1.00 97.81 613 GLU A N 1
ATOM 4841 C CA . GLU A 1 613 ? -18.566 -17.020 10.791 1.00 97.81 613 GLU A CA 1
ATOM 4842 C C . GLU A 1 613 ? -19.029 -16.693 12.217 1.00 97.81 613 GLU A C 1
ATOM 4844 O O . GLU A 1 613 ? -20.006 -15.977 12.404 1.00 97.81 613 GLU A O 1
ATOM 4849 N N . LEU A 1 614 ? -18.289 -17.140 13.231 1.00 97.94 614 LEU A N 1
ATOM 4850 C CA . LEU A 1 614 ? -18.647 -16.895 14.629 1.00 97.94 614 LEU A CA 1
ATOM 4851 C C . LEU A 1 614 ? -18.670 -15.400 14.974 1.00 97.94 614 LEU A C 1
ATOM 4853 O O . LEU A 1 614 ? -19.588 -14.942 15.648 1.00 97.94 614 LEU A O 1
ATOM 4857 N N . ILE A 1 615 ? -17.703 -14.627 14.475 1.00 97.94 615 ILE A N 1
ATOM 4858 C CA . ILE A 1 615 ? -17.660 -13.169 14.654 1.00 97.94 615 ILE A CA 1
ATOM 4859 C C . ILE A 1 615 ? -18.924 -12.523 14.095 1.00 97.94 615 ILE A C 1
ATOM 4861 O O . ILE A 1 615 ? -19.567 -11.747 14.793 1.00 97.94 615 ILE A O 1
ATOM 4865 N N . GLY A 1 616 ? -19.310 -12.859 12.864 1.00 97.19 616 GLY A N 1
ATOM 4866 C CA . GLY A 1 616 ? -20.501 -12.281 12.253 1.00 97.19 616 GLY A CA 1
ATOM 4867 C C . GLY A 1 616 ? -21.806 -12.700 12.945 1.00 97.19 616 GLY A C 1
ATOM 4868 O O . GLY A 1 616 ? -22.768 -11.941 12.940 1.00 97.19 616 GLY A O 1
ATOM 4869 N N . GLU A 1 617 ? -21.855 -13.897 13.540 1.00 96.50 617 GLU A N 1
ATOM 4870 C CA . GLU A 1 617 ? -22.964 -14.364 14.396 1.00 96.50 617 GLU A CA 1
ATOM 4871 C C . GLU A 1 617 ? -23.086 -13.546 15.687 1.00 96.50 617 GLU A C 1
ATOM 4873 O O . GLU A 1 617 ? -24.195 -13.212 16.097 1.00 96.50 617 GLU A O 1
ATOM 4878 N N . LEU A 1 618 ? -21.951 -13.244 16.320 1.00 97.19 618 LEU A N 1
ATOM 4879 C CA . LEU A 1 618 ? -21.893 -12.557 17.608 1.00 97.19 618 LEU A CA 1
ATOM 4880 C C . LEU A 1 618 ? -22.088 -11.045 17.462 1.00 97.19 618 LEU A C 1
ATOM 4882 O O . LEU A 1 618 ? -22.917 -10.465 18.153 1.00 97.19 618 LEU A O 1
ATOM 4886 N N . GLU A 1 619 ? -21.361 -10.406 16.542 1.00 97.62 619 GLU A N 1
ATOM 4887 C CA . GLU A 1 619 ? -21.387 -8.947 16.389 1.00 97.62 619 GLU A CA 1
ATOM 4888 C C . GLU A 1 619 ? -22.720 -8.435 15.828 1.00 97.62 619 GLU A C 1
ATOM 4890 O O . GLU A 1 619 ? -23.169 -7.361 16.224 1.00 97.62 619 GLU A O 1
ATOM 4895 N N . GLY A 1 620 ? -23.345 -9.160 14.890 1.00 96.50 620 GLY A N 1
ATOM 4896 C CA . GLY A 1 620 ? -24.653 -8.819 14.305 1.00 96.50 620 GLY A CA 1
ATOM 4897 C C . GLY A 1 620 ? -24.719 -7.504 13.505 1.00 96.50 620 GLY A C 1
ATOM 4898 O O . GLY A 1 620 ? -25.733 -7.208 12.867 1.00 96.50 620 GLY A O 1
ATOM 4899 N N . GLU A 1 621 ? -23.647 -6.716 13.491 1.00 97.19 621 GLU A N 1
ATOM 4900 C CA . GLU A 1 621 ? -23.512 -5.457 12.766 1.00 97.19 621 GLU A CA 1
ATOM 4901 C C . GLU A 1 621 ? -22.333 -5.544 11.792 1.00 97.19 621 GLU A C 1
ATOM 4903 O O . GLU A 1 621 ? -21.337 -6.212 12.060 1.00 97.19 621 GLU A O 1
ATOM 4908 N N . LYS A 1 622 ? -22.424 -4.832 10.665 1.00 97.50 622 LYS A N 1
ATOM 4909 C CA . LYS A 1 622 ? -21.282 -4.677 9.757 1.00 97.50 622 LYS A CA 1
ATOM 4910 C C . LYS A 1 622 ? -20.125 -3.984 10.475 1.00 97.50 622 LYS A C 1
ATOM 4912 O O . LYS A 1 622 ? -20.342 -3.022 11.231 1.00 97.50 622 LYS A O 1
ATOM 4917 N N . ARG A 1 623 ? -18.896 -4.419 10.192 1.00 98.00 623 ARG A N 1
ATOM 4918 C CA . ARG A 1 623 ? -17.680 -3.734 10.672 1.00 98.00 623 ARG A CA 1
ATOM 4919 C C . ARG A 1 623 ? -17.385 -2.475 9.860 1.00 98.00 623 ARG A C 1
ATOM 4921 O O . ARG A 1 623 ? -16.865 -1.498 10.400 1.00 98.00 623 ARG A O 1
ATOM 4928 N N . GLY A 1 624 ? -17.756 -2.464 8.583 1.00 97.38 624 GLY A N 1
ATOM 4929 C CA . GLY A 1 624 ? -17.458 -1.380 7.661 1.00 97.38 624 GLY A CA 1
ATOM 4930 C C . GLY A 1 624 ? -15.952 -1.246 7.456 1.00 97.38 624 GLY A C 1
ATOM 4931 O O . GLY A 1 624 ? -15.259 -2.217 7.154 1.00 97.38 624 GLY A O 1
ATOM 4932 N N . VAL A 1 625 ? -15.436 -0.028 7.618 1.00 98.19 625 VAL A N 1
ATOM 4933 C CA . VAL A 1 625 ? -14.010 0.267 7.420 1.00 98.19 625 VAL A CA 1
ATOM 4934 C C . VAL A 1 625 ? -13.133 -0.510 8.405 1.00 98.19 625 VAL A C 1
ATOM 4936 O O . VAL A 1 625 ? -12.066 -0.960 8.009 1.00 98.19 625 VAL A O 1
ATOM 4939 N N . TYR A 1 626 ? -13.562 -0.705 9.659 1.00 98.38 626 TYR A N 1
ATOM 4940 C CA . TYR A 1 626 ? -12.750 -1.375 10.681 1.00 98.38 626 TYR A CA 1
ATOM 4941 C C . TYR A 1 626 ? -12.339 -2.787 10.253 1.00 98.38 626 TYR A C 1
ATOM 4943 O O . TYR A 1 626 ? -13.174 -3.556 9.784 1.00 98.38 626 TYR A O 1
ATOM 4951 N N . ALA A 1 627 ? -11.060 -3.132 10.447 1.00 97.38 627 ALA A N 1
ATOM 4952 C CA . ALA A 1 627 ? -10.468 -4.411 10.034 1.00 97.38 627 ALA A CA 1
ATOM 4953 C C . ALA A 1 627 ? -10.511 -4.694 8.514 1.00 97.38 627 ALA A C 1
ATOM 4955 O O . ALA A 1 627 ? -10.089 -5.767 8.082 1.00 97.38 627 ALA A O 1
ATOM 4956 N N . GLY A 1 628 ? -10.987 -3.739 7.710 1.00 98.25 628 GLY A N 1
ATOM 4957 C CA . GLY A 1 628 ? -10.843 -3.729 6.262 1.00 98.25 628 GLY A CA 1
ATOM 4958 C C . GLY A 1 628 ? -9.437 -3.305 5.833 1.00 98.25 628 GLY A C 1
ATOM 4959 O O . GLY A 1 628 ? -8.478 -3.386 6.604 1.00 98.25 628 GLY A O 1
ATOM 4960 N N . ALA A 1 629 ? -9.317 -2.821 4.602 1.00 98.38 629 ALA A N 1
ATOM 4961 C CA . ALA A 1 629 ? -8.062 -2.364 4.020 1.00 98.38 629 ALA A CA 1
ATOM 4962 C C . ALA A 1 629 ? -8.142 -0.893 3.618 1.00 98.38 629 ALA A C 1
ATOM 4964 O O . ALA A 1 629 ? -9.157 -0.464 3.068 1.00 98.38 629 ALA A O 1
ATOM 4965 N N . VAL A 1 630 ? -7.059 -0.147 3.833 1.00 98.69 630 VAL A N 1
ATOM 4966 C CA . VAL A 1 630 ? -6.863 1.212 3.305 1.00 98.69 630 VAL A CA 1
ATOM 4967 C C . VAL A 1 630 ? -5.524 1.260 2.584 1.00 98.69 630 VAL A C 1
ATOM 4969 O O . VAL A 1 630 ? -4.522 0.783 3.118 1.00 98.69 630 VAL A O 1
ATOM 4972 N N . GLY A 1 631 ? -5.494 1.817 1.376 1.00 97.50 631 GLY A N 1
ATOM 4973 C CA . GLY A 1 631 ? -4.261 1.890 0.600 1.00 97.50 631 GLY A CA 1
ATOM 4974 C C . GLY A 1 631 ? -4.472 2.240 -0.865 1.00 97.50 631 GLY A C 1
ATOM 4975 O O . GLY A 1 631 ? -5.448 2.912 -1.214 1.00 97.50 631 GLY A O 1
ATOM 4976 N N . HIS A 1 632 ? -3.541 1.803 -1.713 1.00 97.50 632 HIS A N 1
ATOM 4977 C CA . HIS A 1 632 ? -3.525 2.137 -3.132 1.00 97.50 632 HIS A CA 1
ATOM 4978 C C . HIS A 1 632 ? -3.098 0.983 -4.059 1.00 97.50 632 HIS A C 1
ATOM 4980 O O . HIS A 1 632 ? -2.324 0.093 -3.699 1.00 97.50 632 HIS A O 1
ATOM 4986 N N . TRP A 1 633 ? -3.543 1.068 -5.314 1.00 97.75 633 TRP A N 1
ATOM 4987 C CA . TRP A 1 633 ? -3.207 0.185 -6.434 1.00 97.75 633 TRP A CA 1
ATOM 4988 C C . TRP A 1 633 ? -2.712 1.032 -7.609 1.00 97.75 633 TRP A C 1
ATOM 4990 O O . TRP A 1 633 ? -3.484 1.781 -8.202 1.00 97.75 633 TRP A O 1
ATOM 5000 N N . SER A 1 634 ? -1.427 0.912 -7.950 1.00 95.50 634 SER A N 1
ATOM 5001 C CA . SER A 1 634 ? -0.770 1.755 -8.963 1.00 95.50 634 SER A CA 1
ATOM 5002 C C . SER A 1 634 ? -1.176 1.392 -10.402 1.00 95.50 634 SER A C 1
ATOM 5004 O O . SER A 1 634 ? -1.502 0.234 -10.688 1.00 95.50 634 SER A O 1
ATOM 5006 N N . TYR A 1 635 ? -1.103 2.347 -11.333 1.00 94.88 635 TYR A N 1
ATOM 5007 C CA . TYR A 1 635 ? -1.297 2.106 -12.774 1.00 94.88 635 TYR A CA 1
ATOM 5008 C C . TYR A 1 635 ? -0.174 1.285 -13.441 1.00 94.88 635 TYR A C 1
ATOM 5010 O O . TYR A 1 635 ? -0.304 0.876 -14.594 1.00 94.88 635 TYR A O 1
ATOM 5018 N N . ASP A 1 636 ? 0.918 0.996 -12.732 1.00 88.81 636 ASP A N 1
ATOM 5019 C CA . ASP A 1 636 ? 2.047 0.186 -13.222 1.00 88.81 636 ASP A CA 1
ATOM 5020 C C . ASP A 1 636 ? 1.740 -1.322 -13.392 1.00 88.81 636 ASP A C 1
ATOM 5022 O O . ASP A 1 636 ? 2.628 -2.111 -13.735 1.00 88.81 636 ASP A O 1
ATOM 5026 N N . GLY A 1 637 ? 0.505 -1.727 -13.079 1.00 88.38 637 GLY A N 1
ATOM 5027 C CA . GLY A 1 637 ? -0.003 -3.096 -13.154 1.00 88.38 637 GLY A CA 1
ATOM 5028 C C . GLY A 1 637 ? 0.490 -4.050 -12.060 1.00 88.38 637 GLY A C 1
ATOM 5029 O O . GLY A 1 637 ? -0.000 -5.175 -11.992 1.00 88.38 637 GLY A O 1
ATOM 5030 N N . LYS A 1 638 ? 1.424 -3.641 -11.191 1.00 89.62 638 LYS A N 1
ATOM 5031 C CA . LYS A 1 638 ? 2.089 -4.548 -10.233 1.00 89.62 638 LYS A CA 1
ATOM 5032 C C . LYS A 1 638 ? 2.079 -4.055 -8.792 1.00 89.62 638 LYS A C 1
ATOM 5034 O O . LYS A 1 638 ? 1.849 -4.849 -7.880 1.00 89.62 638 LYS A O 1
ATOM 5039 N N . THR A 1 639 ? 2.278 -2.759 -8.579 1.00 93.38 639 THR A N 1
ATOM 5040 C CA . THR A 1 639 ? 2.470 -2.190 -7.246 1.00 93.38 639 THR A CA 1
ATOM 5041 C C . THR A 1 639 ? 1.142 -2.014 -6.516 1.00 93.38 639 THR A C 1
ATOM 5043 O O . THR A 1 639 ? 0.208 -1.399 -7.033 1.00 93.38 639 THR A O 1
ATOM 5046 N N . MET A 1 640 ? 1.050 -2.544 -5.305 1.00 96.81 640 MET A N 1
ATOM 5047 C CA . MET A 1 640 ? -0.082 -2.370 -4.392 1.00 96.81 640 MET A CA 1
ATOM 5048 C C . MET A 1 640 ? 0.475 -2.203 -2.988 1.00 96.81 640 MET A C 1
ATOM 5050 O O . MET A 1 640 ? 1.412 -2.913 -2.631 1.00 96.81 640 MET A O 1
ATOM 5054 N N . ASP A 1 641 ? -0.112 -1.310 -2.203 1.00 96.62 641 ASP A N 1
ATOM 5055 C CA . ASP A 1 641 ? 0.240 -1.137 -0.798 1.00 96.62 641 ASP A CA 1
ATOM 5056 C C . ASP A 1 641 ? -1.024 -0.876 0.014 1.00 96.62 641 ASP A C 1
ATOM 5058 O O . ASP A 1 641 ? -1.783 0.045 -0.296 1.00 96.62 641 ASP A O 1
ATOM 5062 N N . THR A 1 642 ? -1.296 -1.730 0.999 1.00 97.94 642 THR A N 1
ATOM 5063 C CA . THR A 1 642 ? -2.499 -1.643 1.827 1.00 97.94 642 THR A CA 1
ATOM 5064 C C . THR A 1 642 ? -2.193 -1.989 3.274 1.00 97.94 642 THR A C 1
ATOM 5066 O O . THR A 1 642 ? -1.532 -2.984 3.576 1.00 97.94 642 THR A O 1
ATOM 5069 N N . CYS A 1 643 ? -2.742 -1.196 4.185 1.00 97.44 643 CYS A N 1
ATOM 5070 C CA . CYS A 1 643 ? -2.719 -1.451 5.617 1.00 97.44 643 CYS A CA 1
ATOM 5071 C C . CYS A 1 643 ? -4.073 -1.968 6.099 1.00 97.44 643 CYS A C 1
ATOM 5073 O O . CYS A 1 643 ? -5.108 -1.747 5.460 1.00 97.44 643 CYS A O 1
ATOM 5075 N N . ILE A 1 644 ? -4.071 -2.640 7.247 1.00 97.75 644 ILE A N 1
ATOM 5076 C CA . ILE A 1 644 ? -5.314 -3.006 7.926 1.00 97.75 644 ILE A CA 1
ATOM 5077 C C . ILE A 1 644 ? -5.903 -1.733 8.533 1.00 97.75 644 ILE A C 1
ATOM 5079 O O . ILE A 1 644 ? -5.185 -0.966 9.171 1.00 97.75 644 ILE A O 1
ATOM 5083 N N . ALA A 1 645 ? -7.205 -1.506 8.402 1.00 97.44 645 ALA A N 1
ATOM 5084 C CA . ALA A 1 645 ? -7.889 -0.360 9.000 1.00 97.44 645 ALA A CA 1
ATOM 5085 C C . ALA A 1 645 ? -8.071 -0.518 10.526 1.00 97.44 645 ALA A C 1
ATOM 5087 O O . ALA A 1 645 ? -9.173 -0.721 11.048 1.00 97.44 645 ALA A O 1
ATOM 5088 N N . LEU A 1 646 ? -6.953 -0.449 11.248 1.00 93.88 646 LEU A N 1
ATOM 5089 C CA . LEU A 1 646 ? -6.848 -0.434 12.704 1.00 93.88 646 LEU A CA 1
ATOM 5090 C C . LEU A 1 646 ? -6.563 0.982 13.196 1.00 93.88 646 LEU A C 1
ATOM 5092 O O . LEU A 1 646 ? -6.100 1.833 12.437 1.00 93.88 646 LEU A O 1
ATOM 5096 N N . ARG A 1 647 ? -6.883 1.252 14.471 1.00 93.25 647 ARG A N 1
ATOM 5097 C CA . ARG A 1 647 ? -6.759 2.595 15.078 1.00 93.25 647 ARG A CA 1
ATOM 5098 C C . ARG A 1 647 ? -7.361 3.688 14.182 1.00 93.25 647 ARG A C 1
ATOM 5100 O O . ARG A 1 647 ? -6.852 4.801 14.092 1.00 93.25 647 ARG A O 1
ATOM 5107 N N . THR A 1 648 ? -8.460 3.346 13.520 1.00 96.88 648 THR A N 1
ATOM 5108 C CA . THR A 1 648 ? -9.132 4.167 12.516 1.00 96.88 648 THR A CA 1
ATOM 5109 C C . THR A 1 648 ? -10.452 4.683 13.080 1.00 96.88 648 THR A C 1
ATOM 5111 O O . THR A 1 648 ? -11.133 3.978 13.825 1.00 96.88 648 THR A O 1
ATOM 5114 N N . MET A 1 649 ? -10.796 5.920 12.741 1.00 98.12 649 MET A N 1
ATOM 5115 C CA . MET A 1 649 ? -12.065 6.569 13.038 1.00 98.12 649 MET A CA 1
ATOM 5116 C C . MET A 1 649 ? -12.801 6.820 11.727 1.00 98.12 649 MET A C 1
ATOM 5118 O O . MET A 1 649 ? -12.242 7.414 10.803 1.00 98.12 649 MET A O 1
ATOM 5122 N N . VAL A 1 650 ? -14.057 6.389 11.661 1.00 98.69 650 VAL A N 1
ATOM 5123 C CA . VAL A 1 650 ? -14.982 6.824 10.609 1.00 98.69 650 VAL A CA 1
ATOM 5124 C C . VAL A 1 650 ? -15.750 8.007 11.170 1.00 98.69 650 VAL A C 1
ATOM 5126 O O . VAL A 1 650 ? -16.432 7.861 12.181 1.00 98.69 650 VAL A O 1
ATOM 5129 N N . PHE A 1 651 ? -15.613 9.178 10.561 1.00 98.69 651 PHE A N 1
ATOM 5130 C CA . PHE A 1 651 ? -16.357 10.368 10.952 1.00 98.69 651 PHE A CA 1
ATOM 5131 C C . PHE A 1 651 ? -17.529 10.571 9.998 1.00 98.69 651 PHE A C 1
ATOM 5133 O O . PHE A 1 651 ? -17.330 10.654 8.786 1.00 98.69 651 PHE A O 1
ATOM 5140 N N . LYS A 1 652 ? -18.742 10.644 10.541 1.00 98.31 652 LYS A N 1
ATOM 5141 C CA . LYS A 1 652 ? -19.970 10.877 9.778 1.00 98.31 652 LYS A CA 1
ATOM 5142 C C . LYS A 1 652 ? -20.997 11.568 10.672 1.00 98.31 652 LYS A C 1
ATOM 5144 O O . LYS A 1 652 ? -21.136 11.197 11.834 1.00 98.31 652 LYS A O 1
ATOM 5149 N N . ASP A 1 653 ? -21.683 12.579 10.143 1.00 96.56 653 ASP A N 1
ATOM 5150 C CA . ASP A 1 653 ? -22.787 13.283 10.817 1.00 96.56 653 ASP A CA 1
ATOM 5151 C C . ASP A 1 653 ? -22.452 13.781 12.243 1.00 96.56 653 ASP A C 1
ATOM 5153 O O . ASP A 1 653 ? -23.252 13.671 13.171 1.00 96.56 653 ASP A O 1
ATOM 5157 N N . GLY A 1 654 ? -21.237 14.312 12.443 1.00 96.50 654 GLY A N 1
ATOM 5158 C CA . GLY A 1 654 ? -20.776 14.819 13.747 1.00 96.50 654 GLY A CA 1
ATOM 5159 C C . GLY A 1 654 ? -20.396 13.729 14.758 1.00 96.50 654 GLY A C 1
ATOM 5160 O O . GLY A 1 654 ? -20.197 14.016 15.941 1.00 96.50 654 GLY A O 1
ATOM 5161 N N . ILE A 1 655 ? -20.294 12.474 14.318 1.00 98.25 655 ILE A N 1
ATOM 5162 C CA . ILE A 1 655 ? -19.947 11.326 15.154 1.00 98.25 655 ILE A CA 1
ATOM 5163 C C . ILE A 1 655 ? -18.659 10.690 14.632 1.00 98.25 655 ILE A C 1
ATOM 5165 O O . ILE A 1 655 ? -18.572 10.279 13.477 1.00 98.25 655 ILE A O 1
ATOM 5169 N N . ALA A 1 656 ? -17.666 10.558 15.511 1.00 98.38 656 ALA A N 1
ATOM 5170 C CA . ALA A 1 656 ? -16.514 9.697 15.291 1.00 98.38 656 ALA A CA 1
ATOM 5171 C C . ALA A 1 656 ? -16.842 8.284 15.797 1.00 98.38 656 ALA A C 1
ATOM 5173 O O . ALA A 1 656 ? -17.069 8.072 16.990 1.00 98.38 656 ALA A O 1
ATOM 5174 N N . TYR A 1 657 ? -16.873 7.309 14.896 1.00 98.56 657 TYR A N 1
ATOM 5175 C CA . TYR A 1 657 ? -17.036 5.899 15.229 1.00 98.56 657 TYR A CA 1
ATOM 5176 C C . TYR A 1 657 ? -15.666 5.266 15.433 1.00 98.56 657 TYR A C 1
ATOM 5178 O O . TYR A 1 657 ? -14.811 5.317 14.546 1.00 98.56 657 TYR A O 1
ATOM 5186 N N . LEU A 1 658 ? -15.469 4.658 16.600 1.00 97.62 658 LEU A N 1
ATOM 5187 C CA . LEU A 1 658 ? -14.247 3.953 16.967 1.00 97.62 658 LEU A CA 1
ATOM 5188 C C . LEU A 1 658 ? -14.577 2.484 17.182 1.00 97.62 658 LEU A C 1
ATOM 5190 O O . LEU A 1 658 ? -15.582 2.168 17.813 1.00 97.62 658 LEU A O 1
ATOM 5194 N N . GLN A 1 659 ? -13.735 1.589 16.681 1.00 97.88 659 GLN A N 1
ATOM 5195 C CA . GLN A 1 659 ? -13.941 0.154 16.827 1.00 97.88 659 GLN A CA 1
ATOM 5196 C C . GLN A 1 659 ? -12.615 -0.529 17.154 1.00 97.88 659 GLN A C 1
ATOM 5198 O O . GLN A 1 659 ? -11.565 -0.168 16.613 1.00 97.88 659 GLN A O 1
ATOM 5203 N N . ALA A 1 660 ? -12.657 -1.485 18.078 1.00 95.75 660 ALA A N 1
ATOM 5204 C CA . ALA A 1 660 ? -11.506 -2.292 18.459 1.00 95.75 660 ALA A CA 1
ATOM 5205 C C . ALA A 1 660 ? -11.935 -3.699 18.878 1.00 95.75 660 ALA A C 1
ATOM 5207 O O . ALA A 1 660 ? -13.050 -3.909 19.353 1.00 95.75 660 ALA A O 1
ATOM 5208 N N . GLY A 1 661 ? -11.010 -4.641 18.721 1.00 94.44 661 GLY A N 1
ATOM 5209 C CA . GLY A 1 661 ? -11.166 -6.046 19.068 1.00 94.44 661 GLY A CA 1
ATOM 5210 C C . GLY A 1 661 ? -9.942 -6.592 19.797 1.00 94.44 661 GLY A C 1
ATOM 5211 O O . GLY A 1 661 ? -8.898 -5.927 19.866 1.00 94.44 661 GLY A O 1
ATOM 5212 N N . GLY A 1 662 ? -10.096 -7.786 20.358 1.00 90.88 662 GLY A N 1
ATOM 5213 C CA . GLY A 1 662 ? -9.079 -8.518 21.121 1.00 90.88 662 GLY A CA 1
ATOM 5214 C C . GLY A 1 662 ? -9.035 -9.980 20.688 1.00 90.88 662 GLY A C 1
ATOM 5215 O O . GLY A 1 662 ? -10.057 -10.525 20.273 1.00 90.88 662 GLY A O 1
ATOM 5216 N N . GLY A 1 663 ? -7.849 -10.587 20.695 1.00 91.94 663 GLY A N 1
ATOM 5217 C CA . GLY A 1 663 ? -7.666 -11.975 20.279 1.00 91.94 663 GLY A CA 1
ATOM 5218 C C . GLY A 1 663 ? -8.080 -12.933 21.386 1.00 91.94 663 GLY A C 1
ATOM 5219 O O . GLY A 1 663 ? -7.360 -13.097 22.360 1.00 91.94 663 GLY A O 1
ATOM 5220 N N . ILE A 1 664 ? -9.221 -13.602 21.220 1.00 94.19 664 ILE A N 1
ATOM 5221 C CA . ILE A 1 664 ? -9.727 -14.539 22.222 1.00 94.19 664 ILE A CA 1
ATOM 5222 C C . ILE A 1 664 ? -9.085 -15.902 22.021 1.00 94.19 664 ILE A C 1
ATOM 5224 O O . ILE A 1 664 ? -9.285 -16.548 20.988 1.00 94.19 664 ILE A O 1
ATOM 5228 N N . VAL A 1 665 ? -8.361 -16.343 23.045 1.00 91.88 665 VAL A N 1
ATOM 5229 C CA . VAL A 1 665 ? -7.726 -17.658 23.147 1.00 91.88 665 VAL A CA 1
ATOM 5230 C C . VAL A 1 665 ? -8.313 -18.445 24.323 1.00 91.88 665 VAL A C 1
ATOM 5232 O O . VAL A 1 665 ? -9.186 -17.972 25.051 1.00 91.88 665 VAL A O 1
ATOM 5235 N N . PHE A 1 666 ? -7.861 -19.686 24.506 1.00 91.38 666 PHE A N 1
ATOM 5236 C CA . PHE A 1 666 ? -8.385 -20.592 25.534 1.00 91.38 666 PHE A CA 1
ATOM 5237 C C . PHE A 1 666 ? -8.343 -19.997 26.958 1.00 91.38 666 PHE A C 1
ATOM 5239 O O . PHE A 1 666 ? -9.322 -20.130 27.697 1.00 91.38 666 PHE A O 1
ATOM 5246 N N . ASP A 1 667 ? -7.252 -19.301 27.291 1.00 89.75 667 ASP A N 1
ATOM 5247 C CA . ASP A 1 667 ? -6.994 -18.708 28.611 1.00 89.75 667 ASP A CA 1
ATOM 5248 C C . ASP A 1 667 ? -7.397 -17.225 28.720 1.00 89.75 667 ASP A C 1
ATOM 5250 O O . ASP A 1 667 ? -7.051 -16.570 29.700 1.00 89.75 667 ASP A O 1
ATOM 5254 N N . SER A 1 668 ? -8.104 -16.667 27.730 1.00 91.62 668 SER A N 1
ATOM 5255 C CA . SER A 1 668 ? -8.588 -15.282 27.804 1.00 91.62 668 SER A CA 1
ATOM 5256 C C . SER A 1 668 ? -9.568 -15.097 28.966 1.00 91.62 668 SER A C 1
ATOM 5258 O O . SER A 1 668 ? -10.454 -15.934 29.167 1.00 91.62 668 SER A O 1
ATOM 5260 N N . ASP A 1 669 ? -9.440 -13.995 29.702 1.00 95.88 669 ASP A N 1
ATOM 5261 C CA . ASP A 1 669 ? -10.392 -13.569 30.731 1.00 95.88 669 ASP A CA 1
ATOM 5262 C C . ASP A 1 669 ? -11.398 -12.572 30.143 1.00 95.88 669 ASP A C 1
ATOM 5264 O O . ASP A 1 669 ? -11.034 -11.637 29.436 1.00 95.88 669 ASP A O 1
ATOM 5268 N N . GLU A 1 670 ? -12.680 -12.795 30.410 1.00 97.69 670 GLU A N 1
ATOM 5269 C CA . GLU A 1 670 ? -13.783 -12.000 29.881 1.00 97.69 670 GLU A CA 1
ATOM 5270 C C . GLU A 1 670 ? -13.619 -10.489 30.139 1.00 97.69 670 GLU A C 1
ATOM 5272 O O . GLU A 1 670 ? -13.769 -9.684 29.210 1.00 97.69 670 GLU A O 1
ATOM 5277 N N . TYR A 1 671 ? -13.289 -10.107 31.376 1.00 97.31 671 TYR A N 1
ATOM 5278 C CA . TYR A 1 671 ? -13.185 -8.707 31.780 1.00 97.31 671 TYR A CA 1
ATOM 5279 C C . TYR A 1 671 ? -11.925 -8.056 31.208 1.00 97.31 671 TYR A C 1
ATOM 5281 O O . TYR A 1 671 ? -11.991 -6.942 30.677 1.00 97.31 671 TYR A O 1
ATOM 5289 N N . ASP A 1 672 ? -10.790 -8.754 31.263 1.00 93.50 672 ASP A N 1
ATOM 5290 C CA . ASP A 1 672 ? -9.523 -8.230 30.748 1.00 93.50 672 ASP A CA 1
ATOM 5291 C C . ASP A 1 672 ? -9.603 -7.935 29.241 1.00 93.50 672 ASP A C 1
ATOM 5293 O O . ASP A 1 672 ? -9.161 -6.873 28.792 1.00 93.50 672 ASP A O 1
ATOM 5297 N N . GLU A 1 673 ? -10.247 -8.808 28.462 1.00 93.94 673 GLU A N 1
ATOM 5298 C CA . GLU A 1 673 ? -10.437 -8.628 27.016 1.00 93.94 673 GLU A CA 1
ATOM 5299 C C . GLU A 1 673 ? -11.384 -7.458 26.697 1.00 93.94 673 GLU A C 1
ATOM 5301 O O . GLU A 1 673 ? -11.150 -6.682 25.761 1.00 93.94 673 GLU A O 1
ATOM 5306 N N . TYR A 1 674 ? -12.444 -7.273 27.495 1.00 96.56 674 TYR A N 1
ATOM 5307 C CA . TYR A 1 674 ? -13.286 -6.078 27.399 1.00 96.56 674 TYR A CA 1
ATOM 5308 C C . TYR A 1 674 ? -12.460 -4.812 27.657 1.00 96.56 674 TYR A C 1
ATOM 5310 O O . TYR A 1 674 ? -12.469 -3.882 26.842 1.00 96.56 674 TYR A O 1
ATOM 5318 N N . ILE A 1 675 ? -11.692 -4.779 28.748 1.00 94.12 675 ILE A N 1
ATOM 5319 C CA . ILE A 1 675 ? -10.842 -3.637 29.095 1.00 94.12 675 ILE A CA 1
ATOM 5320 C C . ILE A 1 675 ? -9.786 -3.375 28.018 1.00 94.12 675 ILE A C 1
ATOM 5322 O O . ILE A 1 675 ? -9.532 -2.210 27.694 1.00 94.12 675 ILE A O 1
ATOM 5326 N N . GLU A 1 676 ? -9.213 -4.410 27.406 1.00 89.44 676 GLU A N 1
ATOM 5327 C CA . GLU A 1 676 ? -8.260 -4.268 26.307 1.00 89.44 676 GLU A CA 1
ATOM 5328 C C . GLU A 1 676 ? -8.874 -3.518 25.117 1.00 89.44 676 GLU A C 1
ATOM 5330 O O . GLU A 1 676 ? -8.283 -2.552 24.620 1.00 89.44 676 GLU A O 1
ATOM 5335 N N . THR A 1 677 ? -10.080 -3.894 24.682 1.00 93.31 677 THR A N 1
ATOM 5336 C CA . THR A 1 677 ? -10.748 -3.180 23.578 1.00 93.31 677 THR A CA 1
ATOM 5337 C C . THR A 1 677 ? -11.052 -1.724 23.926 1.00 93.31 677 THR A C 1
ATOM 5339 O O . THR A 1 677 ? -10.824 -0.830 23.103 1.00 93.31 677 THR A O 1
ATOM 5342 N N . MET A 1 678 ? -11.465 -1.450 25.167 1.00 93.50 678 MET A N 1
ATOM 5343 C CA . MET A 1 678 ? -11.667 -0.085 25.655 1.00 93.50 678 MET A CA 1
ATOM 5344 C C . MET A 1 678 ? -10.359 0.713 25.680 1.00 93.50 678 MET A C 1
ATOM 5346 O O . MET A 1 678 ? -10.346 1.877 25.276 1.00 93.50 678 MET A O 1
ATOM 5350 N N . ASN A 1 679 ? -9.246 0.102 26.092 1.00 88.31 679 ASN A N 1
ATOM 5351 C CA . ASN A 1 679 ? -7.919 0.720 26.088 1.00 88.31 679 ASN A CA 1
ATOM 5352 C C . ASN A 1 679 ? -7.447 1.041 24.660 1.00 88.31 679 ASN A C 1
ATOM 5354 O O . ASN A 1 679 ? -6.945 2.141 24.418 1.00 88.31 679 ASN A O 1
ATOM 5358 N N . LYS A 1 680 ? -7.664 0.132 23.699 1.00 88.38 680 LYS A N 1
ATOM 5359 C CA . LYS A 1 680 ? -7.341 0.350 22.276 1.00 88.38 680 LYS A CA 1
ATOM 5360 C C . LYS A 1 680 ? -8.116 1.534 21.690 1.00 88.38 680 LYS A C 1
ATOM 5362 O O . LYS A 1 680 ? -7.532 2.354 20.983 1.00 88.38 680 LYS A O 1
ATOM 5367 N N . MET A 1 681 ? -9.402 1.672 22.019 1.00 92.44 681 MET A N 1
ATOM 5368 C CA . MET A 1 681 ? -10.212 2.825 21.593 1.00 92.44 681 MET A CA 1
ATOM 5369 C C . MET A 1 681 ? -9.866 4.108 22.357 1.00 92.44 681 MET A C 1
ATOM 5371 O O . MET A 1 681 ? -9.991 5.205 21.806 1.00 92.44 681 MET A O 1
ATOM 5375 N N . ARG A 1 682 ? -9.389 3.994 23.605 1.00 88.50 682 ARG A N 1
ATOM 5376 C CA . ARG A 1 682 ? -9.048 5.142 24.456 1.00 88.50 682 ARG A CA 1
ATOM 5377 C C . ARG A 1 682 ? -7.991 6.039 23.823 1.00 88.50 682 ARG A C 1
ATOM 5379 O O . ARG A 1 682 ? -8.107 7.247 23.967 1.00 88.50 682 ARG A O 1
ATOM 5386 N N . ALA A 1 683 ? -7.013 5.497 23.097 1.00 86.12 683 ALA A N 1
ATOM 5387 C CA . ALA A 1 683 ? -5.997 6.311 22.421 1.00 86.12 683 ALA A CA 1
ATOM 5388 C C . ALA A 1 683 ? -6.621 7.321 21.435 1.00 86.12 683 ALA A C 1
ATOM 5390 O O . ALA A 1 683 ? -6.358 8.523 21.501 1.00 86.12 683 ALA A O 1
ATOM 5391 N N . ASN A 1 684 ? -7.525 6.851 20.576 1.00 92.19 684 ASN A N 1
ATOM 5392 C CA . ASN A 1 684 ? -8.231 7.702 19.618 1.00 92.19 684 ASN A CA 1
ATOM 5393 C C . ASN A 1 684 ? -9.251 8.621 20.312 1.00 92.19 684 ASN A C 1
ATOM 5395 O O . ASN A 1 684 ? -9.377 9.787 19.951 1.00 92.19 684 ASN A O 1
ATOM 5399 N N . ASN A 1 685 ? -9.931 8.151 21.362 1.00 94.88 685 ASN A N 1
ATOM 5400 C CA . ASN A 1 685 ? -10.810 9.018 22.150 1.00 94.88 685 ASN A CA 1
ATOM 5401 C C . ASN A 1 685 ? -10.035 10.149 22.851 1.00 94.88 685 ASN A C 1
ATOM 5403 O O . ASN A 1 685 ? -10.472 11.294 22.826 1.00 94.88 685 ASN A O 1
ATOM 5407 N N . ASN A 1 686 ? -8.879 9.854 23.448 1.00 93.56 686 ASN A N 1
ATOM 5408 C CA . ASN A 1 686 ? -8.019 10.857 24.077 1.00 93.56 686 ASN A CA 1
ATOM 5409 C C . ASN A 1 686 ? -7.515 11.868 23.048 1.00 93.56 686 ASN A C 1
ATOM 5411 O O . ASN A 1 686 ? -7.508 13.059 23.335 1.00 93.56 686 ASN A O 1
ATOM 5415 N N . THR A 1 687 ? -7.199 11.406 21.833 1.00 94.69 687 THR A N 1
ATOM 5416 C CA . THR A 1 687 ? -6.865 12.287 20.706 1.00 94.69 687 THR A CA 1
ATOM 5417 C C . THR A 1 687 ? -7.981 13.308 20.462 1.00 94.69 687 THR A C 1
ATOM 5419 O O . THR A 1 687 ? -7.709 14.501 20.361 1.00 94.69 687 THR A O 1
ATOM 5422 N N . ILE A 1 688 ? -9.244 12.867 20.421 1.00 96.94 688 ILE A N 1
ATOM 5423 C CA . ILE A 1 688 ? -10.400 13.764 20.263 1.00 96.94 688 ILE A CA 1
ATOM 5424 C C . ILE A 1 688 ? -10.507 14.721 21.455 1.00 96.94 688 ILE A C 1
ATOM 5426 O O . ILE A 1 688 ? -10.603 15.924 21.252 1.00 96.94 688 ILE A O 1
ATOM 5430 N N . VAL A 1 689 ? -10.449 14.216 22.689 1.00 96.56 689 VAL A N 1
ATOM 5431 C CA . VAL A 1 689 ? -10.610 15.030 23.910 1.00 96.56 689 VAL A CA 1
ATOM 5432 C C . VAL A 1 689 ? -9.528 16.106 24.035 1.00 96.56 689 VAL A C 1
ATOM 5434 O O . VAL A 1 689 ? -9.811 17.239 24.421 1.00 96.56 689 VAL A O 1
ATOM 5437 N N . GLU A 1 690 ? -8.276 15.773 23.738 1.00 96.12 690 GLU A N 1
ATOM 5438 C CA . GLU A 1 690 ? -7.168 16.728 23.764 1.00 96.12 690 GLU A CA 1
ATOM 5439 C C . GLU A 1 690 ? -7.290 17.760 22.644 1.00 96.12 690 GLU A C 1
ATOM 5441 O O . GLU A 1 690 ? -7.135 18.955 22.898 1.00 96.12 690 GLU A O 1
ATOM 5446 N N . ALA A 1 691 ? -7.636 17.324 21.429 1.00 96.31 691 ALA A N 1
ATOM 5447 C CA . ALA A 1 691 ? -7.897 18.231 20.321 1.00 96.31 691 ALA A CA 1
ATOM 5448 C C . ALA A 1 691 ? -9.075 19.173 20.627 1.00 96.31 691 ALA A C 1
ATOM 5450 O O . ALA A 1 691 ? -8.987 20.362 20.333 1.00 96.31 691 ALA A O 1
ATOM 5451 N N . GLU A 1 692 ? -10.141 18.679 21.265 1.00 97.19 692 GLU A N 1
ATOM 5452 C CA . GLU A 1 692 ? -11.294 19.477 21.692 1.00 97.19 692 GLU A CA 1
ATOM 5453 C C . GLU A 1 692 ? -10.860 20.577 22.668 1.00 97.19 692 GLU A C 1
ATOM 5455 O O . GLU A 1 692 ? -11.263 21.722 22.495 1.00 97.19 692 GLU A O 1
ATOM 5460 N N . LYS A 1 693 ? -9.990 20.275 23.642 1.00 96.19 693 LYS A N 1
ATOM 5461 C CA . LYS A 1 693 ? -9.442 21.284 24.569 1.00 96.19 693 LYS A CA 1
ATOM 5462 C C . LYS A 1 693 ? -8.615 22.344 23.840 1.00 96.19 693 LYS A C 1
ATOM 5464 O O . LYS A 1 693 ? -8.866 23.530 24.008 1.00 96.19 693 LYS A O 1
ATOM 5469 N N . ILE A 1 694 ? -7.683 21.917 22.985 1.00 95.38 694 ILE A N 1
ATOM 5470 C CA . ILE A 1 694 ? -6.818 22.829 22.216 1.00 95.38 694 ILE A CA 1
ATOM 5471 C C . ILE A 1 694 ? -7.653 23.761 21.333 1.00 95.38 694 ILE A C 1
ATOM 5473 O O . ILE A 1 694 ? -7.327 24.935 21.175 1.00 95.38 694 ILE A O 1
ATOM 5477 N N . TRP A 1 695 ? -8.712 23.239 20.717 1.00 95.75 695 TRP A N 1
ATOM 5478 C CA . TRP A 1 695 ? -9.574 24.030 19.849 1.00 95.75 695 TRP A CA 1
ATOM 5479 C C . TRP A 1 695 ? -10.590 24.869 20.615 1.00 95.75 695 TRP A C 1
ATOM 5481 O O . TRP A 1 695 ? -10.894 25.964 20.158 1.00 95.75 695 TRP A O 1
ATOM 5491 N N . ALA A 1 696 ? -11.050 24.433 21.788 1.00 96.12 696 ALA A N 1
ATOM 5492 C CA . ALA A 1 696 ? -11.884 25.246 22.668 1.00 96.12 696 ALA A CA 1
ATOM 5493 C C . ALA A 1 696 ? -11.182 26.557 23.054 1.00 96.12 696 ALA A C 1
ATOM 5495 O O . ALA A 1 696 ? -11.809 27.612 23.036 1.00 96.12 696 ALA A O 1
ATOM 5496 N N . ASP A 1 697 ? -9.871 26.510 23.300 1.00 95.25 697 ASP A N 1
ATOM 5497 C CA . ASP A 1 697 ? -9.072 27.710 23.576 1.00 95.25 697 ASP A CA 1
ATOM 5498 C C . ASP A 1 697 ? -8.941 28.632 22.347 1.00 95.25 697 ASP A C 1
ATOM 5500 O O . ASP A 1 697 ? -8.771 29.842 22.493 1.00 95.25 697 ASP A O 1
ATOM 5504 N N . LYS A 1 698 ? -9.028 28.078 21.128 1.00 93.25 698 LYS A N 1
ATOM 5505 C CA . LYS A 1 698 ? -8.876 28.822 19.863 1.00 93.25 698 LYS A CA 1
ATOM 5506 C C . LYS A 1 698 ? -10.178 29.428 19.343 1.00 93.25 698 LYS A C 1
ATOM 5508 O O . LYS A 1 698 ? -10.158 30.547 18.845 1.00 93.25 698 LYS A O 1
ATOM 5513 N N . VAL A 1 699 ? -11.282 28.683 19.405 1.00 95.00 699 VAL A N 1
ATOM 5514 C CA . VAL A 1 699 ? -12.574 29.060 18.796 1.00 95.00 699 VAL A CA 1
ATOM 5515 C C . VAL A 1 699 ? -13.706 29.227 19.815 1.00 95.00 699 VAL A C 1
ATOM 5517 O O . VAL A 1 699 ? -14.845 29.493 19.437 1.00 95.00 699 VAL A O 1
ATOM 5520 N N . GLY A 1 700 ? -13.412 29.082 21.107 1.00 94.38 700 GLY A N 1
ATOM 5521 C CA . GLY A 1 700 ? -14.397 29.133 22.181 1.00 94.38 700 GLY A CA 1
ATOM 5522 C C . GLY A 1 700 ? -15.151 27.816 22.390 1.00 94.38 700 GLY A C 1
ATOM 5523 O O . GLY A 1 700 ? -14.958 26.818 21.687 1.00 94.38 700 GLY A O 1
ATOM 5524 N N . THR A 1 701 ? -16.035 27.827 23.387 1.00 92.31 701 THR A N 1
ATOM 5525 C CA . THR A 1 701 ? -16.908 26.697 23.744 1.00 92.31 701 THR A CA 1
ATOM 5526 C C . THR A 1 701 ? -18.370 27.018 23.441 1.00 92.31 701 THR A C 1
ATOM 5528 O O . THR A 1 701 ? -18.737 28.193 23.406 1.00 92.31 701 THR A O 1
ATOM 5531 N N . GLN A 1 702 ? -19.173 25.983 23.165 1.00 88.94 702 GLN A N 1
ATOM 5532 C CA . GLN A 1 702 ? -20.630 26.103 22.979 1.00 88.94 702 GLN A CA 1
ATOM 5533 C C . GLN A 1 702 ? -21.378 26.259 24.299 1.00 88.94 702 GLN A C 1
ATOM 5535 O O . GLN A 1 702 ? -20.987 25.572 25.273 1.00 88.94 702 GLN A O 1
#

pLDDT: mean 90.91, std 10.13, range [24.53, 98.75]

InterPro domains:
  IPR000836 Phosphoribosyltransferase domain [PF14681] (18-207)
  IPR000836 Phosphoribosyltransferase domain [cd06223] (72-196)
  IPR005256 Anthranilate synthase component I, PabB-like [TIGR00564] (228-688)
  IPR005801 ADC synthase [G3DSA:3.60.120.10] (210-698)
  IPR005801 ADC synthase [SSF56322] (217-688)
  IPR006805 Anthranilate synthase component I, N-terminal [PF04715] (230-368)
  IPR015890 Chorismate-utilising enzyme, C-terminal [PF00425] (425-680)
  IPR019999 Anthranilate synthase component I-like [PR00095] (527-540)
  IPR019999 Anthranilate synthase component I-like [PR00095] (541-554)
  IPR019999 Anthranilate synthase component I-like [PR00095] (621-635)
  IPR019999 Anthranilate synthase component I-like [PR00095] (637-651)
  IPR019999 Anthranilate synthase component I-like [PTHR11236] (209-694)
  IPR029057 Phosphoribosyltransferase-like [G3DSA:3.40.50.2020] (3-209)
  IPR029057 Phosphoribosyltransferase-like [SSF53271] (8-207)

Radius of gyration: 32.98 Å; chains: 1; bounding box: 87×77×74 Å

Sequence (702 aa):
MSSNHSYQPNENVVLLRQTNQLVGLYSIIRDVNTKRGDFVFYSDRIIRLLVEEGLNLLPVEKCTIKCHGNNEYAGAKFLGKICGVSIVRAGESMEMGLRDCCRSVRIGKILIQRDEETAMPKLFYEKLPEDISDRYVFLLDPMLATGGSAMMAVEVLLARGVKAERIFFLNLLAAPEGIKAFQDKYPDVKIITGAIDDKLNGDKYIIIADDVSSPKPNLYPVFKFVLSDELTVHNAYLRLAKLNDANRSPNFLFESAVKGDTVDRYSFIGVNPRKIIRTGDDDKYGPGNTNVDPITVLEQELAQYRQARLPGVPKYAGGATGYISYDCIKYFEPKTRRPLKDVLQVPEAVLMLCDCVVAFDHVYQRFQIVYNVGVDDVDGDYDKAVKEIERIEQLLTDTTITYDEVNPEQSPIKLGQTFTSNIGQEGYEGHVTTLKKHIKKGDIIQAVPSQRVARPTSLHPFNIYRHLRTVNPSPYMFYIDLVEFQIIGASPELLVQSDVHNKVITHPIAGTIMRGKTAEEDEANAETLRSSLKDRAEHIMLVDLARNDINRVCQPTTTNVDRLLTIERFSHVMHLVSQVSGVLRDDKTRFDAFRSIFPAGTVSGAPKVRAMELIGELEGEKRGVYAGAVGHWSYDGKTMDTCIALRTMVFKDGIAYLQAGGGIVFDSDEYDEYIETMNKMRANNNTIVEAEKIWADKVGTQ

Foldseek 3Di:
DPDPAVDDDDPQEAAPPDDPLLVVLVVLLPDPPRDPVSNLVSVLVLLLSLLVVVQVPADWDWDWDQDPPRDIDTDIDGDFAEAEEEAPPAQVSSVVSNCVNPVDHHYKYWHWDQDPPPRAIDTDDTDDDLCLLRHQYEYGGQEQFQQRSVQVVVVVSVVSNHDQLSAEYGHAEYEPNSVVVNCVRRVNHHYRYHDYAYHADPVRDGDHDDDPPDPDFFKEKDKDWAACVPPDLVNLQLLQQLQQDLPFAWWKWKAFDDQPPDGDFKIKIFGDFPDKQFAECDCVSDPPRHPDQVLVVQCVVLVVGAYDDDPPQDQFQWFKFWWAFLQSLCVLQVLLDDFFAAPPPGTRIIIGGGQWMWMQGPVNNIIMIIGMFGDPPVVVRVVVSVVVNVVSSCSSPPPVDDPVSSPDDAAAWAADFDKDKPQDQVLLLVLLVVVLVCCVVVLFQKFWAKIKIKTFISDDVVLLLVLCCVQQRERIFMWICNSQWIKGARFNFWLWWWGPQQKIKGKQWWFKDWADPDPVRRVVRLVVRLPDPVRLVVRVVLVVLVLVLQCVFFDNVFWDFPAFQDWGDDPTMIIRMIMIMGHGDPPHAVSSSCSSSPQGCQNGHPVRSSSSNSNCVSHSHGPRRASIWGWGDHSNRITTTIGGRFRMWMGHPSITMHMGIDMRGNPDRSNVRSVVRVVSRVSSVVSSNVSSVVVCVVNNHD